Protein AF-A0A968GS60-F1 (afdb_monomer)

Nearest PDB structures (foldseek):
  6f0k-assembly1_C  TM=5.127E-01  e=4.183E-01  Rhodothermus marinus DSM 4252
  4ons-assembly1_A  TM=2.820E-01  e=8.790E+00  Mus musculus

Foldseek 3Di:
DVVLLVVADQDALVRLVVLLVLLLVLCLLALLLLLLQLQLLVQLLVLCVVCVVVVDVLSNVSSLCSLCVNPVDPVSCCVRHQVSLVSNLSSLSHLCPPLQACLSVLSVVLNVLSVLLSVLSVLLSVLSVLVPPPDDPVDDDDPVRVVVVVVSVVSNVVSSVSSVSSSVSSLVSLLSNLLSLLSLLQSVCSNVCPDSVVSSPDPLSVLSSVLSNLLSLLLNLLVLLCQCAPDPNPPDPDDPVVVLVSLLVSLVSNLVSLVVNLVSLVVNQVPHDPQLDDPLLVVLSVVLNVLSVVLNVLSVVCNVVVHSVCSVVNNVSSSVSSSSVSVSSSSSSCRSSVVVSVVSNVVSVVVVVVVCVVVVNPPDPPPPVCCCVVPVCCQEAQPDGRNDDHCVVVVVVCVVPVVVVVVCVVPPDDDPD

Secondary structure (DSSP, 8-state):
-HHHHHHPPP--HHHHHHHHHHHHHHHHHHHHHHHHHHHHHHHHHHHHHHHHHHT-HHHHHHHHHHHHHHHS-HHHHIIIIIHHHHHHHHHHHHHTTTS---HHHHHHHHHHHHHHHHHHHHHHHHHHHTTTT-----S---HHHHHHHHHHHHHHHHHHHHHHHHHHHHHHHHHHHHHHHHHHT-GGGTTT--SHHHHHT-HHHHHHHHHHHHHHHHHHHHHHHHHHHSTT-TT--S-HHHHHHHHHHHHHHHHHHHHHHHHHHHHHHHTS-GGG--HHHHHHHHHHHHHHHHHHHHHHHHHHHT--TTHHHHHHHHHHHHHHHHHHHHHHHHHHTHHHHHHHHHHHHHHHHHHHHHTTSS-----HHHHIIIIITTT--SSS-SSSPPHHHHSGGGTT-HHHHHHHHHSPPPS--

Structure (mmCIF, N/CA/C/O backbone):
data_AF-A0A968GS60-F1
#
_entry.id   AF-A0A968GS60-F1
#
loop_
_atom_site.group_PDB
_atom_site.id
_atom_site.type_symbol
_atom_site.label_atom_id
_atom_site.label_alt_id
_atom_site.label_comp_id
_atom_site.label_asym_id
_atom_site.label_entity_id
_atom_site.label_seq_id
_atom_site.pdbx_PDB_ins_code
_atom_site.Cartn_x
_atom_site.Cartn_y
_atom_site.Cartn_z
_atom_site.occupancy
_atom_site.B_iso_or_equiv
_atom_site.auth_seq_id
_atom_site.auth_comp_id
_atom_site.auth_asym_id
_atom_site.auth_atom_id
_atom_site.pdbx_PDB_model_num
ATOM 1 N N . MET A 1 1 ? -16.294 15.293 9.467 1.00 54.28 1 MET A N 1
ATOM 2 C CA . MET A 1 1 ? -17.227 15.530 8.343 1.00 54.28 1 MET A CA 1
ATOM 3 C C . MET A 1 1 ? -18.616 15.187 8.859 1.00 54.28 1 MET A C 1
ATOM 5 O O . MET A 1 1 ? -18.906 14.005 8.948 1.00 54.28 1 MET A O 1
ATOM 9 N N . GLU A 1 2 ? -19.461 16.171 9.195 1.00 55.53 2 GLU A N 1
ATOM 10 C CA . GLU A 1 2 ? -20.749 15.921 9.888 1.00 55.53 2 GLU A CA 1
ATOM 11 C C . GLU A 1 2 ? -21.678 14.914 9.184 1.00 55.53 2 GLU A C 1
ATOM 13 O O . GLU A 1 2 ? -22.555 14.324 9.812 1.00 55.53 2 GLU A O 1
ATOM 18 N N . PHE A 1 3 ? -21.528 14.721 7.868 1.00 60.09 3 PHE A N 1
ATOM 19 C CA . PHE A 1 3 ? -22.340 13.754 7.131 1.00 60.09 3 PHE A CA 1
ATOM 20 C C . PHE A 1 3 ? -21.964 12.299 7.451 1.00 60.09 3 PHE A C 1
ATOM 22 O O . PHE A 1 3 ? -22.855 11.453 7.489 1.00 60.09 3 PHE A O 1
ATOM 29 N N . LEU A 1 4 ? -20.675 12.004 7.681 1.00 59.53 4 LEU A N 1
ATOM 30 C CA . LEU A 1 4 ? -20.238 10.656 8.047 1.00 59.53 4 LEU A CA 1
ATOM 31 C C . LEU A 1 4 ? -20.703 10.329 9.457 1.00 59.53 4 LEU A C 1
ATOM 33 O O . LEU A 1 4 ? -21.228 9.243 9.652 1.00 59.53 4 LEU A O 1
ATOM 37 N N . ASP A 1 5 ? -20.639 11.290 10.382 1.00 61.94 5 ASP A N 1
ATOM 38 C CA . ASP A 1 5 ? -21.105 11.125 11.764 1.00 61.94 5 ASP A CA 1
ATOM 39 C C . ASP A 1 5 ? -22.593 10.735 11.830 1.00 61.94 5 ASP A C 1
ATOM 41 O O . ASP A 1 5 ? -22.997 9.920 12.657 1.00 61.94 5 ASP A O 1
ATOM 45 N N . LYS A 1 6 ? -23.403 11.249 10.894 1.00 66.62 6 LYS A N 1
ATOM 46 C CA . LYS A 1 6 ? -24.826 10.896 10.733 1.00 66.62 6 LYS A CA 1
ATOM 47 C C . LYS A 1 6 ? -25.059 9.518 10.102 1.00 66.62 6 LYS A C 1
ATOM 49 O O . LYS A 1 6 ? -26.155 8.981 10.226 1.00 66.62 6 LYS A O 1
ATOM 54 N N . ALA A 1 7 ? -24.062 8.956 9.421 1.00 68.81 7 ALA A N 1
ATOM 55 C CA . ALA A 1 7 ? -24.118 7.628 8.810 1.00 68.81 7 ALA A CA 1
ATOM 56 C C . ALA A 1 7 ? -23.577 6.518 9.733 1.00 68.81 7 ALA A C 1
ATOM 58 O O . ALA A 1 7 ? -23.614 5.342 9.361 1.00 68.81 7 ALA A O 1
ATOM 59 N N . ILE A 1 8 ? -23.070 6.858 10.927 1.00 71.38 8 ILE A N 1
ATOM 60 C CA . ILE A 1 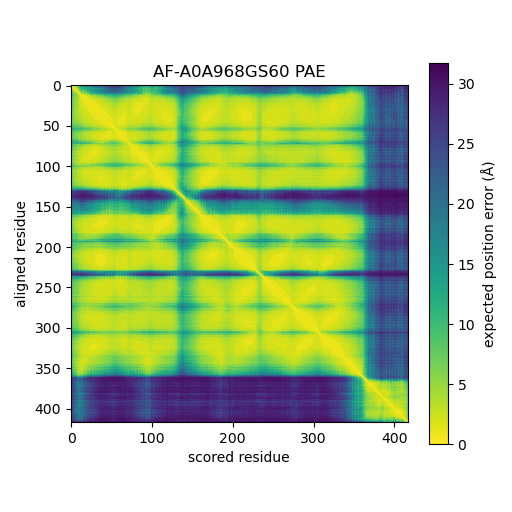8 ? -22.545 5.866 11.868 1.00 71.38 8 ILE A CA 1
ATOM 61 C C . ILE A 1 8 ? -23.700 5.188 12.604 1.00 71.38 8 ILE A C 1
ATOM 63 O O . ILE A 1 8 ? -24.429 5.805 13.378 1.00 71.38 8 ILE A O 1
ATOM 67 N N . LEU A 1 9 ? -23.831 3.881 12.391 1.00 72.50 9 LEU A N 1
ATOM 68 C CA . LEU A 1 9 ? -24.735 3.035 13.162 1.00 72.50 9 LEU A CA 1
ATOM 69 C C . LEU A 1 9 ? -24.055 2.612 14.477 1.00 72.50 9 LEU A C 1
ATOM 71 O O . LEU A 1 9 ? -22.849 2.344 14.459 1.00 72.50 9 LEU A O 1
ATOM 75 N N . PRO A 1 10 ? -24.781 2.511 15.604 1.00 76.81 10 PRO A N 1
ATOM 76 C CA . PRO A 1 10 ? -24.270 1.867 16.813 1.00 76.81 10 PRO A CA 1
ATOM 77 C C . PRO A 1 10 ? -23.790 0.443 16.497 1.00 76.81 10 PRO A C 1
ATOM 79 O O . PRO A 1 10 ? -24.490 -0.306 15.818 1.00 76.81 10 PRO A O 1
ATOM 82 N N . GLN A 1 11 ? -22.603 0.061 16.976 1.00 80.81 11 GLN A N 1
ATOM 83 C CA . GLN A 1 11 ? -21.955 -1.197 16.586 1.00 80.81 11 GLN A CA 1
ATOM 84 C C . GLN A 1 11 ? -21.917 -2.210 17.733 1.00 80.81 11 GLN A C 1
ATOM 86 O O . GLN A 1 11 ? -21.271 -1.983 18.752 1.00 80.81 11 GLN A O 1
ATOM 91 N N . SER A 1 12 ? -22.536 -3.375 17.529 1.00 85.50 12 SER A N 1
ATOM 92 C CA . SER A 1 12 ? -22.344 -4.533 18.416 1.00 85.50 12 SER A CA 1
ATOM 93 C C . SER A 1 12 ? -20.898 -5.053 18.373 1.00 85.50 12 SER A C 1
ATOM 95 O O . SER A 1 12 ? -20.182 -4.860 17.384 1.00 85.50 12 SER A O 1
ATOM 97 N N . ALA A 1 13 ? -20.491 -5.821 19.388 1.00 85.38 13 ALA A N 1
ATOM 98 C CA . ALA A 1 13 ? -19.178 -6.474 19.416 1.00 85.38 13 ALA A CA 1
ATOM 99 C C . ALA A 1 13 ? -18.912 -7.359 18.182 1.00 85.38 13 ALA A C 1
ATOM 101 O O . ALA A 1 13 ? -17.828 -7.302 17.598 1.00 85.38 13 ALA A O 1
ATOM 102 N N . HIS A 1 14 ? -19.911 -8.127 17.735 1.00 86.50 14 HIS A N 1
ATOM 103 C CA . HIS A 1 14 ? -19.792 -8.980 16.548 1.00 86.50 14 HIS A CA 1
ATOM 104 C C . HIS A 1 14 ? -19.604 -8.172 15.258 1.00 86.50 14 HIS A C 1
ATOM 106 O O . HIS A 1 14 ? -18.774 -8.533 14.422 1.00 86.50 14 HIS A O 1
ATOM 112 N N . HIS A 1 15 ? -20.318 -7.053 15.117 1.00 87.44 15 HIS A N 1
ATOM 113 C CA . HIS A 1 15 ? -20.153 -6.162 13.968 1.00 87.44 15 HIS A CA 1
ATOM 114 C C . HIS A 1 15 ? -18.755 -5.535 13.933 1.00 87.44 15 HIS A C 1
ATOM 116 O O . HIS A 1 15 ? -18.130 -5.506 12.875 1.00 87.44 15 HIS A O 1
ATOM 122 N N . MET A 1 16 ? -18.206 -5.119 15.080 1.00 90.56 16 MET A N 1
ATOM 123 C CA . MET A 1 16 ? -16.836 -4.591 15.133 1.00 90.56 16 MET A CA 1
ATOM 124 C C . MET A 1 16 ? -15.792 -5.619 14.683 1.00 90.56 16 MET A C 1
ATOM 126 O O . MET A 1 16 ? -14.855 -5.273 13.966 1.00 90.56 16 MET A O 1
ATOM 130 N N . VAL A 1 17 ? -15.961 -6.890 15.063 1.00 91.50 17 VAL A N 1
ATOM 131 C CA . VAL A 1 17 ? -15.088 -7.982 14.602 1.00 91.50 17 VAL A CA 1
ATOM 132 C C . VAL A 1 17 ? -15.168 -8.151 13.084 1.00 91.50 17 VAL A C 1
ATOM 134 O O . VAL A 1 17 ? -14.133 -8.247 12.428 1.00 91.50 17 VAL A O 1
ATOM 137 N N . LEU A 1 18 ? -16.372 -8.126 12.510 1.00 92.88 18 LEU A N 1
ATOM 138 C CA . LEU A 1 18 ? -16.552 -8.206 11.061 1.00 92.88 18 LEU A CA 1
ATOM 139 C C . LEU A 1 18 ? -15.858 -7.044 10.334 1.00 92.88 18 LEU A C 1
ATOM 141 O O . LEU A 1 18 ? -15.125 -7.276 9.373 1.00 92.88 18 LEU A O 1
ATOM 145 N N . ILE A 1 19 ? -16.036 -5.807 10.809 1.00 93.69 19 ILE A N 1
ATOM 146 C CA . ILE A 1 19 ? -15.434 -4.613 10.195 1.00 93.69 19 ILE A CA 1
ATOM 147 C C . ILE A 1 19 ? -13.904 -4.717 10.179 1.00 93.69 19 ILE A C 1
ATOM 149 O O . ILE A 1 19 ? -13.284 -4.407 9.165 1.00 93.69 19 ILE A O 1
ATOM 153 N N . LYS A 1 20 ? -13.283 -5.220 11.253 1.00 93.25 20 LYS A N 1
ATOM 154 C CA . LYS A 1 20 ? -11.829 -5.458 11.293 1.00 93.25 20 LYS A CA 1
ATOM 155 C C . LYS A 1 20 ? -11.364 -6.398 10.186 1.00 93.25 20 LYS A C 1
ATOM 157 O O . LYS A 1 20 ? -10.406 -6.087 9.485 1.00 93.25 20 LYS A O 1
ATOM 162 N N . TYR A 1 21 ? -12.054 -7.522 9.991 1.00 94.25 21 TYR A N 1
ATOM 163 C CA . TYR A 1 21 ? -11.716 -8.448 8.910 1.00 94.25 21 TYR A CA 1
ATOM 164 C C . TYR A 1 21 ? -11.903 -7.813 7.530 1.00 94.25 21 TYR A C 1
ATOM 166 O O . TYR A 1 21 ? -11.065 -8.014 6.653 1.00 94.25 21 TYR A O 1
ATOM 174 N N . LEU A 1 22 ? -12.944 -6.999 7.342 1.00 95.38 22 LEU A N 1
ATOM 175 C CA . LEU A 1 22 ? -13.151 -6.266 6.092 1.00 95.38 22 LEU A CA 1
ATOM 176 C C . LEU A 1 22 ? -12.031 -5.250 5.821 1.00 95.38 22 LEU A C 1
ATOM 178 O O . LEU A 1 22 ? -11.593 -5.138 4.678 1.00 95.38 22 LEU A O 1
ATOM 182 N N . ILE A 1 23 ? -11.516 -4.564 6.848 1.00 96.19 23 ILE A N 1
ATOM 183 C CA . ILE A 1 23 ? -10.349 -3.673 6.720 1.00 96.19 23 ILE A CA 1
ATOM 184 C C . ILE A 1 23 ? -9.102 -4.468 6.308 1.00 96.19 23 ILE A C 1
ATOM 186 O O . ILE A 1 23 ? -8.380 -4.041 5.407 1.00 96.19 23 ILE A O 1
ATOM 190 N N . VAL A 1 24 ? -8.867 -5.646 6.897 1.00 96.94 24 VAL A N 1
ATOM 191 C CA . VAL A 1 24 ? -7.748 -6.519 6.497 1.00 96.94 24 VAL A CA 1
ATOM 192 C C . VAL A 1 24 ? -7.865 -6.911 5.028 1.00 96.94 24 VAL A C 1
ATOM 194 O O . VAL A 1 24 ? -6.903 -6.753 4.280 1.00 96.94 24 VAL A O 1
ATOM 197 N N . VAL A 1 25 ? -9.041 -7.372 4.587 1.00 97.38 25 VAL A N 1
ATOM 198 C CA . VAL A 1 25 ? -9.279 -7.711 3.174 1.00 97.38 25 VAL A CA 1
ATOM 199 C C . VAL A 1 25 ? -9.045 -6.492 2.282 1.00 97.38 25 VAL A C 1
ATOM 201 O O . VAL A 1 25 ? -8.377 -6.605 1.255 1.00 97.38 25 VAL A O 1
ATOM 204 N N . ALA A 1 26 ? -9.520 -5.314 2.691 1.00 97.75 26 ALA A N 1
ATOM 205 C CA . ALA A 1 26 ? -9.287 -4.079 1.958 1.00 97.75 26 ALA A CA 1
ATOM 206 C C . ALA A 1 26 ? -7.785 -3.780 1.805 1.00 97.75 26 ALA A C 1
ATOM 208 O O . ALA A 1 26 ? -7.330 -3.487 0.701 1.00 97.75 26 ALA A O 1
ATOM 209 N N . PHE A 1 27 ? -6.982 -3.919 2.861 1.00 97.81 27 PHE A N 1
ATOM 210 C CA . PHE A 1 27 ? -5.534 -3.699 2.785 1.00 97.81 27 PHE A CA 1
ATOM 211 C C . PHE A 1 27 ? -4.788 -4.748 1.970 1.00 97.81 27 PHE A C 1
ATOM 213 O O . PHE A 1 27 ? -3.851 -4.391 1.253 1.00 97.81 27 PHE A O 1
ATOM 220 N N . VAL A 1 28 ? -5.214 -6.012 2.022 1.00 97.75 28 VAL A N 1
ATOM 221 C CA . VAL A 1 28 ? -4.644 -7.088 1.195 1.00 97.75 28 VAL A CA 1
ATOM 222 C C . VAL A 1 28 ? -4.820 -6.798 -0.295 1.00 97.75 28 VAL A C 1
ATOM 224 O O . VAL A 1 28 ? -3.956 -7.162 -1.086 1.00 97.75 28 VAL A O 1
ATOM 227 N N . LEU A 1 29 ? -5.886 -6.098 -0.687 1.00 97.06 29 LEU A N 1
ATOM 228 C CA . LEU A 1 29 ? -6.083 -5.649 -2.067 1.00 97.06 29 LEU A CA 1
ATOM 229 C C . LEU A 1 29 ? -5.342 -4.333 -2.354 1.00 97.06 29 LEU A C 1
ATOM 231 O O . LEU A 1 29 ? -4.623 -4.222 -3.348 1.00 97.06 29 LEU A O 1
ATOM 235 N N . LEU A 1 30 ? -5.491 -3.347 -1.467 1.00 97.94 30 LEU A N 1
ATOM 236 C CA . LEU A 1 30 ? -5.023 -1.978 -1.676 1.00 97.94 30 LEU A CA 1
ATOM 237 C C . LEU A 1 30 ? -3.501 -1.858 -1.697 1.00 97.94 30 LEU A C 1
ATOM 239 O O . LEU A 1 30 ? -2.939 -1.216 -2.585 1.00 97.94 30 LEU A O 1
ATOM 243 N N . ILE A 1 31 ? -2.822 -2.440 -0.706 1.00 97.94 31 ILE A N 1
ATOM 244 C CA . ILE A 1 31 ? -1.389 -2.211 -0.493 1.00 97.94 31 ILE A CA 1
ATOM 245 C C . ILE A 1 31 ? -0.554 -2.805 -1.632 1.00 97.94 31 ILE A C 1
ATOM 247 O O . ILE A 1 31 ? 0.273 -2.064 -2.177 1.00 97.94 31 ILE A O 1
ATOM 251 N N . PRO A 1 32 ? -0.760 -4.068 -2.066 1.00 97.12 32 PRO A N 1
ATOM 252 C CA . PRO A 1 32 ? -0.062 -4.601 -3.234 1.00 97.12 32 PRO A CA 1
ATOM 253 C C . PRO A 1 32 ? -0.348 -3.801 -4.507 1.00 97.12 32 PRO A C 1
ATOM 255 O O . PRO A 1 32 ? 0.581 -3.515 -5.262 1.00 97.12 32 PRO A O 1
ATOM 258 N N . TYR A 1 33 ? -1.603 -3.389 -4.729 1.00 97.38 33 TYR A N 1
ATOM 259 C CA . TYR A 1 33 ? -1.976 -2.596 -5.901 1.00 97.38 33 TYR A CA 1
ATOM 260 C C . TYR A 1 33 ? -1.257 -1.240 -5.933 1.00 97.38 33 TYR A C 1
ATOM 262 O O . TYR A 1 33 ? -0.600 -0.919 -6.923 1.00 97.38 33 TYR A O 1
ATOM 270 N N . LEU A 1 34 ? -1.318 -0.460 -4.848 1.00 98.12 34 LEU A N 1
ATOM 271 C CA . LEU A 1 34 ? -0.642 0.839 -4.764 1.00 98.12 34 LEU A CA 1
ATOM 272 C C . LEU A 1 34 ? 0.884 0.701 -4.849 1.00 98.12 34 LEU A C 1
ATOM 274 O O . LEU A 1 34 ? 1.541 1.527 -5.481 1.00 98.12 34 LEU A O 1
ATOM 278 N N . SER A 1 35 ? 1.442 -0.359 -4.260 1.00 98.00 35 SER A N 1
ATOM 279 C CA . SER A 1 35 ? 2.871 -0.677 -4.331 1.00 98.00 35 SER A CA 1
ATOM 280 C C . SER A 1 35 ? 3.328 -0.935 -5.767 1.00 98.00 35 SER A C 1
ATOM 282 O O . SER A 1 35 ? 4.294 -0.327 -6.232 1.00 98.00 35 SER A O 1
ATOM 284 N N . LEU A 1 36 ? 2.605 -1.793 -6.493 1.00 97.56 36 LEU A N 1
ATOM 285 C CA . LEU A 1 36 ? 2.876 -2.075 -7.901 1.00 97.56 36 LEU A CA 1
ATOM 286 C C . LEU A 1 36 ? 2.661 -0.842 -8.776 1.00 97.56 36 LEU A C 1
ATOM 288 O O . LEU A 1 36 ? 3.462 -0.598 -9.673 1.00 97.56 36 LEU A O 1
ATOM 292 N N . LEU A 1 37 ? 1.611 -0.057 -8.526 1.00 97.94 37 LEU A N 1
ATOM 293 C CA . LEU A 1 37 ? 1.335 1.169 -9.272 1.00 97.94 37 LEU A CA 1
ATOM 294 C C . LEU A 1 37 ? 2.476 2.180 -9.124 1.00 97.94 37 LEU A C 1
ATOM 296 O O . LEU A 1 37 ? 2.953 2.717 -10.125 1.00 97.94 37 LEU A O 1
ATOM 300 N N . LEU A 1 38 ? 2.936 2.413 -7.891 1.00 98.56 38 LEU A N 1
ATOM 301 C CA . LEU A 1 38 ? 4.026 3.340 -7.604 1.00 98.56 38 LEU A CA 1
ATOM 302 C C . LEU A 1 38 ? 5.339 2.878 -8.242 1.00 98.56 38 LEU A C 1
ATOM 304 O O . LEU A 1 38 ? 5.984 3.662 -8.941 1.00 98.56 38 LEU A O 1
ATOM 308 N N . GLY A 1 39 ? 5.738 1.624 -8.017 1.00 98.00 39 GLY A N 1
ATOM 309 C CA . GLY A 1 39 ? 7.018 1.123 -8.513 1.00 98.00 39 GLY A CA 1
ATOM 310 C C . GLY A 1 39 ? 7.064 1.019 -10.039 1.00 98.00 39 GLY A C 1
ATOM 311 O O . GLY A 1 39 ? 8.035 1.478 -10.643 1.00 98.00 39 GLY A O 1
ATOM 312 N N . ASN A 1 40 ? 5.998 0.524 -10.682 1.00 97.31 40 ASN A N 1
ATOM 313 C CA . ASN A 1 40 ? 5.918 0.478 -12.145 1.00 97.31 40 ASN A CA 1
ATOM 314 C C . ASN A 1 40 ? 5.926 1.876 -12.767 1.00 97.31 40 ASN A C 1
ATOM 316 O O . ASN A 1 40 ? 6.641 2.106 -13.738 1.00 97.31 40 ASN A O 1
ATOM 320 N N . LEU A 1 41 ? 5.187 2.838 -12.203 1.00 97.56 41 LEU A N 1
ATOM 321 C CA . LEU A 1 41 ? 5.210 4.219 -12.687 1.00 97.56 41 LEU A CA 1
ATOM 322 C C . LEU A 1 41 ? 6.597 4.853 -12.519 1.00 97.56 41 LEU A C 1
ATOM 324 O O . LEU A 1 41 ? 7.078 5.531 -13.429 1.00 97.56 41 LEU A O 1
ATOM 328 N N . ALA A 1 42 ? 7.262 4.618 -11.385 1.00 98.06 42 ALA A N 1
ATOM 329 C CA . ALA A 1 42 ? 8.612 5.113 -11.137 1.00 98.06 42 ALA A CA 1
ATOM 330 C C . ALA A 1 42 ? 9.622 4.542 -12.146 1.00 98.06 42 ALA A C 1
ATOM 332 O O . ALA A 1 42 ? 10.381 5.304 -12.753 1.00 98.06 42 ALA A O 1
ATOM 333 N N . TYR A 1 43 ? 9.607 3.226 -12.375 1.00 97.75 43 TYR A N 1
ATOM 334 C CA . TYR A 1 43 ? 10.470 2.582 -13.367 1.00 97.75 43 TYR A CA 1
ATOM 335 C C . TYR A 1 43 ? 10.122 2.992 -14.795 1.00 97.75 43 TYR A C 1
ATOM 337 O O . TYR A 1 43 ? 11.026 3.309 -15.565 1.00 97.75 43 TYR A O 1
ATOM 345 N N . SER A 1 44 ? 8.839 3.097 -15.133 1.00 97.06 44 SER A N 1
ATOM 346 C CA . SER A 1 44 ? 8.392 3.593 -16.433 1.00 97.06 44 SER A CA 1
ATOM 347 C C . SER A 1 44 ? 8.936 4.999 -16.704 1.00 97.06 44 SER A C 1
ATOM 349 O O . SER A 1 44 ? 9.580 5.225 -17.729 1.00 97.06 44 SER A O 1
ATOM 351 N N . LEU A 1 45 ? 8.805 5.938 -15.761 1.00 95.88 45 LEU A N 1
ATOM 352 C CA . LEU A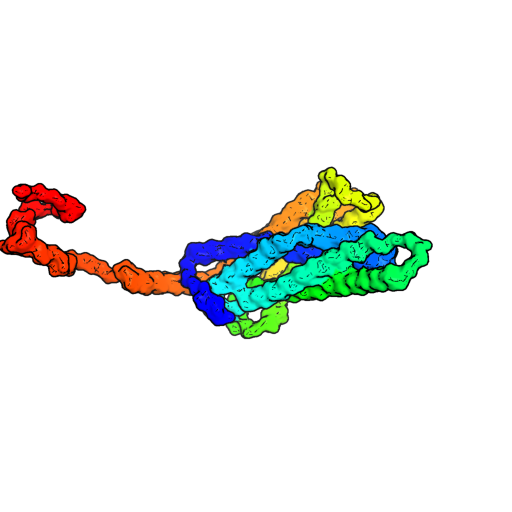 1 45 ? 9.352 7.292 -15.900 1.00 95.88 45 LEU A CA 1
ATOM 353 C C . LEU A 1 45 ? 10.883 7.307 -16.003 1.00 95.88 45 LEU A C 1
ATOM 355 O O . LEU A 1 45 ? 11.436 8.076 -16.797 1.00 95.88 45 LEU A O 1
ATOM 359 N N . TYR A 1 46 ? 11.563 6.463 -15.222 1.00 96.62 46 TYR A N 1
ATOM 360 C CA . TYR A 1 46 ? 13.015 6.306 -15.267 1.00 96.62 46 TYR A CA 1
ATOM 361 C C . TYR A 1 46 ? 13.483 5.828 -16.647 1.00 96.62 46 TYR A C 1
ATOM 363 O O . TYR A 1 46 ? 14.302 6.498 -17.284 1.00 96.62 46 TYR A O 1
ATOM 371 N N . PHE A 1 47 ? 12.917 4.728 -17.149 1.00 95.44 47 PHE A N 1
ATOM 372 C CA . PHE A 1 47 ? 13.279 4.165 -18.447 1.00 95.44 47 PHE A CA 1
ATOM 373 C C . PHE A 1 47 ? 12.851 5.059 -19.607 1.00 95.44 47 PHE A C 1
ATOM 375 O O . PHE A 1 47 ? 13.616 5.203 -20.552 1.00 95.44 47 PHE A O 1
ATOM 382 N N . ARG A 1 48 ? 11.731 5.788 -19.509 1.00 92.44 48 ARG A N 1
ATOM 383 C CA . ARG A 1 48 ? 11.353 6.794 -20.515 1.00 92.44 48 ARG A CA 1
ATOM 384 C C . ARG A 1 48 ? 12.397 7.896 -20.630 1.00 92.44 48 ARG A C 1
ATOM 386 O O . ARG A 1 48 ? 12.770 8.292 -21.733 1.00 92.44 48 ARG A O 1
ATOM 393 N N . LYS A 1 49 ? 12.859 8.423 -19.491 1.00 91.62 49 LYS A N 1
ATOM 394 C CA . LYS A 1 49 ? 13.906 9.453 -19.463 1.00 91.62 49 LYS A CA 1
ATOM 395 C C . LYS A 1 49 ? 15.205 8.908 -20.055 1.00 91.62 49 LYS A C 1
ATOM 397 O O . LYS A 1 49 ? 15.865 9.613 -20.815 1.00 91.62 49 LYS A O 1
ATOM 402 N N . ARG A 1 50 ? 15.547 7.663 -19.722 1.00 93.06 50 ARG A N 1
ATOM 403 C CA . ARG A 1 50 ? 16.732 6.982 -20.239 1.00 93.06 50 ARG A CA 1
ATOM 404 C C . ARG A 1 50 ? 16.653 6.753 -21.751 1.00 93.06 50 ARG A C 1
ATOM 406 O O . ARG A 1 50 ? 17.591 7.114 -22.447 1.00 93.06 50 ARG A O 1
ATOM 413 N N . ALA A 1 51 ? 15.514 6.283 -22.252 1.00 91.12 51 ALA A N 1
ATOM 414 C CA . ALA A 1 51 ? 15.248 6.065 -23.671 1.00 91.12 51 ALA A CA 1
ATOM 415 C C . ALA A 1 51 ? 15.433 7.337 -24.505 1.00 91.12 51 ALA A C 1
ATOM 417 O O . ALA A 1 51 ? 16.025 7.286 -25.573 1.00 91.12 51 ALA A O 1
ATOM 418 N N . ILE A 1 52 ? 14.963 8.488 -24.008 1.00 86.81 52 ILE A N 1
ATOM 419 C CA . ILE A 1 52 ? 15.130 9.780 -24.696 1.00 86.81 52 ILE A CA 1
ATOM 420 C C . ILE A 1 52 ? 16.601 10.212 -24.713 1.00 86.81 52 ILE A C 1
ATOM 422 O O . ILE A 1 52 ? 17.064 10.758 -25.705 1.00 86.81 52 ILE A O 1
ATOM 426 N N . ARG A 1 53 ? 17.335 9.985 -23.617 1.00 89.06 53 ARG A N 1
ATOM 427 C CA . ARG A 1 53 ? 18.745 10.381 -23.501 1.00 89.06 53 ARG A CA 1
ATOM 428 C C . ARG A 1 53 ? 19.672 9.511 -24.351 1.00 89.06 53 ARG A C 1
ATOM 430 O O . ARG A 1 53 ? 20.617 10.029 -24.925 1.00 89.06 53 ARG A O 1
ATOM 437 N N . GLU A 1 54 ? 19.426 8.206 -24.371 1.00 89.94 54 GLU A N 1
ATOM 438 C CA . GLU A 1 54 ? 20.272 7.211 -25.048 1.00 89.94 54 GLU A CA 1
ATOM 439 C C . GLU A 1 54 ? 19.765 6.870 -26.457 1.00 89.94 54 GLU A C 1
ATOM 441 O O . GLU A 1 54 ? 20.385 6.070 -27.144 1.00 89.94 54 GLU A O 1
ATOM 446 N N . ASN A 1 55 ? 18.646 7.469 -26.883 1.00 86.06 55 ASN A N 1
ATOM 447 C CA . ASN A 1 55 ? 17.954 7.193 -28.145 1.00 86.06 55 ASN A CA 1
ATOM 448 C C . ASN A 1 55 ? 17.781 5.689 -28.436 1.00 86.06 55 ASN A C 1
ATOM 450 O O . ASN A 1 55 ? 17.992 5.227 -29.553 1.00 86.06 55 ASN A O 1
ATOM 454 N N . ASN A 1 56 ? 17.423 4.918 -27.407 1.00 87.12 56 ASN A N 1
ATOM 455 C CA . ASN A 1 56 ? 17.335 3.463 -27.480 1.00 87.12 56 ASN A CA 1
ATOM 456 C C . ASN A 1 56 ? 15.878 3.005 -27.303 1.00 87.12 56 ASN A C 1
ATOM 458 O O . ASN A 1 56 ? 15.213 3.323 -26.309 1.00 87.12 56 ASN A O 1
ATOM 462 N N . GLU A 1 57 ? 15.394 2.263 -28.299 1.00 88.81 57 GLU A N 1
ATOM 463 C CA . GLU A 1 57 ? 14.017 1.783 -28.397 1.00 88.81 57 GLU A CA 1
ATOM 464 C C . GLU A 1 57 ? 13.679 0.718 -27.345 1.00 88.81 57 GLU A C 1
ATOM 466 O O . GLU A 1 57 ? 12.565 0.721 -26.823 1.00 88.81 57 GLU A O 1
ATOM 471 N N . ASN A 1 58 ? 14.636 -0.121 -26.936 1.00 91.56 58 ASN A N 1
ATOM 472 C CA . ASN A 1 58 ? 14.418 -1.141 -25.906 1.00 91.56 58 ASN A CA 1
ATOM 473 C C . ASN A 1 58 ? 14.047 -0.499 -24.557 1.00 91.56 58 ASN A C 1
ATOM 475 O O . ASN A 1 58 ? 13.115 -0.943 -23.889 1.00 91.56 58 ASN A O 1
ATOM 479 N N . PHE A 1 59 ? 14.684 0.617 -24.174 1.00 92.62 59 PHE A N 1
ATOM 480 C CA . PHE A 1 59 ? 14.271 1.366 -22.976 1.00 92.62 59 PHE A CA 1
ATOM 481 C C . PHE A 1 59 ? 12.889 2.004 -23.119 1.00 92.62 59 PHE A C 1
ATOM 483 O O . PHE A 1 59 ? 12.193 2.197 -22.119 1.00 92.62 59 PHE A O 1
ATOM 490 N N . TYR A 1 60 ? 12.496 2.365 -24.340 1.00 91.25 60 TYR A N 1
ATOM 491 C CA . TYR A 1 60 ? 11.173 2.915 -24.594 1.00 91.25 60 TYR A CA 1
ATOM 492 C C . TYR A 1 60 ? 10.090 1.840 -24.443 1.00 91.25 60 TYR A C 1
ATOM 494 O O . TYR A 1 60 ? 9.138 2.066 -23.701 1.00 91.25 60 TYR A O 1
ATOM 502 N N . LYS A 1 61 ? 10.289 0.664 -25.051 1.00 91.06 61 LYS A N 1
ATOM 503 C CA . LYS A 1 61 ? 9.398 -0.500 -24.921 1.00 91.06 61 LYS A CA 1
ATOM 504 C C . LYS A 1 61 ? 9.290 -0.971 -23.475 1.00 91.06 61 LYS A C 1
ATOM 506 O O . LYS A 1 61 ? 8.193 -1.093 -22.951 1.00 91.06 61 LYS A O 1
ATOM 511 N N . LEU A 1 62 ? 10.420 -1.073 -22.770 1.00 93.25 62 LEU A N 1
ATOM 512 C CA . LEU A 1 62 ? 10.417 -1.429 -21.350 1.00 93.25 62 LEU A CA 1
ATOM 513 C C . LEU A 1 62 ? 9.608 -0.428 -20.517 1.00 93.25 62 LEU A C 1
ATOM 515 O O . LEU A 1 62 ? 8.866 -0.810 -19.620 1.00 93.25 62 LEU A O 1
ATOM 519 N N . SER A 1 63 ? 9.741 0.868 -20.806 1.00 94.12 63 SER A N 1
ATOM 520 C CA . SER A 1 63 ? 8.969 1.915 -20.136 1.00 94.12 63 SER A CA 1
ATOM 521 C C . SER A 1 63 ? 7.460 1.771 -20.366 1.00 94.12 63 SER A C 1
ATOM 523 O O . SER A 1 63 ? 6.689 1.957 -19.419 1.00 94.12 63 SER A O 1
ATOM 525 N N . GLU A 1 64 ? 7.053 1.428 -21.586 1.00 92.88 64 GLU A N 1
ATOM 526 C CA . GLU A 1 64 ? 5.666 1.132 -21.949 1.00 92.88 64 GLU A CA 1
ATOM 527 C C . GLU A 1 64 ? 5.162 -0.109 -21.202 1.00 92.88 64 GLU A C 1
ATOM 529 O O . GLU A 1 64 ? 4.213 -0.007 -20.424 1.00 92.88 64 GLU A O 1
ATOM 534 N N . ASP A 1 65 ? 5.878 -1.232 -21.291 1.00 92.75 65 ASP A N 1
ATOM 535 C CA . ASP A 1 65 ? 5.525 -2.478 -20.603 1.00 92.75 65 ASP A CA 1
ATOM 536 C C . ASP A 1 65 ? 5.326 -2.283 -19.094 1.00 92.75 65 ASP A C 1
ATOM 538 O O . ASP A 1 65 ? 4.399 -2.845 -18.502 1.00 92.75 65 ASP A O 1
ATOM 542 N N . MET A 1 66 ? 6.182 -1.471 -18.457 1.00 94.62 66 MET A N 1
ATOM 543 C CA . MET A 1 66 ? 6.070 -1.161 -17.030 1.00 94.62 66 MET A CA 1
ATOM 544 C C . MET A 1 66 ? 4.728 -0.501 -16.709 1.00 94.62 66 MET A C 1
ATOM 546 O O . MET A 1 66 ? 4.041 -0.922 -15.778 1.00 94.62 66 MET A O 1
ATOM 550 N N . ILE A 1 67 ? 4.329 0.533 -17.457 1.00 94.50 67 ILE A N 1
ATOM 551 C CA . ILE A 1 67 ? 3.081 1.235 -17.146 1.00 94.50 67 ILE A CA 1
ATOM 552 C C . ILE A 1 67 ? 1.857 0.386 -17.495 1.00 94.50 67 ILE A C 1
ATOM 554 O O . ILE A 1 67 ? 0.866 0.399 -16.757 1.00 94.50 67 ILE A O 1
ATOM 558 N N . GLU A 1 68 ? 1.918 -0.388 -18.576 1.00 92.00 68 GLU A 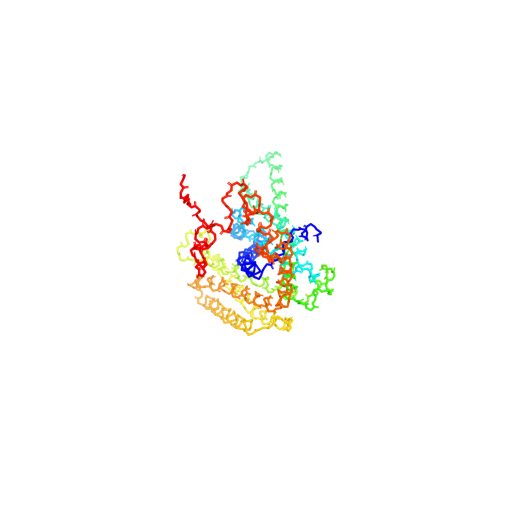N 1
ATOM 559 C CA . GLU A 1 68 ? 0.806 -1.225 -19.022 1.00 92.00 68 GLU A CA 1
ATOM 560 C C . GLU A 1 68 ? 0.509 -2.384 -18.072 1.00 92.00 68 GLU A C 1
ATOM 562 O O . GLU A 1 68 ? -0.661 -2.724 -17.885 1.00 92.00 68 GLU A O 1
ATOM 567 N N . MET A 1 69 ? 1.533 -2.921 -17.398 1.00 89.50 69 MET A N 1
ATOM 568 C CA . MET A 1 69 ? 1.413 -4.058 -16.481 1.00 89.50 69 MET A CA 1
ATOM 569 C C . MET A 1 69 ? 0.302 -3.892 -15.434 1.00 89.50 69 MET A C 1
ATOM 571 O O . MET A 1 69 ? -0.385 -4.857 -15.107 1.00 89.50 69 MET A O 1
ATOM 575 N N . ILE A 1 70 ? 0.113 -2.676 -14.919 1.00 85.50 70 ILE A N 1
ATOM 576 C CA . ILE A 1 70 ? -0.857 -2.372 -13.854 1.00 85.50 70 ILE A CA 1
ATOM 577 C C . ILE A 1 70 ? -2.040 -1.519 -14.339 1.00 85.50 70 ILE A C 1
ATOM 579 O O . ILE A 1 70 ? -3.058 -1.419 -13.659 1.00 85.50 70 ILE A O 1
ATOM 583 N N . THR A 1 71 ? -1.939 -0.921 -15.531 1.00 88.69 71 THR A N 1
ATOM 584 C CA . THR A 1 71 ? -2.974 -0.043 -16.113 1.00 88.69 71 THR A CA 1
ATOM 585 C C . THR A 1 71 ? -3.693 -0.675 -17.307 1.00 88.69 71 THR A C 1
ATOM 587 O O . THR A 1 71 ? -4.291 0.025 -18.132 1.00 88.69 71 THR A O 1
ATOM 590 N N . PHE A 1 72 ? -3.651 -2.005 -17.429 1.00 80.50 72 PHE A N 1
ATOM 591 C CA . PHE A 1 72 ? -4.292 -2.728 -18.529 1.00 80.50 72 PHE A CA 1
ATOM 592 C C . PHE A 1 72 ? -5.815 -2.517 -18.566 1.00 80.50 72 PHE A C 1
ATOM 594 O O . PHE A 1 72 ? -6.385 -2.428 -19.650 1.00 80.50 72 PHE A O 1
ATOM 601 N N . ASN A 1 73 ? -6.469 -2.344 -17.408 1.00 86.12 73 ASN A N 1
ATOM 602 C CA . ASN A 1 73 ? -7.906 -2.076 -17.322 1.00 86.12 73 ASN A CA 1
ATOM 603 C C . ASN A 1 73 ? -8.245 -1.041 -16.232 1.00 86.12 73 ASN A C 1
ATOM 605 O O . ASN A 1 73 ? -7.869 -1.192 -15.069 1.00 86.12 73 ASN A O 1
ATOM 609 N N . LYS A 1 74 ? -9.053 -0.034 -16.595 1.00 89.06 74 LYS A N 1
ATOM 610 C CA . LYS A 1 74 ? -9.596 0.983 -15.675 1.00 89.06 74 LYS A CA 1
ATOM 611 C C . LYS A 1 74 ? -10.370 0.371 -14.501 1.00 89.06 74 LYS A C 1
ATOM 613 O O . LYS A 1 74 ? -10.298 0.893 -13.392 1.00 89.06 74 LYS A O 1
ATOM 618 N N . GLY A 1 75 ? -11.064 -0.746 -14.727 1.00 92.12 75 GLY A N 1
ATOM 619 C CA . GLY A 1 75 ? -11.809 -1.471 -13.699 1.00 92.12 75 GLY A CA 1
ATOM 620 C C . GLY A 1 75 ? -10.924 -1.999 -12.569 1.00 92.12 75 GLY A C 1
ATOM 621 O O . GLY A 1 75 ? -11.346 -1.984 -11.419 1.00 92.12 75 GLY A O 1
ATOM 622 N N . VAL A 1 76 ? -9.672 -2.372 -12.856 1.00 91.12 76 VAL A N 1
ATOM 623 C CA . VAL A 1 76 ? -8.716 -2.840 -11.836 1.00 91.12 76 VAL A CA 1
ATOM 624 C C . VAL A 1 76 ? -8.333 -1.705 -10.895 1.00 91.12 76 VAL A C 1
ATOM 626 O O . VAL A 1 76 ? -8.318 -1.893 -9.683 1.00 91.12 76 VAL A O 1
ATOM 629 N N . ALA A 1 77 ? -8.106 -0.504 -11.433 1.00 92.94 77 ALA A N 1
ATOM 630 C CA . ALA A 1 77 ? -7.807 0.667 -10.615 1.00 92.94 77 ALA A CA 1
ATOM 631 C C . ALA A 1 77 ? -8.969 1.049 -9.687 1.00 92.94 77 ALA A C 1
ATOM 633 O O . ALA A 1 77 ? -8.753 1.450 -8.543 1.00 92.94 77 ALA A O 1
ATOM 634 N N . PHE A 1 78 ? -10.203 0.886 -10.164 1.00 94.44 78 PHE A N 1
ATOM 635 C CA . PHE A 1 78 ? -11.387 1.080 -9.338 1.00 94.44 78 PHE A CA 1
ATOM 636 C C . PHE A 1 78 ? -11.514 -0.010 -8.261 1.00 94.44 78 PHE A C 1
ATOM 638 O O . PHE A 1 78 ? -11.616 0.311 -7.079 1.00 94.44 78 PHE A O 1
ATOM 645 N N . ALA A 1 79 ? -11.447 -1.284 -8.655 1.00 95.62 79 ALA A N 1
ATOM 646 C CA . ALA A 1 79 ? -11.690 -2.428 -7.778 1.00 95.62 79 ALA A CA 1
ATOM 647 C C . ALA A 1 79 ? -10.591 -2.663 -6.730 1.00 95.62 79 ALA A C 1
ATOM 649 O O . ALA A 1 79 ? -10.905 -3.070 -5.618 1.00 95.62 79 ALA A O 1
ATOM 650 N N . LEU A 1 80 ? -9.320 -2.416 -7.065 1.00 95.50 80 LEU A N 1
ATOM 651 C CA . LEU A 1 80 ? -8.181 -2.649 -6.165 1.00 95.50 80 LEU A CA 1
ATOM 652 C C . LEU A 1 80 ? -7.644 -1.366 -5.516 1.00 95.50 80 LEU A C 1
ATOM 654 O O . LEU A 1 80 ? -6.936 -1.440 -4.518 1.00 95.50 80 LEU A O 1
ATOM 658 N N . GLY A 1 81 ? -7.972 -0.192 -6.063 1.00 95.31 81 GLY A N 1
ATOM 659 C CA . GLY A 1 81 ? -7.553 1.103 -5.523 1.00 95.31 81 GLY A CA 1
ATOM 660 C C . GLY A 1 81 ? -8.674 1.827 -4.783 1.00 95.31 81 GLY A C 1
ATOM 661 O O . GLY A 1 81 ? -8.605 2.035 -3.576 1.00 95.31 81 GLY A O 1
ATOM 662 N N . ILE A 1 82 ? -9.717 2.226 -5.512 1.00 97.00 82 ILE A N 1
ATOM 663 C CA . ILE A 1 82 ? -10.770 3.111 -4.985 1.00 97.00 82 ILE A CA 1
ATOM 664 C C . ILE A 1 82 ? -11.671 2.384 -3.980 1.00 97.00 82 ILE A C 1
ATOM 666 O O . ILE A 1 82 ? -11.880 2.889 -2.877 1.00 97.00 82 ILE A O 1
ATOM 670 N N . VAL A 1 83 ? -12.189 1.205 -4.337 1.00 97.19 83 VAL A N 1
ATOM 671 C CA . VAL A 1 83 ? -13.132 0.457 -3.488 1.00 97.19 83 VAL A CA 1
ATOM 672 C C . VAL A 1 83 ? -12.510 0.082 -2.136 1.00 97.19 83 VAL A C 1
ATOM 674 O O . VAL A 1 83 ? -13.107 0.422 -1.117 1.00 97.19 83 VAL A O 1
ATOM 677 N N . PRO A 1 84 ? -11.306 -0.517 -2.064 1.00 97.75 84 PRO A N 1
ATOM 678 C CA . PRO A 1 84 ? -10.715 -0.882 -0.782 1.00 97.75 84 PRO A CA 1
ATOM 679 C C . PRO A 1 84 ? -10.354 0.334 0.082 1.00 97.75 84 PRO A C 1
ATOM 681 O O . PRO A 1 84 ? -10.500 0.282 1.301 1.00 97.75 84 PRO A O 1
ATOM 684 N N . MET A 1 85 ? -9.941 1.453 -0.529 1.00 97.19 85 MET A N 1
ATOM 685 C CA . MET A 1 85 ? -9.701 2.706 0.198 1.00 97.19 85 MET A CA 1
ATOM 686 C C . MET A 1 85 ? -10.991 3.232 0.845 1.00 97.19 85 MET A C 1
ATOM 688 O O . MET A 1 85 ? -10.981 3.611 2.015 1.00 97.19 85 MET A O 1
ATOM 692 N N . LEU A 1 86 ? -12.113 3.205 0.117 1.00 96.62 86 LEU A N 1
ATOM 693 C CA . LEU A 1 86 ? -13.426 3.558 0.665 1.00 96.62 86 LEU A CA 1
ATOM 694 C C . LEU A 1 86 ? -13.841 2.604 1.789 1.00 96.62 86 LEU A C 1
ATOM 696 O O . LEU A 1 86 ? -14.285 3.063 2.838 1.00 96.62 86 LEU A O 1
ATOM 700 N N . SER A 1 87 ? -13.663 1.293 1.607 1.00 95.75 87 SER A N 1
ATOM 701 C CA . SER A 1 87 ? -13.958 0.300 2.645 1.00 95.75 87 SER A CA 1
ATOM 702 C C . SER A 1 87 ? -13.160 0.555 3.924 1.00 95.75 87 SER A C 1
ATOM 704 O O . SER A 1 87 ? -13.736 0.534 5.010 1.00 95.75 87 SER A O 1
ATOM 706 N N . ALA A 1 88 ? -11.863 0.855 3.810 1.00 95.81 88 ALA A N 1
ATOM 707 C CA . ALA A 1 88 ? -11.032 1.211 4.957 1.00 95.81 88 ALA A CA 1
ATOM 708 C C . ALA A 1 88 ? -11.506 2.516 5.619 1.00 95.81 88 ALA A C 1
ATOM 710 O O . ALA A 1 88 ? -11.650 2.561 6.837 1.00 95.81 88 ALA A O 1
ATOM 711 N N . MET A 1 89 ? -11.815 3.550 4.828 1.00 95.19 89 MET A N 1
ATOM 712 C CA . MET A 1 89 ? -12.336 4.832 5.320 1.00 95.19 89 MET A CA 1
ATOM 713 C C . MET A 1 89 ? -13.612 4.650 6.154 1.00 95.19 89 MET A C 1
ATOM 715 O O . MET A 1 89 ? -13.674 5.126 7.286 1.00 95.19 89 MET A O 1
ATOM 719 N N . PHE A 1 90 ? -14.606 3.921 5.634 1.00 93.00 90 PHE A N 1
ATOM 720 C CA . PHE A 1 90 ? -15.843 3.640 6.371 1.00 93.00 90 PHE A CA 1
ATOM 721 C C . PHE A 1 90 ? -15.604 2.749 7.592 1.00 93.00 90 PHE A C 1
ATOM 723 O O . PHE A 1 90 ? -16.192 2.988 8.647 1.00 93.00 90 PHE A O 1
ATOM 730 N N . GLY A 1 91 ? -14.720 1.755 7.474 1.00 94.12 91 GLY A N 1
ATOM 731 C CA . GLY A 1 91 ? -14.354 0.889 8.589 1.00 94.12 91 GLY A CA 1
ATOM 732 C C . GLY A 1 91 ? -13.764 1.677 9.761 1.00 94.12 91 GLY A C 1
ATOM 733 O O . GLY A 1 91 ? -14.212 1.518 10.895 1.00 94.12 91 GLY A O 1
ATOM 734 N N . PHE A 1 92 ? -12.820 2.585 9.502 1.00 94.00 92 PHE A N 1
ATOM 735 C CA . PHE A 1 92 ? -12.255 3.433 10.555 1.00 94.00 92 PHE A CA 1
ATOM 736 C C . PHE A 1 92 ? -13.242 4.466 11.089 1.00 94.00 92 PHE A C 1
ATOM 738 O O . PHE A 1 92 ? -13.255 4.675 12.298 1.00 94.00 92 PHE A O 1
ATOM 745 N N . ALA A 1 93 ? -14.096 5.056 10.246 1.00 92.38 93 ALA A N 1
ATOM 746 C CA . ALA A 1 93 ? -15.140 5.973 10.711 1.00 92.38 93 ALA A CA 1
ATOM 747 C C . ALA A 1 93 ? -16.049 5.309 11.763 1.00 92.38 93 ALA A C 1
ATOM 749 O O . ALA A 1 93 ? -16.401 5.921 12.768 1.00 92.38 93 ALA A O 1
ATOM 750 N N . GLN A 1 94 ? -16.384 4.029 11.572 1.00 91.50 94 GLN A N 1
ATOM 751 C CA . GLN A 1 94 ? -17.194 3.271 12.528 1.00 91.50 94 GLN A CA 1
ATOM 752 C C . GLN A 1 94 ? -16.400 2.860 13.776 1.00 91.50 94 GLN A C 1
ATOM 754 O O . GLN A 1 94 ? -16.881 3.027 14.895 1.00 91.50 94 GLN A O 1
ATOM 759 N N . LEU A 1 95 ? -15.184 2.333 13.602 1.00 92.69 95 LEU A N 1
ATOM 760 C CA . LEU A 1 95 ? -14.377 1.787 14.702 1.00 92.69 95 LEU A CA 1
ATOM 761 C C . LEU A 1 95 ? -13.743 2.859 15.601 1.00 92.69 95 LEU A C 1
ATOM 763 O O . LEU A 1 95 ? -13.471 2.589 16.771 1.00 92.69 95 LEU A O 1
ATOM 767 N N . LEU A 1 96 ? -13.506 4.059 15.072 1.00 91.69 96 LEU A N 1
ATOM 768 C CA . LEU A 1 96 ? -12.889 5.179 15.787 1.00 91.69 96 LEU A CA 1
ATOM 769 C C . LEU A 1 96 ? -13.886 6.298 16.111 1.00 91.69 96 LEU A C 1
ATOM 771 O O . LEU A 1 96 ? -13.476 7.387 16.515 1.00 91.69 96 LEU A O 1
ATOM 775 N N . ASN A 1 97 ? -15.190 6.040 15.988 1.00 88.94 97 ASN A N 1
ATOM 776 C CA . ASN A 1 97 ? -16.214 7.014 16.353 1.00 88.94 97 ASN A CA 1
ATOM 777 C C . ASN A 1 97 ? -16.018 7.511 17.800 1.00 88.94 97 ASN A C 1
ATOM 779 O O . ASN A 1 97 ? -15.675 6.731 18.684 1.00 88.94 97 ASN A O 1
ATOM 783 N N . GLN A 1 98 ? -16.260 8.798 18.056 1.00 85.50 98 GLN A N 1
ATOM 784 C CA . GLN A 1 98 ? -16.174 9.447 19.375 1.00 85.50 98 GLN A CA 1
ATOM 785 C C . GLN A 1 98 ? -14.757 9.557 19.970 1.00 85.50 98 GLN A C 1
ATOM 787 O O . GLN A 1 98 ? -14.597 10.096 21.061 1.00 85.50 98 GLN A O 1
ATOM 792 N N . THR A 1 99 ? -13.714 9.109 19.263 1.00 87.25 99 THR A N 1
ATOM 793 C CA . THR A 1 99 ? -12.319 9.211 19.741 1.00 87.25 99 THR A CA 1
ATOM 794 C C . THR A 1 99 ? -11.701 10.597 19.545 1.00 87.25 99 THR A C 1
ATOM 796 O O . THR A 1 99 ? -10.704 10.922 20.188 1.00 87.25 99 THR A O 1
ATOM 799 N N . GLY A 1 100 ? -12.271 11.405 18.643 1.00 84.44 100 GLY A N 1
ATOM 800 C CA . GLY A 1 100 ? -11.694 12.667 18.169 1.00 84.44 100 GLY A CA 1
ATOM 801 C C . GLY A 1 100 ? -10.664 12.504 17.043 1.00 84.44 100 GLY A C 1
ATOM 802 O O . GLY A 1 100 ? -10.306 13.489 16.401 1.00 84.44 100 GLY A O 1
ATOM 803 N N . ALA A 1 101 ? -10.229 11.275 16.739 1.00 88.12 101 ALA A N 1
ATOM 804 C CA . ALA A 1 101 ? -9.260 11.020 15.680 1.00 88.12 101 ALA A CA 1
ATOM 805 C C . ALA A 1 101 ? -9.895 11.183 14.289 1.00 88.12 101 ALA A C 1
ATOM 807 O O . ALA A 1 101 ? -10.785 10.428 13.910 1.00 88.12 101 ALA A O 1
ATOM 808 N N . SER A 1 102 ? -9.384 12.116 13.484 1.00 90.38 102 SER A N 1
ATOM 809 C CA . SER A 1 102 ? -9.902 12.412 12.132 1.00 90.38 102 SER A CA 1
ATOM 810 C C . SER A 1 102 ? -9.363 11.470 11.036 1.00 90.38 102 SER A C 1
ATOM 812 O O . SER A 1 102 ? -9.053 11.905 9.924 1.00 90.38 102 SER A O 1
ATOM 814 N N . VAL A 1 103 ? -9.199 10.178 11.345 1.00 93.25 103 VAL A N 1
ATOM 815 C CA . VAL A 1 103 ? -8.568 9.186 10.448 1.00 93.25 103 VAL A CA 1
ATOM 816 C C . VAL A 1 103 ? -9.345 9.031 9.139 1.00 93.25 103 VAL A C 1
ATOM 818 O O . VAL A 1 103 ? -8.751 9.044 8.063 1.00 93.25 103 VAL A O 1
ATOM 821 N N . ASP A 1 104 ? -10.668 8.928 9.215 1.00 91.75 104 ASP A N 1
ATOM 822 C CA . ASP A 1 104 ? -11.572 8.860 8.064 1.00 91.75 104 ASP A CA 1
ATOM 823 C C . ASP A 1 104 ? -11.459 10.111 7.176 1.00 91.75 104 ASP A C 1
ATOM 825 O O . ASP A 1 104 ? -11.368 10.003 5.951 1.00 91.75 104 ASP A O 1
ATOM 829 N N . GLY A 1 105 ? -11.372 11.297 7.786 1.00 92.25 105 GLY A N 1
ATOM 830 C CA . GLY A 1 105 ? -11.199 12.563 7.078 1.00 92.25 105 GLY A CA 1
ATOM 831 C C . GLY A 1 105 ? -9.887 12.626 6.296 1.00 92.25 105 GLY A C 1
ATOM 832 O O . GLY A 1 105 ? -9.862 13.058 5.142 1.00 92.25 105 GLY A O 1
ATOM 833 N N . TYR A 1 106 ? -8.793 12.145 6.883 1.00 95.06 106 TYR A N 1
ATOM 834 C CA . TYR A 1 106 ? -7.501 12.086 6.200 1.00 95.06 106 TYR A CA 1
ATOM 835 C C . TYR A 1 106 ? -7.474 11.022 5.096 1.00 95.06 106 TYR A C 1
ATOM 837 O O . TYR A 1 106 ? -6.941 11.280 4.013 1.00 95.06 106 TYR A O 1
ATOM 845 N N . LEU A 1 107 ? -8.119 9.869 5.301 1.00 96.12 107 LEU A N 1
ATOM 846 C CA . LEU A 1 107 ? -8.291 8.856 4.256 1.00 96.12 107 LEU A CA 1
ATOM 847 C C . LEU A 1 107 ? -9.124 9.376 3.079 1.00 96.12 107 LEU A C 1
ATOM 849 O O . LEU A 1 107 ? -8.787 9.099 1.928 1.00 96.12 107 LEU A O 1
ATOM 853 N N . PHE A 1 108 ? -10.145 10.195 3.334 1.00 95.69 108 PHE A N 1
ATOM 854 C CA . PHE A 1 108 ? -10.900 10.863 2.275 1.00 95.69 108 PHE A CA 1
ATOM 855 C C . PHE A 1 108 ? -10.009 11.795 1.440 1.00 95.69 108 PHE A C 1
ATOM 857 O O . PHE A 1 108 ? -10.034 11.748 0.209 1.00 95.69 108 PHE A O 1
ATOM 864 N N . ILE A 1 109 ? -9.155 12.594 2.086 1.00 96.25 109 ILE A N 1
ATOM 865 C CA . ILE A 1 109 ? -8.186 13.450 1.383 1.00 96.25 109 ILE A CA 1
ATOM 866 C C . ILE A 1 109 ? -7.204 12.594 0.563 1.00 96.25 109 ILE A C 1
ATOM 868 O O . ILE A 1 109 ? -6.961 12.891 -0.609 1.00 96.25 109 ILE A O 1
ATOM 872 N N . SER A 1 110 ? -6.682 11.501 1.133 1.00 97.88 110 SER A N 1
ATOM 873 C CA . SER A 1 110 ? -5.826 10.548 0.412 1.00 97.88 110 SER A CA 1
ATOM 874 C C . SER A 1 110 ? -6.518 9.97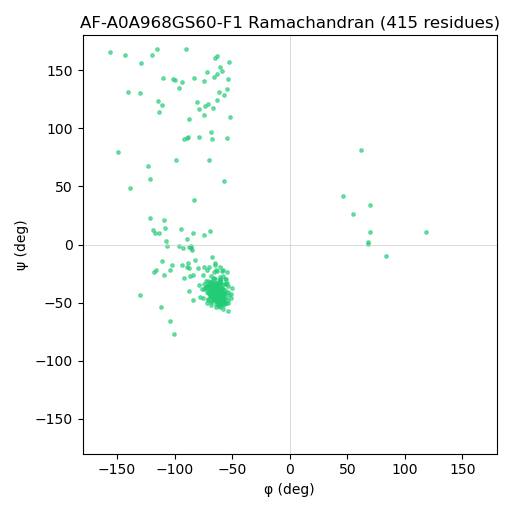7 -0.831 1.00 97.88 110 SER A C 1
ATOM 876 O O . SER A 1 110 ? -5.900 9.911 -1.899 1.00 97.88 110 SER A O 1
ATOM 878 N N . LEU A 1 111 ? -7.806 9.635 -0.730 1.00 98.06 111 LEU A N 1
ATOM 879 C CA . LEU A 1 111 ? -8.615 9.141 -1.841 1.00 98.06 111 LEU A CA 1
ATOM 880 C C . LEU A 1 111 ? -8.768 10.183 -2.958 1.00 98.06 111 LEU A C 1
ATOM 882 O O . LEU A 1 111 ? -8.624 9.838 -4.132 1.00 98.06 111 LEU A O 1
ATOM 886 N N . LEU A 1 112 ? -9.008 11.456 -2.627 1.00 97.94 112 LEU A N 1
ATOM 887 C CA . LEU A 1 112 ? -9.087 12.523 -3.633 1.00 97.94 112 LEU A CA 1
ATOM 888 C C . LEU A 1 112 ? -7.772 12.649 -4.412 1.00 97.94 112 LEU A C 1
ATOM 890 O O . LEU A 1 112 ? -7.785 12.722 -5.645 1.00 97.94 112 LEU A O 1
ATOM 894 N N . PHE A 1 113 ? -6.630 12.617 -3.721 1.00 98.38 113 PHE A N 1
ATOM 895 C CA . PHE A 1 113 ? -5.324 12.609 -4.381 1.00 98.38 113 PHE A CA 1
ATOM 896 C C . PHE A 1 113 ? -5.112 11.351 -5.230 1.00 98.38 113 PHE A C 1
ATOM 898 O O . PHE A 1 113 ? -4.605 11.464 -6.346 1.00 98.38 113 PHE A O 1
ATOM 905 N N . LEU A 1 114 ? -5.548 10.178 -4.757 1.00 98.31 114 LEU A N 1
ATOM 906 C CA . LEU A 1 114 ? -5.449 8.920 -5.501 1.00 98.31 114 LEU A CA 1
ATOM 907 C C . LEU A 1 114 ? -6.225 8.981 -6.820 1.00 98.31 114 LEU A C 1
ATOM 909 O O . LEU A 1 114 ? -5.684 8.622 -7.862 1.00 98.31 114 LEU A O 1
ATOM 913 N N . ILE A 1 115 ? -7.470 9.462 -6.799 1.00 97.94 115 ILE A N 1
ATOM 914 C CA . ILE A 1 115 ? -8.309 9.575 -8.002 1.00 97.94 115 ILE A CA 1
ATOM 915 C C . ILE A 1 115 ? -7.630 10.479 -9.037 1.00 97.94 115 ILE A C 1
ATOM 917 O O . ILE A 1 115 ? -7.482 10.095 -10.199 1.00 97.94 115 ILE A O 1
ATOM 921 N N . ASN A 1 116 ? -7.148 11.650 -8.612 1.00 97.88 116 ASN A N 1
ATOM 922 C CA . ASN A 1 116 ? -6.444 12.578 -9.497 1.00 97.88 116 ASN A CA 1
ATOM 923 C C . ASN A 1 116 ? -5.124 11.992 -10.025 1.00 97.88 116 ASN A C 1
ATOM 925 O O . ASN A 1 116 ? -4.804 12.148 -11.206 1.00 97.88 116 ASN A O 1
ATOM 929 N N . ALA A 1 117 ? -4.380 11.270 -9.183 1.00 97.94 117 ALA A N 1
ATOM 930 C CA . ALA A 1 117 ? -3.174 10.566 -9.597 1.00 97.94 117 ALA A CA 1
ATOM 931 C C . ALA A 1 117 ? -3.485 9.529 -10.684 1.00 97.94 117 ALA A C 1
ATOM 933 O O . ALA A 1 117 ? -2.845 9.537 -11.734 1.00 97.94 117 ALA A O 1
ATOM 934 N N . LEU A 1 118 ? -4.507 8.690 -10.484 1.00 96.69 118 LEU A N 1
ATOM 935 C CA . LEU A 1 118 ? -4.923 7.678 -11.455 1.00 96.69 118 LEU A CA 1
ATOM 936 C C . LEU A 1 118 ? -5.278 8.310 -12.806 1.00 96.69 118 LEU A C 1
ATOM 938 O O . LEU A 1 118 ? -4.786 7.846 -13.833 1.00 96.69 118 LEU A O 1
ATOM 942 N N . LEU A 1 119 ? -6.048 9.403 -12.832 1.00 95.38 119 LEU A N 1
ATOM 943 C CA . LEU A 1 119 ? -6.387 10.107 -14.077 1.00 95.38 119 LEU A CA 1
ATOM 944 C C . LEU A 1 119 ? -5.138 10.564 -14.853 1.00 95.38 119 LEU A C 1
ATOM 946 O O . LEU A 1 119 ? -5.047 10.376 -16.072 1.00 95.38 119 LEU A O 1
ATOM 950 N N . LEU A 1 120 ? -4.145 11.120 -14.156 1.00 95.81 120 LEU A N 1
ATOM 951 C CA . LEU A 1 120 ? -2.886 11.565 -14.761 1.00 95.81 120 LEU A CA 1
ATOM 952 C C . LEU A 1 120 ? -1.997 10.402 -15.218 1.00 95.81 120 LEU A C 1
ATOM 954 O O . LEU A 1 120 ? -1.328 10.513 -16.250 1.00 95.81 120 LEU A O 1
ATOM 958 N N . ILE A 1 121 ? -2.015 9.286 -14.489 1.00 95.62 121 ILE A N 1
ATOM 959 C CA . ILE A 1 121 ? -1.288 8.058 -14.825 1.00 95.62 121 ILE A CA 1
ATOM 960 C C . ILE A 1 121 ? -1.882 7.404 -16.080 1.00 95.62 121 ILE A C 1
ATOM 962 O O . ILE A 1 121 ? -1.142 7.062 -17.000 1.00 95.62 121 ILE A O 1
ATOM 966 N N . TYR A 1 122 ? -3.209 7.306 -16.182 1.00 93.12 122 TYR A N 1
ATOM 967 C CA . TYR A 1 122 ? -3.868 6.841 -17.408 1.00 93.12 122 TYR A CA 1
ATOM 968 C C . TYR A 1 122 ? -3.610 7.786 -18.586 1.00 93.12 122 TYR A C 1
ATOM 970 O O . TYR A 1 122 ? -3.391 7.332 -19.708 1.00 93.12 122 TYR A O 1
ATOM 978 N N . SER A 1 123 ? -3.561 9.097 -18.336 1.00 91.38 123 SER A N 1
ATOM 979 C CA . SER A 1 123 ? -3.155 10.066 -19.360 1.00 91.38 123 SER A CA 1
ATOM 980 C C . SER A 1 123 ? -1.704 9.839 -19.805 1.00 91.38 123 SER A C 1
ATOM 982 O O . SER A 1 123 ? -1.408 9.895 -20.994 1.00 91.38 123 SER A O 1
ATOM 984 N N . TYR A 1 124 ? -0.799 9.521 -18.874 1.00 92.69 124 TYR A N 1
ATOM 985 C CA . TYR A 1 124 ? 0.600 9.207 -19.177 1.00 92.69 124 TYR A CA 1
ATOM 986 C C . TYR A 1 124 ? 0.735 7.947 -20.033 1.00 92.69 124 TYR A C 1
ATOM 988 O O . TYR A 1 124 ? 1.456 7.986 -21.033 1.00 92.69 124 TYR A O 1
ATOM 996 N N . LYS A 1 125 ? 0.001 6.879 -19.684 1.00 91.00 125 LYS A N 1
ATOM 997 C CA . LYS A 1 125 ? -0.089 5.638 -20.468 1.00 91.00 125 LYS A CA 1
ATOM 998 C C . LYS A 1 125 ? -0.497 5.932 -21.911 1.00 91.00 125 LYS A C 1
ATOM 1000 O O . LYS A 1 125 ? 0.196 5.548 -22.845 1.00 91.00 125 LYS A O 1
ATOM 1005 N N . ASN A 1 126 ? -1.568 6.701 -22.098 1.00 86.06 126 ASN A N 1
ATOM 1006 C CA . ASN A 1 126 ? -2.044 7.067 -23.434 1.00 86.06 126 ASN A CA 1
ATOM 1007 C C . ASN A 1 126 ? -1.003 7.861 -24.243 1.00 86.06 126 ASN A C 1
ATOM 1009 O O . ASN A 1 126 ? -1.078 7.895 -25.466 1.00 86.06 126 ASN A O 1
ATOM 1013 N N . GLY A 1 127 ? -0.011 8.470 -23.587 1.00 83.25 127 GLY A N 1
ATOM 1014 C CA . GLY A 1 127 ? 1.109 9.136 -24.241 1.00 83.25 127 GLY A CA 1
ATOM 1015 C C . GLY A 1 127 ? 2.026 8.223 -25.056 1.00 83.25 127 GLY A C 1
ATOM 1016 O O . GLY A 1 127 ? 2.721 8.740 -25.929 1.00 83.25 127 GLY A O 1
ATOM 1017 N N . PHE A 1 128 ? 2.050 6.913 -24.791 1.00 83.31 128 PHE A N 1
ATOM 1018 C CA . PHE A 1 128 ? 2.865 5.960 -25.554 1.00 83.31 128 PHE A CA 1
ATOM 1019 C C . PHE A 1 128 ? 2.270 5.671 -26.939 1.00 83.31 128 PHE A C 1
ATOM 1021 O O . PHE A 1 128 ? 2.989 5.721 -27.936 1.00 83.31 128 PHE A O 1
ATOM 1028 N N . LEU A 1 129 ? 0.937 5.587 -27.034 1.00 73.88 129 LEU A N 1
ATOM 1029 C CA . LEU A 1 129 ? 0.204 5.402 -28.296 1.00 73.88 129 LEU A CA 1
ATOM 1030 C C . LEU A 1 129 ? 0.511 6.481 -29.351 1.00 73.88 129 LEU A C 1
ATOM 1032 O O . LEU A 1 129 ? 0.446 6.223 -30.550 1.00 73.88 129 LEU A O 1
ATOM 1036 N N . PHE A 1 130 ? 0.853 7.701 -28.923 1.00 66.75 130 PHE A N 1
ATOM 1037 C CA . PHE A 1 130 ? 1.117 8.821 -29.831 1.00 66.75 130 PHE A CA 1
ATOM 1038 C C . PHE A 1 130 ? 2.533 8.842 -30.424 1.00 66.75 130 PHE A C 1
ATOM 1040 O O . PHE A 1 130 ? 2.757 9.598 -31.366 1.00 66.75 130 PHE A O 1
ATOM 1047 N N . LYS A 1 131 ? 3.490 8.051 -29.912 1.00 60.97 131 LYS A N 1
ATOM 1048 C CA . LYS A 1 131 ? 4.872 8.037 -30.432 1.00 60.97 131 LYS A CA 1
ATOM 1049 C C . LYS A 1 131 ? 5.076 7.035 -31.582 1.00 60.97 131 LYS A C 1
ATOM 1051 O O . LYS A 1 131 ? 6.050 7.154 -32.312 1.00 60.97 131 LYS A O 1
ATOM 1056 N N . ILE A 1 132 ? 4.155 6.089 -31.784 1.00 50.50 132 ILE A N 1
ATOM 1057 C CA . ILE A 1 132 ? 4.328 4.919 -32.673 1.00 50.50 132 ILE A CA 1
ATOM 1058 C C . ILE A 1 132 ? 4.237 5.249 -34.193 1.00 50.50 132 ILE A C 1
ATOM 1060 O O . ILE A 1 132 ? 4.274 4.353 -35.025 1.00 50.50 132 ILE A O 1
ATOM 1064 N N . LYS A 1 133 ? 4.174 6.517 -34.629 1.00 46.25 133 LYS A N 1
ATOM 1065 C CA . LYS A 1 133 ? 4.082 6.867 -36.071 1.00 46.25 133 LYS A CA 1
ATOM 1066 C C . LYS A 1 133 ? 4.941 8.059 -36.501 1.00 46.25 133 LYS A C 1
ATOM 1068 O O . LYS A 1 133 ? 4.459 8.955 -37.183 1.00 46.25 133 LYS A O 1
ATOM 1073 N N . ILE A 1 134 ? 6.211 8.068 -36.117 1.00 49.72 134 ILE A N 1
ATOM 1074 C CA . ILE A 1 134 ? 7.218 8.918 -36.768 1.00 49.72 134 ILE A CA 1
ATOM 1075 C C . ILE A 1 134 ? 8.315 7.977 -37.264 1.00 49.72 134 ILE A C 1
ATOM 1077 O O . ILE A 1 134 ? 9.397 7.931 -36.692 1.00 49.72 134 ILE A O 1
ATOM 1081 N N . ASN A 1 135 ? 7.983 7.139 -38.249 1.00 41.62 135 ASN A N 1
ATOM 1082 C CA . ASN A 1 135 ? 9.009 6.484 -39.048 1.00 41.62 135 ASN A CA 1
ATOM 1083 C C . ASN A 1 135 ? 9.203 7.296 -40.323 1.00 41.62 135 ASN A C 1
ATOM 1085 O O . ASN A 1 135 ? 8.252 7.776 -40.937 1.00 41.62 135 ASN A O 1
ATOM 1089 N N . ASP A 1 136 ? 10.481 7.479 -40.597 1.00 47.00 136 ASP A N 1
ATOM 1090 C CA . ASP A 1 136 ? 11.136 8.394 -41.509 1.00 47.00 136 ASP A CA 1
ATOM 1091 C C . ASP A 1 136 ? 10.875 8.008 -42.974 1.00 47.00 136 ASP A C 1
ATOM 1093 O O . ASP A 1 136 ? 11.749 7.485 -43.657 1.00 47.00 136 ASP A O 1
ATOM 1097 N N . ASP A 1 137 ? 9.661 8.233 -43.479 1.00 40.88 137 ASP A N 1
ATOM 1098 C CA . ASP A 1 137 ? 9.470 8.301 -44.928 1.00 40.88 137 ASP A CA 1
ATOM 1099 C C . ASP A 1 137 ? 9.939 9.686 -45.363 1.00 40.88 137 ASP A C 1
ATOM 1101 O O . ASP A 1 137 ? 9.158 10.640 -45.322 1.00 40.88 137 ASP A O 1
ATOM 1105 N N . GLY A 1 138 ? 11.224 9.773 -45.740 1.00 48.81 138 GLY A N 1
ATOM 1106 C CA . GLY A 1 138 ? 11.965 10.939 -46.244 1.00 48.81 138 GLY A CA 1
ATOM 1107 C C . GLY A 1 138 ? 11.357 11.595 -47.489 1.00 48.81 138 GLY A C 1
ATOM 1108 O O . GLY A 1 138 ? 11.998 11.771 -48.522 1.00 48.81 138 GLY A O 1
ATOM 1109 N N . SER A 1 139 ? 10.092 11.965 -47.386 1.00 51.94 139 SER A N 1
ATOM 1110 C CA . SER A 1 139 ? 9.254 12.567 -48.400 1.00 51.94 139 SER A CA 1
ATOM 1111 C C . SER A 1 139 ? 8.991 14.015 -48.009 1.00 51.94 139 SER A C 1
ATOM 1113 O O . SER A 1 139 ? 8.853 14.352 -46.834 1.00 51.94 139 SER A O 1
ATOM 1115 N N . ASN A 1 140 ? 8.948 14.895 -49.009 1.00 52.59 140 ASN A N 1
ATOM 1116 C CA . ASN A 1 140 ? 8.584 16.300 -48.853 1.00 52.59 140 ASN A CA 1
ATOM 1117 C C . ASN A 1 140 ? 7.211 16.422 -48.173 1.00 52.59 140 ASN A C 1
ATOM 1119 O O . ASN A 1 140 ? 6.164 16.418 -48.819 1.00 52.59 140 ASN A O 1
ATOM 1123 N N . HIS A 1 141 ? 7.221 16.523 -46.848 1.00 55.88 141 HIS A N 1
ATOM 1124 C CA . HIS A 1 141 ? 6.028 16.678 -46.039 1.00 55.88 141 HIS A CA 1
ATOM 1125 C C . HIS A 1 141 ? 5.396 18.043 -46.322 1.00 55.88 141 HIS A C 1
ATOM 1127 O O . HIS A 1 141 ? 6.001 19.087 -46.058 1.00 55.88 141 HIS A O 1
ATOM 1133 N N . SER A 1 142 ? 4.168 18.021 -46.852 1.00 62.84 142 SER A N 1
ATOM 1134 C CA . SER A 1 142 ? 3.319 19.209 -46.982 1.00 62.84 142 SER A CA 1
ATOM 1135 C C . SER A 1 142 ? 3.175 19.928 -45.630 1.00 62.84 142 SER A C 1
ATOM 1137 O O . SER A 1 142 ? 3.305 19.311 -44.567 1.00 62.84 142 SER A O 1
ATOM 1139 N N . ASP A 1 143 ? 2.861 21.226 -45.631 1.00 64.38 143 ASP A N 1
ATOM 1140 C CA . ASP A 1 143 ? 2.688 22.007 -44.392 1.00 64.38 143 ASP A CA 1
ATOM 1141 C C . ASP A 1 143 ? 1.602 21.437 -43.454 1.00 64.38 143 ASP A C 1
ATOM 1143 O O . ASP A 1 143 ? 1.627 21.651 -42.238 1.00 64.38 143 ASP A O 1
ATOM 1147 N N . ILE A 1 144 ? 0.669 20.648 -43.997 1.00 62.12 144 ILE A N 1
ATOM 1148 C CA . ILE A 1 144 ? -0.359 19.927 -43.237 1.00 62.12 144 ILE A CA 1
ATOM 1149 C C . ILE A 1 144 ? 0.266 18.771 -42.439 1.00 62.12 144 ILE A C 1
ATOM 1151 O O . ILE A 1 144 ? -0.056 18.587 -41.264 1.00 62.12 144 ILE A O 1
ATOM 1155 N N . GLU A 1 145 ? 1.195 18.027 -43.036 1.00 63.03 145 GLU A N 1
ATOM 1156 C CA . GLU A 1 145 ? 1.883 16.892 -42.410 1.00 63.03 145 GLU A CA 1
ATOM 1157 C C . GLU A 1 145 ? 2.831 17.375 -41.296 1.00 63.03 145 GLU A C 1
ATOM 1159 O O . GLU A 1 145 ? 2.796 16.866 -40.173 1.00 63.03 145 GLU A O 1
ATOM 1164 N N . LYS A 1 146 ? 3.574 18.468 -41.538 1.00 63.91 146 LYS A N 1
ATOM 1165 C CA . LYS A 1 146 ? 4.428 19.116 -40.521 1.00 63.91 146 LYS A CA 1
ATOM 1166 C C . LYS A 1 146 ? 3.633 19.589 -39.302 1.00 63.91 146 LYS A C 1
ATOM 1168 O O . LYS A 1 146 ? 4.082 19.403 -38.167 1.00 63.91 146 LYS A O 1
ATOM 1173 N N . ASN A 1 147 ? 2.441 20.154 -39.514 1.00 66.56 147 ASN A N 1
ATOM 1174 C CA . ASN A 1 147 ? 1.533 20.563 -38.436 1.00 66.56 147 ASN A CA 1
ATOM 1175 C C . ASN A 1 147 ? 0.988 19.369 -37.631 1.00 66.56 147 ASN A C 1
ATOM 1177 O O . ASN A 1 147 ? 0.794 19.470 -36.415 1.00 66.56 147 ASN A O 1
ATOM 1181 N N . ARG A 1 148 ? 0.757 18.217 -38.274 1.00 63.53 148 ARG A N 1
ATOM 1182 C CA . ARG A 1 148 ? 0.337 16.985 -37.583 1.00 63.53 148 ARG A CA 1
ATOM 1183 C C . ARG A 1 148 ? 1.459 16.417 -36.717 1.00 63.53 148 ARG A C 1
ATOM 1185 O O . ARG A 1 148 ? 1.198 16.100 -35.554 1.00 63.53 148 ARG A O 1
ATOM 1192 N N . ILE A 1 149 ? 2.686 16.373 -37.237 1.00 67.25 149 ILE A N 1
ATOM 1193 C CA . ILE A 1 149 ? 3.880 15.908 -36.513 1.00 67.25 149 ILE A CA 1
ATOM 1194 C C . ILE A 1 149 ? 4.136 16.790 -35.281 1.00 67.25 149 ILE A C 1
ATOM 1196 O O . ILE A 1 149 ? 4.199 16.290 -34.157 1.00 67.25 149 ILE A O 1
ATOM 1200 N N . THR A 1 150 ? 4.144 18.119 -35.436 1.00 68.62 150 THR A N 1
ATOM 1201 C CA . THR A 1 150 ? 4.319 19.038 -34.290 1.00 68.62 150 THR A CA 1
ATOM 1202 C C . THR A 1 150 ? 3.201 18.918 -33.252 1.00 68.62 150 THR A C 1
ATOM 1204 O O . THR A 1 150 ? 3.455 19.046 -32.049 1.00 68.62 150 THR A O 1
ATOM 1207 N N . LYS A 1 151 ? 1.956 18.650 -33.668 1.00 69.00 151 LYS A N 1
ATOM 1208 C CA . LYS A 1 151 ? 0.840 18.413 -32.738 1.00 69.00 151 LYS A CA 1
ATOM 1209 C C . LYS A 1 151 ? 1.017 17.106 -31.955 1.00 69.00 151 LYS A C 1
ATOM 1211 O O . LYS A 1 151 ? 0.753 17.095 -30.752 1.00 69.00 151 LYS A O 1
ATOM 1216 N N . GLN A 1 152 ? 1.503 16.040 -32.594 1.00 67.94 152 GLN A N 1
ATOM 1217 C CA . GLN A 1 152 ? 1.808 14.761 -31.941 1.00 67.94 152 GLN A CA 1
ATOM 1218 C C . GLN A 1 152 ? 2.983 14.873 -30.963 1.00 67.94 152 GLN A C 1
ATOM 1220 O O . GLN A 1 152 ? 2.881 14.403 -29.831 1.00 67.94 152 GLN A O 1
ATOM 1225 N N . GLU A 1 153 ? 4.054 15.579 -31.325 1.00 68.19 153 GLU A N 1
ATOM 1226 C CA . GLU A 1 153 ? 5.179 15.834 -30.418 1.00 68.19 153 GLU A CA 1
ATOM 1227 C C . GLU A 1 153 ? 4.768 16.651 -29.187 1.00 68.19 153 GLU A C 1
ATOM 1229 O O . GLU A 1 153 ? 5.177 16.357 -28.057 1.00 68.19 153 GLU A O 1
ATOM 1234 N N . ARG A 1 154 ? 3.928 17.679 -29.381 1.00 69.62 154 ARG A N 1
ATOM 1235 C CA . ARG A 1 154 ? 3.357 18.460 -28.275 1.00 69.62 154 ARG A CA 1
ATOM 1236 C C . ARG A 1 154 ? 2.499 17.581 -27.371 1.00 69.62 154 ARG A C 1
ATOM 1238 O O . ARG A 1 154 ? 2.654 17.652 -26.152 1.00 69.62 154 ARG A O 1
ATOM 1245 N N . ALA A 1 155 ? 1.655 16.726 -27.945 1.00 69.69 155 ALA A N 1
ATOM 1246 C CA . ALA A 1 155 ? 0.845 15.776 -27.191 1.00 69.69 155 ALA A CA 1
ATOM 1247 C C . ALA A 1 155 ? 1.731 14.815 -26.378 1.00 69.69 155 ALA A C 1
ATOM 1249 O O . ALA A 1 155 ? 1.575 14.718 -25.161 1.00 69.69 155 ALA A O 1
ATOM 1250 N N . ALA A 1 156 ? 2.745 14.202 -26.996 1.00 70.38 156 ALA A N 1
ATOM 1251 C CA . ALA A 1 156 ? 3.686 13.305 -26.327 1.00 70.38 156 ALA A CA 1
ATOM 1252 C C . ALA A 1 156 ? 4.434 13.984 -25.162 1.00 70.38 156 ALA A C 1
ATOM 1254 O O . ALA A 1 156 ? 4.640 13.365 -24.110 1.00 70.38 156 ALA A O 1
ATOM 1255 N N . LYS A 1 157 ? 4.803 15.268 -25.304 1.00 74.88 157 LYS A N 1
ATOM 1256 C CA . LYS A 1 157 ? 5.402 16.077 -24.226 1.00 74.88 157 LYS A CA 1
ATOM 1257 C C . LYS A 1 157 ? 4.418 16.348 -23.084 1.00 74.88 157 LYS A C 1
ATOM 1259 O O . LYS A 1 157 ? 4.806 16.215 -21.923 1.00 74.88 157 LYS A O 1
ATOM 1264 N N . ILE A 1 158 ? 3.166 16.700 -23.386 1.00 77.50 158 ILE A N 1
ATOM 1265 C CA . ILE A 1 158 ? 2.116 16.931 -22.377 1.00 77.50 158 ILE A CA 1
ATOM 1266 C C . ILE A 1 158 ? 1.844 15.644 -21.589 1.00 77.50 158 ILE A C 1
ATOM 1268 O O . ILE A 1 158 ? 1.894 15.661 -20.359 1.00 77.50 158 ILE A O 1
ATOM 1272 N N . PHE A 1 159 ? 1.676 14.511 -22.274 1.00 82.38 159 PHE A N 1
ATOM 1273 C CA . PHE A 1 159 ? 1.495 13.216 -21.617 1.00 82.38 159 PHE A CA 1
ATOM 1274 C C . PHE A 1 159 ? 2.740 12.782 -20.833 1.00 82.38 159 PHE A C 1
ATOM 1276 O O . PHE A 1 159 ? 2.635 12.204 -19.761 1.00 82.38 159 PHE A O 1
ATOM 1283 N N . GLY A 1 160 ? 3.950 13.121 -21.289 1.00 79.38 160 GLY A N 1
ATOM 1284 C CA . GLY A 1 160 ? 5.166 12.909 -20.495 1.00 79.38 160 GLY A CA 1
ATOM 1285 C C . GLY A 1 160 ? 5.169 13.682 -19.170 1.00 79.38 160 GLY A C 1
ATOM 1286 O O . GLY A 1 160 ? 5.641 13.165 -18.156 1.00 79.38 160 GLY A O 1
ATOM 1287 N N . LYS A 1 161 ? 4.618 14.903 -19.151 1.00 88.56 161 LYS A N 1
ATOM 1288 C CA . LYS A 1 161 ? 4.446 15.690 -17.920 1.00 88.56 161 LYS A CA 1
ATOM 1289 C C . LYS A 1 161 ? 3.362 15.110 -17.013 1.00 88.56 161 LYS A C 1
ATOM 1291 O O . LYS A 1 161 ? 3.554 15.127 -15.799 1.00 88.56 161 LYS A O 1
ATOM 1296 N N . SER A 1 162 ? 2.275 14.563 -17.565 1.00 92.75 162 SER A N 1
ATOM 1297 C CA . SER A 1 162 ? 1.208 13.968 -16.748 1.00 92.75 162 SER A CA 1
ATOM 1298 C C . SER A 1 162 ? 1.720 12.809 -15.893 1.00 92.75 162 SER A C 1
ATOM 1300 O O . SER A 1 162 ? 1.308 12.693 -14.748 1.00 92.75 162 SER A O 1
ATOM 1302 N N . GLY A 1 163 ? 2.697 12.030 -16.370 1.00 93.56 163 GLY A N 1
ATOM 1303 C CA . GLY A 1 163 ? 3.315 10.973 -15.562 1.00 93.56 163 GLY A CA 1
ATOM 1304 C C . GLY A 1 163 ? 4.056 11.508 -14.333 1.00 93.56 163 GLY A C 1
ATOM 1305 O O . GLY A 1 163 ? 3.932 10.946 -13.248 1.00 93.56 163 GLY A O 1
ATOM 1306 N N . LYS A 1 164 ? 4.761 12.642 -14.468 1.00 94.25 164 LYS A N 1
ATOM 1307 C CA . LYS A 1 164 ? 5.450 13.305 -13.345 1.00 94.25 164 LYS A CA 1
ATOM 1308 C C . LYS A 1 164 ? 4.467 13.850 -12.310 1.00 94.25 164 LYS A C 1
ATOM 1310 O O . LYS A 1 164 ? 4.653 13.632 -11.122 1.00 94.25 164 LYS A O 1
ATOM 1315 N N . TYR A 1 165 ? 3.411 14.529 -12.753 1.00 96.56 165 TYR A N 1
ATOM 1316 C CA . TYR A 1 165 ? 2.376 15.000 -11.832 1.00 96.56 165 TYR A CA 1
ATOM 1317 C C . TYR A 1 165 ? 1.617 13.828 -11.197 1.00 96.56 165 TYR A C 1
ATOM 1319 O O . TYR A 1 165 ? 1.351 13.850 -10.000 1.00 96.56 165 T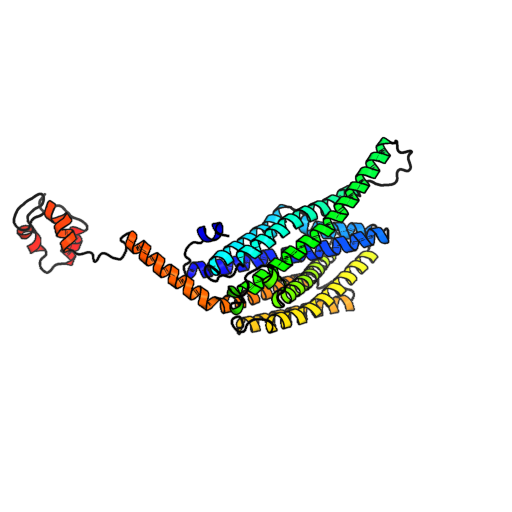YR A O 1
ATOM 1327 N N . GLY A 1 166 ? 1.350 12.770 -11.967 1.00 97.12 166 GLY A N 1
ATOM 1328 C CA . GLY A 1 166 ? 0.719 11.543 -11.492 1.00 97.12 166 GLY A CA 1
ATOM 1329 C C . GLY A 1 166 ? 1.502 10.880 -10.362 1.00 97.12 166 GLY A C 1
ATOM 1330 O O . GLY A 1 166 ? 0.916 10.588 -9.324 1.00 97.12 166 GLY A O 1
ATOM 1331 N N . ILE A 1 167 ? 2.825 10.710 -10.506 1.00 97.75 167 ILE A N 1
ATOM 1332 C CA . ILE A 1 167 ? 3.646 10.126 -9.432 1.00 97.75 167 ILE A CA 1
ATOM 1333 C C . ILE A 1 167 ? 3.711 11.034 -8.199 1.00 97.75 167 ILE A C 1
ATOM 1335 O O . ILE A 1 167 ? 3.663 10.531 -7.082 1.00 97.75 167 ILE A O 1
ATOM 1339 N N . THR A 1 168 ? 3.755 12.360 -8.366 1.00 98.12 168 THR A N 1
ATOM 1340 C CA . THR A 1 168 ? 3.732 13.296 -7.232 1.00 98.12 168 THR A CA 1
ATOM 1341 C C . THR A 1 168 ? 2.423 13.202 -6.449 1.00 98.12 168 THR A C 1
ATOM 1343 O O . THR A 1 168 ? 2.463 13.059 -5.229 1.00 98.12 168 THR A O 1
ATOM 1346 N N . LEU A 1 169 ? 1.268 13.229 -7.124 1.00 98.38 169 LEU A N 1
ATOM 1347 C CA . LEU A 1 169 ? -0.028 13.092 -6.449 1.00 98.38 169 LEU A CA 1
ATOM 1348 C C . LEU A 1 169 ? -0.197 11.706 -5.815 1.00 98.38 169 LEU A C 1
ATOM 1350 O O . LEU A 1 169 ? -0.748 11.604 -4.721 1.00 98.38 169 LEU A O 1
ATOM 1354 N N . LEU A 1 170 ? 0.314 10.651 -6.459 1.00 98.50 170 LEU A N 1
ATOM 1355 C CA . LEU A 1 170 ? 0.311 9.302 -5.896 1.00 98.50 170 LEU A CA 1
ATOM 1356 C C . LEU A 1 170 ? 1.144 9.230 -4.610 1.00 98.50 170 LEU A C 1
ATOM 1358 O O . LEU A 1 170 ? 0.683 8.673 -3.620 1.00 98.50 170 LEU A O 1
ATOM 1362 N N . LEU A 1 171 ? 2.339 9.830 -4.594 1.00 98.56 171 LEU A N 1
ATOM 1363 C CA . LEU A 1 171 ? 3.182 9.896 -3.397 1.00 98.56 171 LEU A CA 1
ATOM 1364 C C . LEU A 1 171 ? 2.494 10.666 -2.263 1.00 98.56 171 LEU A C 1
ATOM 1366 O O . LEU A 1 171 ? 2.517 10.198 -1.131 1.00 98.56 171 LEU A O 1
ATOM 1370 N N . ILE A 1 172 ? 1.838 11.793 -2.560 1.00 98.31 172 ILE A N 1
ATOM 1371 C CA . ILE A 1 172 ? 1.055 12.553 -1.569 1.00 98.31 172 ILE A CA 1
ATOM 1372 C C . ILE A 1 172 ? -0.098 11.703 -1.017 1.00 98.31 172 ILE A C 1
ATOM 1374 O O . ILE A 1 172 ? -0.280 11.628 0.196 1.00 98.31 172 ILE A O 1
ATOM 1378 N N . SER A 1 173 ? -0.850 11.026 -1.890 1.00 98.38 173 SER A N 1
ATOM 1379 C CA . SER A 1 173 ? -1.933 10.123 -1.489 1.00 98.38 173 SER A CA 1
ATOM 1380 C C . SER A 1 173 ? -1.432 9.027 -0.545 1.00 98.38 173 SER A C 1
ATOM 1382 O O . SER A 1 173 ? -1.985 8.860 0.545 1.00 98.38 173 SER A O 1
ATOM 1384 N N . ILE A 1 174 ? -0.352 8.336 -0.922 1.00 98.50 174 ILE A N 1
ATOM 1385 C CA . ILE A 1 174 ? 0.257 7.261 -0.130 1.00 98.50 174 ILE A CA 1
ATOM 1386 C C . ILE A 1 174 ? 0.788 7.801 1.200 1.00 98.50 174 ILE A C 1
ATOM 1388 O O . ILE A 1 174 ? 0.618 7.151 2.225 1.00 98.50 174 ILE A O 1
ATOM 1392 N N . TYR A 1 175 ? 1.384 8.994 1.217 1.00 98.19 175 TYR A N 1
ATOM 1393 C CA . TYR A 1 175 ? 1.877 9.619 2.443 1.00 98.19 175 TYR A CA 1
ATOM 1394 C C . TYR A 1 175 ? 0.754 9.848 3.458 1.00 98.19 175 TYR A C 1
ATOM 1396 O O . TYR A 1 175 ? 0.845 9.413 4.606 1.00 98.19 175 TYR A O 1
ATOM 1404 N N . ILE A 1 176 ? -0.334 10.484 3.011 1.00 97.81 176 ILE A N 1
ATOM 1405 C CA . ILE A 1 176 ? -1.513 10.747 3.842 1.00 97.81 176 ILE A CA 1
ATOM 1406 C C . ILE A 1 176 ? -2.147 9.425 4.284 1.00 97.81 176 ILE A C 1
ATOM 1408 O O . ILE A 1 176 ? -2.507 9.289 5.451 1.00 97.81 176 ILE A O 1
ATOM 1412 N N . PHE A 1 177 ? -2.231 8.428 3.396 1.00 97.88 177 PHE A N 1
ATOM 1413 C CA . PHE A 1 177 ? -2.711 7.087 3.735 1.00 97.88 177 PHE A CA 1
ATOM 1414 C C . PHE A 1 177 ? -1.872 6.465 4.858 1.00 97.88 177 PHE A C 1
ATOM 1416 O O . PHE A 1 177 ? -2.410 6.137 5.912 1.00 97.88 177 PHE A O 1
ATOM 1423 N N . CYS A 1 178 ? -0.551 6.376 4.681 1.00 96.81 178 CYS A N 1
ATOM 1424 C CA . CYS A 1 178 ? 0.370 5.831 5.674 1.00 96.81 178 CYS A CA 1
ATOM 1425 C C . CYS A 1 178 ? 0.245 6.551 7.021 1.00 96.81 178 CYS A C 1
ATOM 1427 O O . CYS A 1 178 ? 0.161 5.882 8.048 1.00 96.81 178 CYS A O 1
ATOM 1429 N N . GLY A 1 179 ? 0.197 7.885 7.031 1.00 95.50 179 GLY A N 1
ATOM 1430 C CA . GLY A 1 179 ? 0.026 8.661 8.260 1.00 95.50 179 GLY A CA 1
ATOM 1431 C C . GLY A 1 179 ? -1.324 8.424 8.943 1.00 95.50 179 GLY A C 1
ATOM 1432 O O . GLY A 1 179 ? -1.371 8.267 10.162 1.00 95.50 179 GLY A O 1
ATOM 1433 N N . SER A 1 180 ? -2.402 8.298 8.165 1.00 95.38 180 SER A N 1
ATOM 1434 C CA . SER A 1 180 ? -3.747 7.992 8.677 1.00 95.38 180 SER A CA 1
ATOM 1435 C C . SER A 1 180 ? -3.797 6.612 9.332 1.00 95.38 180 SER A C 1
ATOM 1437 O O . SER A 1 180 ? -4.340 6.463 10.426 1.00 95.38 180 SER A O 1
ATOM 1439 N N . ILE A 1 181 ? -3.178 5.606 8.702 1.00 95.06 181 ILE A N 1
ATOM 1440 C CA . ILE A 1 181 ? -3.095 4.255 9.264 1.00 95.06 181 ILE A CA 1
ATOM 1441 C C . ILE A 1 181 ? -2.273 4.250 10.553 1.00 95.06 181 ILE A C 1
ATOM 1443 O O . ILE A 1 181 ? -2.712 3.661 11.535 1.00 95.06 181 ILE A O 1
ATOM 1447 N N . GLN A 1 182 ? -1.134 4.945 10.601 1.00 94.06 182 GLN A N 1
ATOM 1448 C CA . GLN A 1 182 ? -0.344 5.039 11.835 1.00 94.06 182 GLN A CA 1
ATOM 1449 C C . GLN A 1 182 ? -1.126 5.725 12.964 1.00 94.06 182 GLN A C 1
ATOM 1451 O O . GLN A 1 182 ? -1.108 5.245 14.093 1.00 94.06 182 GLN A O 1
ATOM 1456 N N . LEU A 1 183 ? -1.875 6.792 12.661 1.00 93.56 183 LEU A N 1
ATOM 1457 C CA . LEU A 1 183 ? -2.733 7.467 13.640 1.00 93.56 183 LEU A CA 1
ATOM 1458 C C . LEU A 1 183 ? -3.854 6.555 14.167 1.00 93.56 183 LEU A C 1
ATOM 1460 O O . LEU A 1 183 ? -4.217 6.644 15.339 1.00 93.56 183 LEU A O 1
ATOM 1464 N N . SER A 1 184 ? -4.377 5.646 13.337 1.00 92.75 184 SER A N 1
ATOM 1465 C CA . SER A 1 184 ? -5.487 4.755 13.713 1.00 92.75 184 SER A CA 1
ATOM 1466 C C . SER A 1 184 ? -5.195 3.880 14.935 1.00 92.75 184 SER A C 1
ATOM 1468 O O . SER A 1 184 ? -6.116 3.530 15.668 1.00 92.75 184 SER A O 1
ATOM 1470 N N . PHE A 1 185 ? -3.925 3.566 15.192 1.00 88.69 185 PHE A N 1
ATOM 1471 C CA . PHE A 1 185 ? -3.492 2.785 16.348 1.00 88.69 185 PHE A CA 1
ATOM 1472 C C . PHE A 1 185 ? -2.549 3.552 17.281 1.00 88.69 185 PHE A C 1
ATOM 1474 O O . PHE A 1 185 ? -1.956 2.963 18.180 1.00 88.69 185 PHE A O 1
ATOM 1481 N N . ASP A 1 186 ? -2.427 4.865 17.114 1.00 89.62 186 ASP A N 1
ATOM 1482 C CA . ASP A 1 186 ? -1.673 5.751 18.000 1.00 89.62 186 ASP A CA 1
ATOM 1483 C C . ASP A 1 186 ? -2.643 6.439 18.974 1.00 89.62 186 ASP A C 1
ATOM 1485 O O . ASP A 1 186 ? -2.992 7.614 18.844 1.00 89.62 186 ASP A O 1
ATOM 1489 N N . THR A 1 187 ? -3.146 5.660 19.936 1.00 89.00 187 THR A N 1
ATOM 1490 C CA . THR A 1 187 ? -4.227 6.088 20.843 1.00 89.00 187 THR A CA 1
ATOM 1491 C C . THR A 1 187 ? -3.882 7.302 21.693 1.00 89.00 187 THR A C 1
ATOM 1493 O O . THR A 1 187 ? -4.769 8.037 22.112 1.00 89.00 187 THR A O 1
ATOM 1496 N N . GLU A 1 188 ? -2.596 7.502 21.982 1.00 87.06 188 GLU A N 1
ATOM 1497 C CA . GLU A 1 188 ? -2.109 8.628 22.783 1.00 87.06 188 GLU A CA 1
ATOM 1498 C C . GLU A 1 188 ? -2.232 9.955 22.019 1.00 87.06 188 GLU A C 1
ATOM 1500 O O . GLU A 1 188 ? -2.260 11.024 22.628 1.00 87.06 188 GLU A O 1
ATOM 1505 N N . ARG A 1 189 ? -2.348 9.894 20.685 1.00 87.50 189 ARG A N 1
ATOM 1506 C CA . ARG A 1 189 ? -2.366 11.062 19.801 1.00 87.50 189 ARG A CA 1
ATOM 1507 C C . ARG A 1 189 ? -3.725 11.404 19.203 1.00 87.50 189 ARG A C 1
ATOM 1509 O O . ARG A 1 189 ? -3.842 12.414 18.517 1.00 87.50 189 ARG A O 1
ATOM 1516 N N . TRP A 1 190 ? -4.768 10.628 19.491 1.00 89.56 190 TRP A N 1
ATOM 1517 C CA . TRP A 1 190 ? -6.107 10.853 18.930 1.00 89.56 190 TRP A CA 1
ATOM 1518 C C . TRP A 1 190 ? -6.689 12.237 19.226 1.00 89.56 190 TRP A C 1
ATOM 1520 O O . TRP A 1 190 ? -7.310 12.822 18.347 1.00 89.56 190 TRP A O 1
ATOM 1530 N N . GLN A 1 191 ? -6.464 12.770 20.430 1.00 84.44 191 GLN A N 1
ATOM 1531 C CA . GLN A 1 191 ? -6.958 14.096 20.818 1.00 84.44 191 GLN A CA 1
ATOM 1532 C C . GLN A 1 191 ? -5.944 15.221 20.584 1.00 84.44 191 GLN A C 1
ATOM 1534 O O . GLN A 1 191 ? -6.326 16.387 20.575 1.00 84.44 191 GLN A O 1
ATOM 1539 N N . SER A 1 192 ? -4.658 14.894 20.424 1.00 82.75 192 SER A N 1
ATOM 1540 C CA . SER A 1 192 ? -3.605 15.898 20.237 1.00 82.75 192 SER A CA 1
ATOM 1541 C C . SER A 1 192 ? -3.369 16.260 18.777 1.00 82.75 192 SER A C 1
ATOM 1543 O O . SER A 1 192 ? -2.803 17.313 18.515 1.00 82.75 192 SER A O 1
ATOM 1545 N N . VAL A 1 193 ? -3.800 15.412 17.840 1.00 83.31 193 VAL A N 1
ATOM 1546 C CA . VAL A 1 193 ? -3.727 15.679 16.402 1.00 83.31 193 VAL A CA 1
ATOM 1547 C C . VAL A 1 193 ? -4.989 16.422 15.970 1.00 83.31 193 VAL A C 1
ATOM 1549 O O . VAL A 1 193 ? -6.008 15.815 15.647 1.00 83.31 193 VAL A O 1
ATOM 1552 N N . GLY A 1 194 ? -4.919 17.752 15.978 1.00 76.25 194 GLY A N 1
ATOM 1553 C CA . GLY A 1 194 ? -6.027 18.632 15.607 1.00 76.25 194 GLY A CA 1
ATOM 1554 C C . GLY A 1 194 ? -6.100 18.934 14.108 1.00 76.25 194 GLY A C 1
ATOM 1555 O O . GLY A 1 194 ? -7.148 19.335 13.602 1.00 76.25 194 GLY A O 1
ATOM 1556 N N . ASN A 1 195 ? -5.002 18.754 13.368 1.00 85.88 195 ASN A N 1
ATOM 1557 C CA . ASN A 1 195 ? -4.938 19.060 11.939 1.00 85.88 195 ASN A CA 1
ATOM 1558 C C . ASN A 1 195 ? -4.091 18.056 11.139 1.00 85.88 195 ASN A C 1
ATOM 1560 O O . ASN A 1 195 ? -3.271 17.307 11.669 1.00 85.88 195 ASN A O 1
ATOM 1564 N N . ILE A 1 196 ? -4.279 18.073 9.814 1.00 86.94 196 ILE A N 1
ATOM 1565 C CA . ILE A 1 196 ? -3.556 17.191 8.888 1.00 86.94 196 ILE A CA 1
ATOM 1566 C C . ILE A 1 196 ? -2.035 17.400 8.944 1.00 86.94 196 ILE A C 1
ATOM 1568 O O . ILE A 1 196 ? -1.288 16.451 8.727 1.00 86.94 196 ILE A O 1
ATOM 1572 N N . GLY A 1 197 ? -1.567 18.613 9.260 1.00 86.31 197 GLY A N 1
ATOM 1573 C CA . GLY A 1 197 ? -0.144 18.942 9.342 1.00 86.31 197 GLY A CA 1
ATOM 1574 C C . GLY A 1 197 ? 0.566 18.165 10.448 1.00 86.31 197 GLY A C 1
ATOM 1575 O O . GLY A 1 197 ? 1.603 17.559 10.200 1.00 86.31 197 GLY A O 1
ATOM 1576 N N . GLU A 1 198 ? -0.019 18.099 11.641 1.00 88.38 198 GLU A N 1
ATOM 1577 C CA . GLU A 1 198 ? 0.529 17.352 12.786 1.00 88.38 198 GLU A CA 1
ATOM 1578 C C . GLU A 1 198 ? 0.621 15.844 12.526 1.00 88.38 198 GLU A C 1
ATOM 1580 O O . GLU A 1 198 ? 1.550 15.169 12.978 1.00 88.38 198 GLU A O 1
ATOM 1585 N N . MET A 1 199 ? -0.331 15.299 11.768 1.00 91.00 199 MET A N 1
ATOM 1586 C CA . MET A 1 199 ? -0.285 13.910 11.318 1.00 91.00 199 MET A CA 1
ATOM 1587 C C . MET A 1 199 ? 0.803 13.716 10.255 1.00 91.00 199 MET A C 1
ATOM 1589 O O . MET A 1 199 ? 1.634 12.810 10.386 1.00 91.00 199 MET A O 1
ATOM 1593 N N . VAL A 1 200 ? 0.851 14.609 9.261 1.00 89.12 200 VAL A N 1
ATOM 1594 C CA . VAL A 1 200 ? 1.812 14.577 8.153 1.00 89.12 200 VAL A CA 1
ATOM 1595 C C . VAL A 1 200 ? 3.247 14.689 8.659 1.00 89.12 200 VAL A C 1
ATOM 1597 O O . VAL A 1 200 ? 4.079 13.892 8.258 1.00 89.12 200 VAL A O 1
ATOM 1600 N N . PHE A 1 201 ? 3.571 15.601 9.569 1.00 89.94 201 PHE A N 1
ATOM 1601 C CA . PHE A 1 201 ? 4.946 15.773 10.055 1.00 89.94 201 PHE A CA 1
ATOM 1602 C C . PHE A 1 201 ? 5.341 14.809 11.183 1.00 89.94 201 PHE A C 1
ATOM 1604 O O . PHE A 1 201 ? 6.407 14.951 11.781 1.00 89.94 201 PHE A O 1
ATOM 1611 N N . SER A 1 202 ? 4.516 13.800 11.473 1.00 90.81 202 SER A N 1
ATOM 1612 C CA . SER A 1 202 ? 4.854 12.806 12.487 1.00 90.81 202 SER A CA 1
ATOM 1613 C C . SER A 1 202 ? 5.918 11.821 12.004 1.00 90.81 202 SER A C 1
ATOM 1615 O O . SER A 1 202 ? 5.895 11.338 10.869 1.00 90.81 202 SER A O 1
ATOM 1617 N N . PHE A 1 203 ? 6.838 11.465 12.901 1.00 90.56 203 PHE A N 1
ATOM 1618 C CA . PHE A 1 203 ? 7.907 10.522 12.577 1.00 90.56 203 PHE A CA 1
ATOM 1619 C C . PHE A 1 203 ? 7.354 9.135 12.207 1.00 90.56 203 PHE A C 1
ATOM 1621 O O . PHE A 1 203 ? 7.853 8.499 11.283 1.00 90.56 203 PHE A O 1
ATOM 1628 N N . ASN A 1 204 ? 6.258 8.703 12.844 1.00 91.44 204 ASN A N 1
ATOM 1629 C CA . ASN A 1 204 ? 5.567 7.448 12.518 1.00 91.44 204 ASN A CA 1
ATOM 1630 C C . ASN A 1 204 ? 5.052 7.429 11.073 1.00 91.44 204 ASN A C 1
ATOM 1632 O O . ASN A 1 204 ? 5.249 6.438 10.364 1.00 91.44 204 ASN A O 1
ATOM 1636 N N . ALA A 1 205 ? 4.446 8.530 10.611 1.00 93.44 205 ALA A N 1
ATOM 1637 C CA . ALA A 1 205 ? 3.999 8.658 9.227 1.00 93.44 205 ALA A CA 1
ATOM 1638 C C . ALA A 1 205 ? 5.179 8.565 8.250 1.00 93.44 205 ALA A C 1
ATOM 1640 O O . ALA A 1 205 ? 5.106 7.810 7.280 1.00 93.44 205 ALA A O 1
ATOM 1641 N N . LEU A 1 206 ? 6.287 9.255 8.545 1.00 95.31 206 LEU A N 1
ATOM 1642 C CA . LEU A 1 206 ? 7.491 9.235 7.714 1.00 95.31 206 LEU A CA 1
ATOM 1643 C C . LEU A 1 206 ? 8.100 7.828 7.602 1.00 95.31 206 LEU A C 1
ATOM 1645 O O . LEU A 1 206 ? 8.382 7.373 6.495 1.00 95.31 206 LEU A O 1
ATOM 1649 N N . ILE A 1 207 ? 8.273 7.118 8.722 1.00 95.69 207 ILE A N 1
ATOM 1650 C CA . ILE A 1 207 ? 8.825 5.753 8.723 1.00 95.69 207 ILE A CA 1
ATOM 1651 C C . ILE A 1 207 ? 7.922 4.795 7.944 1.00 95.69 207 ILE A C 1
ATOM 1653 O O . ILE A 1 207 ? 8.412 4.048 7.097 1.00 95.69 207 ILE A O 1
ATOM 1657 N N . SER A 1 208 ? 6.608 4.856 8.177 1.00 95.56 208 SER A N 1
ATOM 1658 C CA . SER A 1 208 ? 5.614 4.053 7.454 1.00 95.56 208 SER A CA 1
ATOM 1659 C C . SER A 1 208 ? 5.647 4.328 5.947 1.00 95.56 208 SER A C 1
ATOM 1661 O O . SER A 1 208 ? 5.642 3.403 5.136 1.00 95.56 208 SER A O 1
ATOM 1663 N N . PHE A 1 209 ? 5.761 5.599 5.558 1.00 98.00 209 PHE A N 1
ATOM 1664 C CA . PHE A 1 209 ? 5.842 6.007 4.160 1.00 98.00 209 PHE A CA 1
ATOM 1665 C C . PHE A 1 209 ? 7.115 5.510 3.468 1.00 98.00 209 PHE A C 1
ATOM 1667 O O . PHE A 1 209 ? 7.051 4.963 2.367 1.00 98.00 209 PHE A O 1
ATOM 1674 N N . VAL A 1 210 ? 8.277 5.650 4.110 1.00 98.06 210 VAL A N 1
ATOM 1675 C CA . VAL A 1 210 ? 9.537 5.144 3.549 1.00 98.06 210 VAL A CA 1
ATOM 1676 C C . VAL A 1 210 ? 9.510 3.616 3.461 1.00 98.06 210 VAL A C 1
ATOM 1678 O O . VAL A 1 210 ? 9.892 3.063 2.429 1.00 98.06 210 VAL A O 1
ATOM 1681 N N . GLN A 1 211 ? 8.976 2.929 4.478 1.00 97.88 211 GLN A N 1
ATOM 1682 C CA . GLN A 1 211 ? 8.766 1.480 4.433 1.00 97.88 211 GLN A CA 1
ATOM 1683 C C . GLN A 1 211 ? 7.864 1.076 3.251 1.00 97.88 211 GLN A C 1
ATOM 1685 O O . GLN A 1 211 ? 8.161 0.097 2.559 1.00 97.88 211 GLN A O 1
ATOM 1690 N N . PHE A 1 212 ? 6.799 1.839 2.978 1.00 98.56 212 PHE A N 1
ATOM 1691 C CA . PHE A 1 212 ? 5.922 1.617 1.828 1.00 98.56 212 PHE A CA 1
ATOM 1692 C C . PHE A 1 212 ? 6.679 1.767 0.503 1.00 98.56 212 PHE A C 1
ATOM 1694 O O . PHE A 1 212 ? 6.593 0.887 -0.349 1.00 98.56 212 PHE A O 1
ATOM 1701 N N . ILE A 1 213 ? 7.466 2.837 0.328 1.00 98.62 213 ILE A N 1
ATOM 1702 C CA . ILE A 1 213 ? 8.263 3.058 -0.893 1.00 98.62 213 ILE A CA 1
ATOM 1703 C C . ILE A 1 213 ? 9.243 1.903 -1.129 1.00 98.62 213 ILE A C 1
ATOM 1705 O O . ILE A 1 213 ? 9.354 1.399 -2.247 1.00 98.62 213 ILE A O 1
ATOM 1709 N N . ILE A 1 214 ? 9.945 1.459 -0.084 1.00 98.62 214 ILE A N 1
ATOM 1710 C CA . ILE A 1 214 ? 10.883 0.335 -0.185 1.00 98.62 214 ILE A CA 1
ATOM 1711 C C . ILE A 1 214 ? 10.140 -0.940 -0.606 1.00 98.62 214 ILE A C 1
ATOM 1713 O O . ILE A 1 214 ? 10.589 -1.646 -1.512 1.00 98.62 214 ILE A O 1
ATOM 1717 N N . SER A 1 215 ? 8.980 -1.200 0.005 1.00 98.25 215 SER A N 1
ATOM 1718 C CA . SER A 1 215 ? 8.121 -2.340 -0.333 1.00 98.25 215 SER A CA 1
ATOM 1719 C C . SER A 1 215 ? 7.623 -2.264 -1.779 1.00 98.25 215 SER A C 1
ATOM 1721 O O . SER A 1 215 ? 7.636 -3.270 -2.483 1.00 98.25 215 SER A O 1
ATOM 1723 N N . ALA A 1 216 ? 7.269 -1.071 -2.266 1.00 98.50 216 ALA A N 1
ATOM 1724 C CA . ALA A 1 216 ? 6.846 -0.847 -3.646 1.00 98.50 216 ALA A CA 1
ATOM 1725 C C . ALA A 1 216 ? 7.924 -1.249 -4.661 1.00 98.50 216 ALA A C 1
ATOM 1727 O O . ALA A 1 216 ? 7.630 -1.946 -5.637 1.00 98.50 216 ALA A O 1
ATOM 1728 N N . PHE A 1 217 ? 9.184 -0.884 -4.410 1.00 98.50 217 PHE A N 1
ATOM 1729 C CA . PHE A 1 217 ? 10.301 -1.298 -5.261 1.00 98.50 217 PHE A CA 1
ATOM 1730 C C . PHE A 1 217 ? 10.611 -2.793 -5.156 1.00 98.50 217 PHE A C 1
ATOM 1732 O O . PHE A 1 217 ? 10.905 -3.412 -6.180 1.00 98.50 217 PHE A O 1
ATOM 1739 N N . LEU A 1 218 ? 10.484 -3.395 -3.968 1.00 98.69 218 LEU A N 1
ATOM 1740 C CA . LEU A 1 218 ? 10.643 -4.840 -3.787 1.00 98.69 218 LEU A CA 1
ATOM 1741 C C . LEU A 1 218 ? 9.598 -5.629 -4.588 1.00 98.69 218 LEU A C 1
ATOM 1743 O O . LEU A 1 218 ? 9.953 -6.499 -5.383 1.00 98.69 218 LEU A O 1
ATOM 1747 N N . ILE A 1 219 ? 8.316 -5.295 -4.411 1.00 98.31 219 ILE A N 1
ATOM 1748 C CA . ILE A 1 219 ? 7.192 -5.964 -5.080 1.00 98.31 219 ILE A CA 1
ATOM 1749 C C . ILE A 1 219 ? 7.304 -5.798 -6.596 1.00 98.31 219 ILE A C 1
ATOM 1751 O O . ILE A 1 219 ? 7.148 -6.765 -7.338 1.00 98.31 219 ILE A O 1
ATOM 1755 N N . THR A 1 220 ? 7.644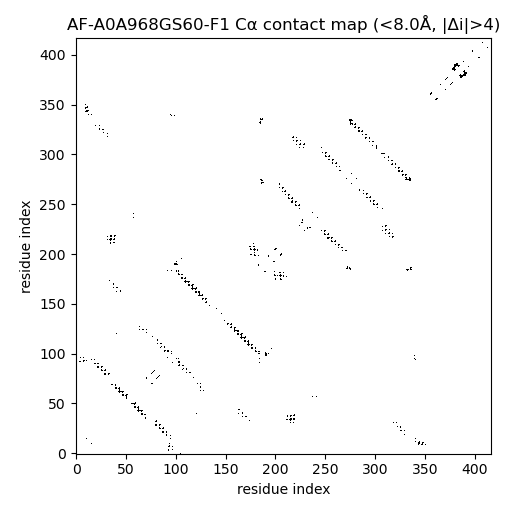 -4.596 -7.065 1.00 97.75 220 THR A N 1
ATOM 1756 C CA . THR A 1 220 ? 7.820 -4.340 -8.500 1.00 97.75 220 THR A CA 1
ATOM 1757 C C . THR A 1 220 ? 9.007 -5.119 -9.068 1.00 97.75 220 THR A C 1
ATOM 1759 O O . THR A 1 220 ? 8.879 -5.725 -10.126 1.00 97.75 220 THR A O 1
ATOM 1762 N N . SER A 1 221 ? 10.138 -5.182 -8.357 1.00 97.81 221 SER A N 1
ATOM 1763 C CA . SER A 1 221 ? 11.305 -5.968 -8.791 1.00 97.81 221 SER A CA 1
ATOM 1764 C C . SER A 1 221 ? 10.974 -7.458 -8.904 1.00 97.81 221 SER A C 1
ATOM 1766 O O . SER A 1 221 ? 11.298 -8.085 -9.911 1.00 97.81 221 SER A O 1
ATOM 1768 N N . ALA A 1 222 ? 10.270 -8.015 -7.913 1.00 97.75 222 ALA A N 1
ATOM 1769 C CA . ALA A 1 222 ? 9.808 -9.402 -7.940 1.00 97.75 222 ALA A CA 1
ATOM 1770 C C . ALA A 1 222 ? 8.819 -9.666 -9.089 1.00 97.75 222 ALA A C 1
ATOM 1772 O O . ALA A 1 222 ? 8.910 -10.693 -9.759 1.00 97.75 222 ALA A O 1
ATOM 1773 N N . MET A 1 223 ? 7.906 -8.726 -9.351 1.00 96.00 223 MET A N 1
ATOM 1774 C CA . MET A 1 223 ? 6.917 -8.844 -10.422 1.00 96.00 223 MET A CA 1
ATOM 1775 C C . MET A 1 223 ? 7.559 -8.802 -11.814 1.00 96.00 223 MET A C 1
ATOM 1777 O O . MET A 1 223 ? 7.221 -9.619 -12.669 1.00 96.00 223 MET A O 1
ATOM 1781 N N . ILE A 1 224 ? 8.510 -7.891 -12.046 1.00 95.00 224 ILE A N 1
ATOM 1782 C CA . ILE A 1 224 ? 9.251 -7.817 -13.316 1.00 95.00 224 ILE A CA 1
ATOM 1783 C C . ILE A 1 224 ? 10.067 -9.094 -13.517 1.00 95.00 224 ILE A C 1
ATOM 1785 O O . ILE A 1 224 ? 10.037 -9.675 -14.602 1.00 95.00 224 ILE A O 1
ATOM 1789 N N . LEU A 1 225 ? 10.746 -9.565 -12.465 1.00 94.81 225 LEU A N 1
ATOM 1790 C CA . LEU A 1 225 ? 11.503 -10.811 -12.508 1.00 94.81 225 LEU A CA 1
ATOM 1791 C C . LEU A 1 225 ? 10.608 -11.998 -12.898 1.00 94.81 225 LEU A C 1
ATOM 1793 O O . LEU A 1 225 ? 10.971 -12.781 -13.771 1.00 94.81 225 LEU A O 1
ATOM 1797 N N . TYR A 1 226 ? 9.421 -12.110 -12.299 1.00 94.25 226 TYR A N 1
ATOM 1798 C CA . TYR A 1 226 ? 8.456 -13.150 -12.648 1.00 94.25 226 TYR A CA 1
ATOM 1799 C C . TYR A 1 226 ? 7.945 -13.014 -14.090 1.00 94.25 226 TYR A C 1
ATOM 1801 O O . TYR A 1 226 ? 7.952 -13.990 -14.836 1.00 94.25 226 TYR A O 1
ATOM 1809 N N . ARG A 1 227 ? 7.543 -11.810 -14.518 1.00 91.62 227 ARG A N 1
ATOM 1810 C CA . ARG A 1 227 ? 6.966 -11.586 -15.853 1.00 91.62 227 ARG A CA 1
ATOM 1811 C C . ARG A 1 227 ? 7.934 -11.949 -16.979 1.00 91.62 227 ARG A C 1
ATOM 1813 O O . ARG A 1 227 ? 7.540 -12.669 -17.890 1.00 91.62 227 ARG A O 1
ATOM 1820 N N . TYR A 1 228 ? 9.168 -11.450 -16.927 1.00 90.81 228 TYR A N 1
A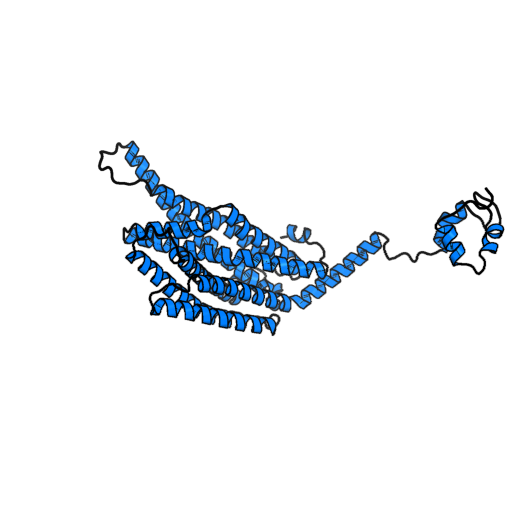TOM 1821 C CA . TYR A 1 228 ? 10.115 -11.616 -18.036 1.00 90.81 228 TYR A CA 1
ATOM 1822 C C . TYR A 1 228 ? 10.866 -12.944 -18.012 1.00 90.81 228 TYR A C 1
ATOM 1824 O O . TYR A 1 228 ? 11.266 -13.425 -19.070 1.00 90.81 228 TYR A O 1
ATOM 1832 N N . PHE A 1 229 ? 11.045 -13.551 -16.836 1.00 90.31 229 PHE A N 1
ATOM 1833 C CA . PHE A 1 229 ? 11.917 -14.717 -16.682 1.00 90.31 229 PHE A CA 1
ATOM 1834 C C . PHE A 1 229 ? 11.203 -15.996 -16.229 1.00 90.31 229 PHE A C 1
ATOM 1836 O O . PHE A 1 229 ? 11.879 -16.975 -15.911 1.00 90.31 229 PHE A O 1
ATOM 1843 N N . ARG A 1 230 ? 9.861 -16.030 -16.197 1.00 85.12 230 ARG A N 1
ATOM 1844 C CA . ARG A 1 230 ? 9.111 -17.282 -15.989 1.00 85.12 230 ARG A CA 1
ATOM 1845 C C . ARG A 1 230 ? 9.445 -18.314 -17.068 1.00 85.12 230 ARG A C 1
ATOM 1847 O O . ARG A 1 230 ? 9.690 -17.970 -18.221 1.00 85.12 230 ARG A O 1
ATOM 1854 N N . THR A 1 231 ? 9.388 -19.589 -16.700 1.00 65.88 231 THR A N 1
ATOM 1855 C CA . THR A 1 231 ? 9.523 -20.702 -17.646 1.00 65.88 231 THR A CA 1
ATOM 1856 C C . THR A 1 231 ? 8.453 -20.575 -18.739 1.00 65.88 231 THR A C 1
ATOM 1858 O O . THR A 1 231 ? 7.277 -20.419 -18.414 1.00 65.88 231 THR A O 1
ATOM 1861 N N . ASN A 1 232 ? 8.860 -20.636 -20.013 1.00 61.25 232 ASN A N 1
ATOM 1862 C CA . ASN A 1 232 ? 8.018 -20.447 -21.208 1.00 61.25 232 ASN A CA 1
ATOM 1863 C C . ASN A 1 232 ? 7.508 -19.009 -21.443 1.00 61.25 232 ASN A C 1
ATOM 1865 O O . ASN A 1 232 ? 6.398 -18.825 -21.940 1.00 61.25 232 ASN A O 1
ATOM 1869 N N . SER A 1 233 ? 8.281 -17.971 -21.101 1.00 63.22 233 SER A N 1
ATOM 1870 C CA . SER A 1 233 ? 7.973 -16.620 -21.584 1.00 63.22 233 SER A CA 1
ATOM 1871 C C . SER A 1 233 ? 8.192 -16.526 -23.104 1.00 63.22 233 SER A C 1
ATOM 1873 O O . SER A 1 233 ? 9.295 -16.286 -23.580 1.00 63.22 233 SER A O 1
ATOM 1875 N N . GLU A 1 234 ? 7.114 -16.675 -23.878 1.00 55.47 234 GLU A N 1
ATOM 1876 C CA . GLU A 1 234 ? 7.073 -16.335 -25.316 1.00 55.47 234 GLU A CA 1
ATOM 1877 C C . GLU A 1 234 ? 7.184 -14.808 -25.552 1.00 55.47 234 GLU A C 1
ATOM 1879 O O . GLU A 1 234 ? 7.381 -14.345 -26.671 1.00 55.47 234 GLU A O 1
ATOM 1884 N N . ASP A 1 235 ? 7.082 -14.022 -24.473 1.00 55.22 235 ASP A N 1
ATOM 1885 C CA . ASP A 1 235 ? 6.762 -12.589 -24.469 1.00 55.22 235 ASP A CA 1
ATOM 1886 C C . ASP A 1 235 ? 7.948 -11.627 -24.658 1.00 55.22 235 ASP A C 1
ATOM 1888 O O . ASP A 1 235 ? 7.760 -10.407 -24.677 1.00 55.22 235 ASP A O 1
ATOM 1892 N N . SER A 1 236 ? 9.189 -12.101 -24.748 1.00 59.72 236 SER A N 1
ATOM 1893 C CA . SER A 1 236 ? 10.316 -11.170 -24.768 1.00 59.72 236 SER A CA 1
ATOM 1894 C C . SER A 1 236 ? 10.658 -10.728 -26.189 1.00 59.72 236 SER A C 1
ATOM 1896 O O . SER A 1 236 ? 11.510 -11.314 -26.852 1.00 59.72 236 SER A O 1
ATOM 1898 N N . HIS A 1 237 ? 10.068 -9.619 -26.618 1.00 76.81 237 HIS A N 1
ATOM 1899 C CA . HIS A 1 237 ? 10.493 -8.864 -27.802 1.00 76.81 237 HIS A CA 1
ATOM 1900 C C . HIS A 1 237 ? 11.855 -8.150 -27.611 1.00 76.81 237 HIS A C 1
ATOM 1902 O O . HIS A 1 237 ? 12.224 -7.289 -28.408 1.00 76.81 237 HIS A O 1
ATOM 1908 N N . PHE A 1 238 ? 12.582 -8.482 -26.539 1.00 85.81 238 PHE A N 1
ATOM 1909 C CA . PHE A 1 238 ? 13.913 -7.983 -26.215 1.00 85.81 238 PHE A CA 1
ATOM 1910 C C . PHE A 1 238 ? 14.977 -9.002 -26.614 1.00 85.81 238 PHE A C 1
ATOM 1912 O O . PHE A 1 238 ? 14.797 -10.206 -26.408 1.00 85.81 238 PHE A O 1
ATOM 1919 N N . ASP A 1 239 ? 16.100 -8.505 -27.120 1.00 88.44 239 ASP A N 1
ATOM 1920 C CA . ASP A 1 239 ? 17.311 -9.299 -27.302 1.00 88.44 239 ASP A CA 1
ATOM 1921 C C . ASP A 1 239 ? 17.875 -9.799 -25.954 1.00 88.44 239 ASP A C 1
ATOM 1923 O O . ASP A 1 239 ? 17.528 -9.314 -24.869 1.00 88.44 239 ASP A O 1
ATOM 1927 N N . ASP A 1 240 ? 18.734 -10.817 -26.012 1.00 87.62 240 ASP A N 1
ATOM 1928 C CA . ASP A 1 240 ? 19.264 -11.461 -24.807 1.00 87.62 240 ASP A CA 1
ATOM 1929 C C . ASP A 1 240 ? 20.206 -10.552 -24.004 1.00 87.62 240 ASP A C 1
ATOM 1931 O O . ASP A 1 240 ? 20.284 -10.664 -22.777 1.00 87.62 240 ASP A O 1
ATOM 1935 N N . GLU A 1 241 ? 20.872 -9.598 -24.657 1.00 91.31 241 GLU A N 1
ATOM 1936 C CA . GLU A 1 241 ? 21.716 -8.605 -23.989 1.00 91.31 241 GLU A CA 1
ATOM 1937 C C . GLU A 1 241 ? 20.873 -7.678 -23.101 1.00 91.31 241 GLU A C 1
ATOM 1939 O O . GLU A 1 241 ? 21.154 -7.494 -21.911 1.00 91.31 241 GLU A O 1
ATOM 1944 N N . PHE A 1 242 ? 19.775 -7.153 -23.638 1.00 92.38 242 PHE A N 1
ATOM 1945 C CA . PHE A 1 242 ? 18.862 -6.279 -22.921 1.00 92.38 242 PHE A CA 1
ATOM 1946 C C . PHE A 1 242 ? 18.090 -7.029 -21.833 1.00 92.38 242 PHE A C 1
ATOM 1948 O O . PHE A 1 242 ? 17.846 -6.475 -20.759 1.00 92.38 242 PHE A O 1
ATOM 1955 N N . LYS A 1 243 ? 17.770 -8.314 -22.034 1.00 91.31 243 LYS A N 1
ATOM 1956 C CA . LYS A 1 243 ? 17.250 -9.166 -20.952 1.00 91.31 243 LYS A CA 1
ATOM 1957 C C . LYS A 1 243 ? 18.236 -9.288 -19.801 1.00 91.31 243 LYS A C 1
ATOM 1959 O O . LYS A 1 243 ? 17.825 -9.145 -18.652 1.00 91.31 243 LYS A O 1
ATOM 1964 N N . ASN A 1 244 ? 19.518 -9.522 -20.076 1.00 92.88 244 ASN A N 1
ATOM 1965 C CA . ASN A 1 244 ? 20.536 -9.577 -19.025 1.00 92.88 244 ASN A CA 1
ATOM 1966 C C . ASN A 1 244 ? 20.615 -8.245 -18.266 1.00 92.88 244 ASN A C 1
ATOM 1968 O O . ASN A 1 244 ? 20.662 -8.241 -17.036 1.00 92.88 244 ASN A O 1
ATOM 1972 N N . TYR A 1 245 ? 20.495 -7.116 -18.973 1.00 94.50 245 TYR A N 1
ATOM 1973 C CA . TYR A 1 245 ? 20.371 -5.808 -18.333 1.00 94.50 245 TYR A CA 1
ATOM 1974 C C . TYR A 1 245 ? 19.136 -5.710 -17.415 1.00 94.50 245 TYR A C 1
ATOM 1976 O O . TYR A 1 245 ? 19.263 -5.269 -16.269 1.00 94.50 245 TYR A O 1
ATOM 1984 N N . ILE A 1 246 ? 17.947 -6.123 -17.879 1.00 94.88 246 ILE A N 1
ATOM 1985 C CA . ILE A 1 246 ? 16.718 -6.117 -17.063 1.00 94.88 246 ILE A CA 1
ATOM 1986 C C . ILE A 1 246 ? 16.907 -6.995 -15.824 1.00 94.88 246 ILE A C 1
ATOM 1988 O O . ILE A 1 246 ? 16.572 -6.556 -14.722 1.00 94.88 246 ILE A O 1
ATOM 1992 N N . ARG A 1 247 ? 17.459 -8.205 -15.991 1.00 95.38 247 ARG A N 1
ATOM 1993 C CA . ARG A 1 247 ? 17.747 -9.152 -14.906 1.00 95.38 247 ARG A CA 1
ATOM 1994 C C . ARG A 1 247 ? 18.583 -8.478 -13.827 1.00 95.38 247 ARG A C 1
ATOM 1996 O O . ARG A 1 247 ? 18.162 -8.414 -12.675 1.00 95.38 247 ARG A O 1
ATOM 2003 N N . ASP A 1 248 ? 19.740 -7.945 -14.198 1.00 96.31 248 ASP A N 1
ATOM 2004 C CA . ASP A 1 248 ? 20.675 -7.372 -13.234 1.00 96.31 248 ASP A CA 1
ATOM 2005 C C . ASP A 1 248 ? 20.076 -6.133 -12.566 1.00 96.31 248 ASP A C 1
ATOM 2007 O O . ASP A 1 248 ? 20.178 -5.964 -11.349 1.00 96.31 248 ASP A O 1
ATOM 2011 N N . PHE A 1 249 ? 19.350 -5.309 -13.329 1.00 96.88 249 PHE A N 1
ATOM 2012 C CA . PHE A 1 249 ? 18.627 -4.165 -12.788 1.00 96.88 249 PHE A CA 1
ATOM 2013 C C . PHE A 1 249 ? 17.638 -4.579 -11.690 1.00 96.88 249 PHE A C 1
ATOM 2015 O O . PHE A 1 249 ? 17.674 -4.011 -10.595 1.00 96.88 249 PHE A O 1
ATOM 2022 N N . VAL A 1 250 ? 16.768 -5.563 -11.942 1.00 96.94 250 VAL A N 1
ATOM 2023 C CA . VAL A 1 250 ? 15.742 -5.961 -10.963 1.00 96.94 250 VAL A CA 1
ATOM 2024 C C . VAL A 1 250 ? 16.315 -6.752 -9.796 1.00 96.94 250 VAL A C 1
ATOM 2026 O O . VAL A 1 250 ? 15.837 -6.586 -8.677 1.00 96.94 250 VAL A O 1
ATOM 2029 N N . LEU A 1 251 ? 17.351 -7.567 -10.013 1.00 97.88 251 LEU A N 1
ATOM 2030 C CA . LEU A 1 251 ? 17.994 -8.321 -8.938 1.00 97.88 251 LEU A CA 1
ATOM 2031 C C . LEU A 1 251 ? 18.716 -7.385 -7.964 1.00 97.88 251 LEU A C 1
ATOM 2033 O O . LEU A 1 251 ? 18.536 -7.509 -6.753 1.00 97.88 251 LEU A O 1
ATOM 2037 N N . ILE A 1 252 ? 19.466 -6.401 -8.476 1.00 97.88 252 ILE A N 1
ATOM 2038 C CA . ILE A 1 252 ? 20.156 -5.407 -7.641 1.00 97.88 252 ILE A CA 1
ATOM 2039 C C . ILE A 1 252 ? 19.142 -4.560 -6.869 1.00 97.88 252 ILE A C 1
ATOM 2041 O O . ILE A 1 252 ? 19.297 -4.350 -5.666 1.00 97.88 252 ILE A O 1
ATOM 2045 N N . ARG A 1 253 ? 18.090 -4.063 -7.534 1.00 98.06 253 ARG A N 1
ATOM 2046 C CA . ARG A 1 253 ? 17.066 -3.245 -6.865 1.00 98.06 253 ARG A CA 1
ATOM 2047 C C . ARG A 1 253 ? 16.264 -4.048 -5.848 1.00 98.06 253 ARG A C 1
ATOM 2049 O O . ARG A 1 253 ? 16.063 -3.548 -4.747 1.00 98.06 253 ARG A O 1
ATOM 2056 N N . GLY A 1 254 ? 15.891 -5.284 -6.170 1.00 98.12 254 GLY A N 1
ATOM 2057 C CA . GLY A 1 254 ? 15.226 -6.199 -5.245 1.00 98.12 254 GLY A CA 1
ATOM 2058 C C . GLY A 1 254 ? 16.059 -6.460 -3.992 1.00 98.12 254 GLY A C 1
ATOM 2059 O O . GLY A 1 254 ? 15.554 -6.276 -2.887 1.00 98.12 254 GLY A O 1
ATOM 2060 N N . LEU A 1 255 ? 17.348 -6.781 -4.155 1.00 98.19 255 LEU A N 1
ATOM 2061 C CA . LEU A 1 255 ? 18.277 -7.015 -3.043 1.00 98.19 255 LEU A CA 1
ATOM 2062 C C . LEU A 1 255 ? 18.484 -5.769 -2.167 1.00 98.19 255 LEU A C 1
ATOM 2064 O O . LEU A 1 255 ? 18.477 -5.848 -0.941 1.00 98.19 255 LEU A O 1
ATOM 2068 N N . LEU A 1 256 ? 18.653 -4.592 -2.775 1.00 98.12 256 LEU A N 1
ATOM 2069 C CA . LEU A 1 256 ? 18.756 -3.344 -2.013 1.00 98.12 256 LEU A CA 1
ATOM 2070 C C . LEU A 1 256 ? 17.462 -3.058 -1.243 1.00 98.12 256 LEU A C 1
ATOM 2072 O O . LEU A 1 256 ? 17.509 -2.656 -0.080 1.00 98.12 256 LEU A O 1
ATOM 2076 N N . SER A 1 257 ? 16.307 -3.295 -1.866 1.00 98.31 257 SER A N 1
ATOM 2077 C CA . SER A 1 257 ? 15.014 -3.116 -1.216 1.00 98.31 257 SER A CA 1
ATOM 2078 C C . SER A 1 257 ? 14.801 -4.092 -0.058 1.00 98.31 257 SER A C 1
ATOM 2080 O O . SER A 1 257 ? 14.280 -3.659 0.963 1.00 98.31 257 SER A O 1
ATOM 2082 N N . THR A 1 258 ? 15.222 -5.360 -0.139 1.00 98.12 258 THR A N 1
ATOM 2083 C CA . THR A 1 258 ? 15.103 -6.295 1.000 1.00 98.12 258 THR A CA 1
ATOM 2084 C C . THR A 1 258 ? 15.968 -5.876 2.184 1.00 98.12 258 THR A C 1
ATOM 2086 O O . THR A 1 258 ? 15.486 -5.885 3.316 1.00 98.12 258 THR A O 1
ATOM 2089 N N . ILE A 1 259 ? 17.213 -5.460 1.934 1.00 97.44 259 ILE A N 1
ATOM 2090 C CA . ILE A 1 259 ? 18.132 -4.996 2.985 1.00 97.44 259 ILE A CA 1
ATOM 2091 C C . ILE A 1 259 ? 17.555 -3.765 3.692 1.00 97.44 259 ILE A C 1
ATOM 2093 O O . ILE A 1 259 ? 17.477 -3.736 4.919 1.00 97.44 259 ILE A O 1
ATOM 2097 N N . LEU A 1 260 ? 17.092 -2.771 2.927 1.00 98.06 260 LEU A N 1
ATOM 2098 C CA . LEU A 1 260 ? 16.468 -1.573 3.493 1.00 98.06 260 LEU A CA 1
ATOM 2099 C C . LEU A 1 260 ? 15.163 -1.904 4.230 1.00 98.06 260 LEU A C 1
ATOM 2101 O O . LEU A 1 260 ? 14.902 -1.351 5.300 1.00 98.06 260 LEU A O 1
ATOM 2105 N N . LEU A 1 261 ? 14.347 -2.817 3.693 1.00 98.06 261 LEU A N 1
ATOM 2106 C CA . LEU A 1 261 ? 13.071 -3.191 4.299 1.00 98.06 261 LEU A CA 1
ATOM 2107 C C . LEU A 1 261 ? 13.274 -3.839 5.669 1.00 98.06 261 LEU A C 1
ATOM 2109 O O . LEU A 1 261 ? 12.502 -3.557 6.580 1.00 98.06 261 LEU A O 1
ATOM 2113 N N . LEU A 1 262 ? 14.329 -4.641 5.840 1.00 97.19 262 LEU A N 1
ATOM 2114 C CA . LEU A 1 262 ? 14.679 -5.256 7.120 1.00 97.19 262 LEU A CA 1
ATOM 2115 C C . LEU A 1 262 ? 14.835 -4.195 8.223 1.00 97.19 262 LEU A C 1
ATOM 2117 O O . LEU A 1 262 ? 14.198 -4.284 9.274 1.00 97.19 262 LEU A O 1
ATOM 2121 N N . SER A 1 263 ? 15.627 -3.153 7.956 1.00 95.69 263 SER A N 1
ATOM 2122 C CA . SER A 1 263 ? 15.865 -2.059 8.904 1.00 95.69 263 SER A CA 1
ATOM 2123 C C . SER A 1 263 ? 14.591 -1.267 9.203 1.00 95.69 263 SER A C 1
ATOM 2125 O O . SER A 1 263 ? 14.311 -0.964 10.362 1.00 95.69 263 SER A O 1
ATOM 2127 N N . PHE A 1 264 ? 13.788 -0.963 8.179 1.00 97.31 264 PHE A N 1
ATOM 2128 C CA . PHE A 1 264 ? 12.560 -0.184 8.355 1.00 97.31 264 PHE A CA 1
ATOM 2129 C C . PHE A 1 264 ? 11.443 -0.967 9.047 1.00 97.31 264 PHE A C 1
ATOM 2131 O O . PHE A 1 264 ? 10.683 -0.376 9.809 1.00 97.31 264 PHE A O 1
ATOM 2138 N N . VAL A 1 265 ? 11.368 -2.289 8.871 1.00 97.31 265 VAL A N 1
ATOM 2139 C CA . VAL A 1 265 ? 10.433 -3.134 9.627 1.00 97.31 265 VAL A CA 1
ATOM 2140 C C . VAL A 1 265 ? 10.762 -3.090 11.119 1.00 97.31 265 VAL A C 1
ATOM 2142 O O . VAL A 1 265 ? 9.852 -2.877 11.920 1.00 97.31 265 VAL A O 1
ATOM 2145 N N . VAL A 1 266 ? 12.038 -3.206 11.501 1.00 96.31 266 VAL A N 1
ATOM 2146 C CA . VAL A 1 266 ? 12.463 -3.084 12.908 1.00 96.31 266 VAL A CA 1
ATOM 2147 C C . VAL A 1 266 ? 12.162 -1.686 13.449 1.00 96.31 266 VAL A C 1
ATOM 2149 O O . VAL A 1 266 ? 11.509 -1.549 14.485 1.00 96.31 266 VAL A O 1
ATOM 2152 N N . LEU A 1 267 ? 12.557 -0.644 12.713 1.00 95.56 267 LEU A N 1
ATOM 2153 C CA . LEU A 1 267 ? 12.322 0.745 13.108 1.00 95.56 267 LEU A CA 1
ATOM 2154 C C . LEU A 1 267 ? 10.823 1.048 13.275 1.00 95.56 267 LEU A C 1
ATOM 2156 O O . LEU A 1 267 ? 10.430 1.702 14.237 1.00 95.56 267 LEU A O 1
ATOM 2160 N N . SER A 1 268 ? 9.969 0.501 12.403 1.00 93.62 268 SER A N 1
ATOM 2161 C CA . SER A 1 268 ? 8.510 0.659 12.484 1.00 93.62 268 SER A CA 1
ATOM 2162 C C . SER A 1 268 ? 7.891 0.060 13.746 1.00 93.62 268 SER A C 1
ATOM 2164 O O . SER A 1 268 ? 6.794 0.456 14.121 1.00 93.62 268 SER A O 1
ATOM 2166 N N . VAL A 1 269 ? 8.545 -0.909 14.394 1.00 93.50 269 VAL A N 1
ATOM 2167 C CA . VAL A 1 269 ? 8.080 -1.483 15.666 1.00 93.50 269 VAL A CA 1
ATOM 2168 C C . VAL A 1 269 ? 8.616 -0.678 16.841 1.00 93.50 269 VAL A C 1
ATOM 2170 O O . VAL A 1 269 ? 7.867 -0.408 17.773 1.00 93.50 269 VAL A O 1
ATOM 2173 N N . MET A 1 270 ? 9.876 -0.238 16.774 1.00 92.25 270 MET A N 1
ATOM 2174 C CA . MET A 1 270 ? 10.488 0.594 17.817 1.00 92.25 270 MET A CA 1
ATOM 2175 C C . MET A 1 270 ? 9.762 1.926 18.020 1.00 92.25 270 MET A C 1
ATOM 2177 O O . MET A 1 270 ? 9.697 2.423 19.139 1.00 92.25 270 MET A O 1
ATOM 2181 N N . MET A 1 271 ? 9.211 2.491 16.945 1.00 89.81 271 MET A N 1
ATOM 2182 C CA . MET A 1 271 ? 8.510 3.776 16.978 1.00 89.81 271 MET A CA 1
ATOM 2183 C C . MET A 1 271 ? 7.030 3.676 17.392 1.00 89.81 271 MET A C 1
ATOM 2185 O O . MET A 1 271 ? 6.360 4.699 17.532 1.00 89.81 271 MET A O 1
ATOM 2189 N N . ARG A 1 272 ? 6.487 2.467 17.590 1.00 89.12 272 ARG A N 1
ATOM 2190 C CA . ARG A 1 272 ? 5.084 2.297 18.002 1.00 89.12 272 ARG A CA 1
ATOM 2191 C C . ARG A 1 272 ? 4.868 2.702 19.452 1.00 89.12 272 ARG A C 1
ATOM 2193 O O . ARG A 1 272 ? 5.721 2.497 20.313 1.00 89.12 272 ARG A O 1
ATOM 2200 N N . THR A 1 273 ? 3.667 3.201 19.729 1.00 88.25 273 THR A N 1
ATOM 2201 C CA . THR A 1 273 ? 3.211 3.442 21.096 1.00 88.25 273 THR A CA 1
ATOM 2202 C C . THR A 1 273 ? 3.132 2.141 21.883 1.00 88.25 273 THR A C 1
ATOM 2204 O O . THR A 1 273 ? 2.788 1.076 21.360 1.00 88.25 273 THR A O 1
ATOM 2207 N N . LYS A 1 274 ? 3.408 2.234 23.188 1.00 87.81 274 LYS A N 1
ATOM 2208 C CA . LYS A 1 274 ? 3.375 1.077 24.093 1.00 87.81 274 LYS A CA 1
ATOM 2209 C C . LYS A 1 274 ? 1.989 0.432 24.146 1.00 87.81 274 LYS A C 1
ATOM 2211 O O . LYS A 1 274 ? 1.897 -0.780 24.317 1.00 87.81 274 LYS A O 1
ATOM 2216 N N . SER A 1 275 ? 0.929 1.223 23.956 1.00 87.88 275 SER A N 1
ATOM 2217 C CA . SER A 1 275 ? -0.459 0.751 23.923 1.00 87.88 275 SER A CA 1
ATOM 2218 C C . SER A 1 275 ? -0.776 -0.178 22.749 1.00 87.88 275 SER A C 1
ATOM 2220 O O . SER A 1 275 ? -1.753 -0.914 22.833 1.00 87.88 275 SER A O 1
ATOM 2222 N N . SER A 1 276 ? 0.052 -0.197 21.701 1.00 91.44 276 SER A N 1
ATOM 2223 C CA . SER A 1 276 ? -0.183 -0.957 20.462 1.00 91.44 276 SER A CA 1
ATOM 2224 C C . SER A 1 276 ? 0.826 -2.089 20.244 1.00 91.44 276 SER A C 1
ATOM 2226 O O . SER A 1 276 ? 0.867 -2.706 19.173 1.00 91.44 276 SER A O 1
ATOM 2228 N N . LEU A 1 277 ? 1.642 -2.382 21.262 1.00 93.06 277 LEU A N 1
ATOM 2229 C CA . LEU A 1 277 ? 2.581 -3.500 21.280 1.00 93.06 277 LEU A CA 1
ATOM 2230 C C . LEU A 1 277 ? 1.954 -4.732 21.940 1.00 93.06 277 LEU A C 1
ATOM 2232 O O . LEU A 1 277 ? 1.260 -4.653 22.950 1.00 93.06 277 LEU A O 1
ATOM 2236 N N . SER A 1 278 ? 2.221 -5.906 21.371 1.00 94.50 278 SER A N 1
ATOM 2237 C CA . SER A 1 278 ? 1.818 -7.196 21.937 1.00 94.50 278 SER A CA 1
ATOM 2238 C C . SER A 1 278 ? 2.719 -8.319 21.438 1.00 94.50 278 SER A C 1
ATOM 2240 O O . SER A 1 278 ? 3.412 -8.163 20.432 1.00 94.50 278 SER A O 1
ATOM 2242 N N . PHE A 1 279 ? 2.657 -9.484 22.089 1.00 94.31 279 PHE A N 1
ATOM 2243 C CA . PHE A 1 279 ? 3.345 -10.691 21.617 1.00 94.31 279 PHE A CA 1
ATOM 2244 C C . PHE A 1 279 ? 3.000 -11.043 20.165 1.00 94.31 279 PHE A C 1
ATOM 2246 O O . PHE A 1 279 ? 3.886 -11.451 19.422 1.00 94.31 279 PHE A O 1
ATOM 2253 N N . GLY A 1 280 ? 1.751 -10.819 19.736 1.00 94.31 280 GLY A N 1
ATOM 2254 C CA . GLY A 1 280 ? 1.347 -11.019 18.342 1.00 94.31 280 GLY A CA 1
ATOM 2255 C C . GLY A 1 280 ? 2.121 -10.111 17.385 1.00 94.31 280 GLY A C 1
ATOM 2256 O O . GLY A 1 280 ? 2.695 -10.592 16.413 1.00 94.31 280 GLY A O 1
ATOM 2257 N N . VAL A 1 281 ? 2.226 -8.817 17.701 1.00 95.50 281 VAL A N 1
ATOM 2258 C CA . VAL A 1 281 ? 2.981 -7.843 16.889 1.00 95.50 281 VAL A CA 1
ATOM 2259 C C . VAL A 1 281 ? 4.448 -8.258 16.757 1.00 95.50 281 VAL A C 1
ATOM 2261 O O . VAL A 1 281 ? 4.986 -8.258 15.649 1.00 95.50 281 VAL A O 1
ATOM 2264 N N . PHE A 1 282 ? 5.090 -8.668 17.855 1.00 96.75 282 PHE A N 1
ATOM 2265 C CA . PHE A 1 282 ? 6.472 -9.156 17.817 1.00 96.75 282 PHE A CA 1
ATOM 2266 C C . PHE A 1 282 ? 6.606 -10.462 17.024 1.00 96.75 282 PHE A C 1
ATOM 2268 O O . PHE A 1 282 ? 7.497 -10.566 16.185 1.00 96.75 282 PHE A O 1
ATOM 2275 N N . GLY A 1 283 ? 5.699 -11.422 17.220 1.00 97.62 283 GLY A N 1
ATOM 2276 C CA . GLY A 1 283 ? 5.696 -12.698 16.501 1.00 97.62 283 GLY A CA 1
ATOM 2277 C C . GLY A 1 283 ? 5.605 -12.516 14.986 1.00 97.62 283 GLY A C 1
ATOM 2278 O O . GLY A 1 283 ? 6.470 -12.997 14.255 1.00 97.62 283 GLY A O 1
ATOM 2279 N N . TYR A 1 284 ? 4.626 -11.744 14.503 1.00 97.69 284 TYR A N 1
ATOM 2280 C CA . TYR A 1 284 ? 4.500 -11.455 13.069 1.00 97.69 284 TYR A CA 1
ATOM 2281 C C . TYR A 1 284 ? 5.660 -10.614 12.530 1.00 97.69 284 TYR A C 1
ATOM 2283 O O . TYR A 1 284 ? 6.035 -10.766 11.370 1.00 97.69 284 TYR A O 1
ATOM 2291 N N . THR A 1 285 ? 6.279 -9.769 13.361 1.00 97.62 285 THR A N 1
ATOM 2292 C CA . THR A 1 285 ? 7.501 -9.049 12.974 1.00 97.62 285 THR A CA 1
ATOM 2293 C C . THR A 1 285 ? 8.653 -10.020 12.731 1.00 97.62 285 THR A C 1
ATOM 2295 O O . THR A 1 285 ? 9.294 -9.932 11.689 1.00 97.62 285 THR A O 1
ATOM 2298 N N . VAL A 1 286 ? 8.895 -10.979 13.631 1.00 98.31 286 VAL A N 1
ATOM 2299 C CA . VAL A 1 286 ? 9.946 -11.996 13.451 1.00 98.31 286 VAL A CA 1
ATOM 2300 C C . VAL A 1 286 ? 9.693 -12.824 12.191 1.00 98.31 286 VAL A C 1
ATOM 2302 O O . VAL A 1 286 ? 10.603 -12.982 11.381 1.00 98.31 286 VAL A O 1
ATOM 2305 N N . VAL A 1 287 ? 8.452 -13.275 11.970 1.00 98.50 287 VAL A N 1
ATOM 2306 C CA . VAL A 1 287 ? 8.081 -14.008 10.747 1.00 98.50 287 VAL A CA 1
ATOM 2307 C C . VAL A 1 287 ? 8.357 -13.169 9.495 1.00 98.50 287 VAL A C 1
ATOM 2309 O O . VAL A 1 287 ? 8.973 -13.671 8.556 1.00 98.50 287 VAL A O 1
ATOM 2312 N N . ALA A 1 288 ? 7.971 -11.888 9.483 1.00 98.38 288 ALA A N 1
ATOM 2313 C CA . ALA A 1 288 ? 8.249 -10.993 8.360 1.00 98.38 288 ALA A CA 1
ATOM 2314 C C . ALA A 1 288 ? 9.756 -10.832 8.110 1.00 98.38 288 ALA A C 1
ATOM 2316 O O . ALA A 1 288 ? 10.192 -10.910 6.964 1.00 98.38 288 ALA A O 1
ATOM 2317 N N . LEU A 1 289 ? 10.564 -10.652 9.161 1.00 98.44 289 LEU A N 1
ATOM 2318 C CA . LEU A 1 289 ? 12.020 -10.530 9.038 1.00 98.44 289 LEU A CA 1
ATOM 2319 C C . LEU A 1 289 ? 12.648 -11.810 8.470 1.00 98.44 289 LEU A C 1
ATOM 2321 O O . LEU A 1 289 ? 13.480 -11.726 7.569 1.00 98.44 289 LEU A O 1
ATOM 2325 N N . CYS A 1 290 ? 12.218 -12.990 8.928 1.00 98.62 290 CYS A N 1
ATOM 2326 C CA . CYS A 1 290 ? 12.670 -14.268 8.374 1.00 98.62 290 CYS A CA 1
ATOM 2327 C C . CYS A 1 290 ? 12.328 -14.394 6.883 1.00 98.62 290 CYS A C 1
ATOM 2329 O O . CYS A 1 290 ? 13.194 -14.758 6.089 1.00 98.62 290 CYS A O 1
ATOM 2331 N N . LEU A 1 291 ? 11.100 -14.047 6.482 1.00 98.62 291 LEU A N 1
ATOM 2332 C CA . LEU A 1 291 ? 10.694 -14.069 5.073 1.00 98.62 291 LEU A CA 1
ATOM 2333 C C . LEU A 1 291 ? 11.523 -13.095 4.224 1.00 98.62 291 LEU A C 1
ATOM 2335 O O . LEU A 1 291 ? 12.015 -13.481 3.165 1.00 98.62 291 LEU A O 1
ATOM 2339 N N . ILE A 1 292 ? 11.747 -11.867 4.704 1.00 98.62 292 ILE A N 1
ATOM 2340 C CA . ILE A 1 292 ? 12.577 -10.864 4.018 1.00 98.62 292 ILE A CA 1
ATOM 2341 C C . ILE A 1 292 ? 14.011 -11.374 3.836 1.00 98.62 292 ILE A C 1
ATOM 2343 O O . ILE A 1 292 ? 14.577 -11.209 2.755 1.00 98.62 292 ILE A O 1
ATOM 2347 N N . LEU A 1 293 ? 14.593 -12.027 4.848 1.00 98.44 293 LEU A N 1
ATOM 2348 C CA . LEU A 1 293 ? 15.933 -12.617 4.757 1.00 98.44 293 LEU A CA 1
ATOM 2349 C C . LEU A 1 293 ? 15.998 -13.741 3.717 1.00 98.44 293 LEU A C 1
ATOM 2351 O O . LEU A 1 293 ? 16.945 -13.778 2.932 1.00 98.44 293 LEU A O 1
ATOM 2355 N N . ILE A 1 294 ? 14.986 -14.613 3.660 1.00 98.56 294 ILE A N 1
ATOM 2356 C CA . ILE A 1 294 ? 14.900 -15.666 2.638 1.00 98.56 294 ILE A CA 1
ATOM 2357 C C . ILE A 1 294 ? 14.824 -15.039 1.241 1.00 98.56 294 ILE A C 1
ATOM 2359 O O . ILE A 1 294 ? 15.602 -15.406 0.363 1.00 98.56 294 ILE A O 1
ATOM 2363 N N . VAL A 1 295 ? 13.943 -14.053 1.037 1.00 98.44 295 VAL A N 1
ATOM 2364 C CA . VAL A 1 295 ? 13.816 -13.337 -0.245 1.00 98.44 295 VAL A CA 1
ATOM 2365 C C . VAL A 1 295 ? 15.137 -12.665 -0.632 1.00 98.44 295 VAL A C 1
ATOM 2367 O O . VAL A 1 295 ? 15.570 -12.771 -1.778 1.00 98.44 295 VAL A O 1
ATOM 2370 N N . SER A 1 296 ? 15.814 -12.029 0.326 1.00 98.19 296 SER A N 1
ATOM 2371 C CA . SER A 1 296 ? 17.131 -11.414 0.135 1.00 98.19 296 SER A CA 1
ATOM 2372 C C . SER A 1 296 ? 18.178 -12.442 -0.311 1.00 98.19 296 SER A C 1
ATOM 2374 O O . SER A 1 296 ? 18.924 -12.202 -1.260 1.00 98.19 296 SER A O 1
ATOM 2376 N N . GLY A 1 297 ? 18.196 -13.619 0.324 1.00 98.00 297 GLY A N 1
ATOM 2377 C CA . GLY A 1 297 ? 19.070 -14.731 -0.049 1.00 98.00 297 GLY A CA 1
ATOM 2378 C C . GLY A 1 297 ? 18.810 -15.243 -1.467 1.00 98.00 297 GLY A C 1
ATOM 2379 O O . GLY A 1 297 ? 19.760 -15.491 -2.207 1.00 98.00 297 GLY A O 1
ATOM 2380 N N . LEU A 1 298 ? 17.542 -15.331 -1.885 1.00 97.88 298 LEU A N 1
ATOM 2381 C CA . LEU A 1 298 ? 17.177 -15.731 -3.248 1.00 97.88 298 LEU A CA 1
ATOM 2382 C C . LEU A 1 298 ? 17.605 -14.692 -4.292 1.00 97.88 298 LEU A C 1
ATOM 2384 O O . LEU A 1 298 ? 18.155 -15.073 -5.325 1.00 97.88 298 LEU A O 1
ATOM 2388 N N . PHE A 1 299 ? 17.407 -13.393 -4.030 1.00 97.75 299 PHE A N 1
ATOM 2389 C CA . PHE A 1 299 ? 17.915 -12.329 -4.907 1.00 97.75 299 PHE A CA 1
ATOM 2390 C C . PHE A 1 299 ? 19.436 -12.400 -5.058 1.00 97.75 299 PHE A C 1
ATOM 2392 O O . PHE A 1 299 ? 19.945 -12.335 -6.177 1.00 97.75 299 PHE A O 1
ATOM 2399 N N . TYR A 1 300 ? 20.157 -12.573 -3.948 1.00 97.69 300 TYR A N 1
ATOM 2400 C CA . TYR A 1 300 ? 21.612 -12.703 -3.957 1.00 97.69 300 TYR A CA 1
ATOM 2401 C C . TYR A 1 300 ? 22.082 -13.932 -4.746 1.00 97.69 300 TYR A C 1
ATOM 2403 O O . TYR A 1 300 ? 22.996 -13.821 -5.562 1.00 97.69 300 TYR A O 1
ATOM 2411 N N . LEU A 1 301 ? 21.449 -15.090 -4.542 1.00 97.31 301 LEU A N 1
ATOM 2412 C CA . LEU A 1 301 ? 21.805 -16.326 -5.238 1.00 97.31 301 LEU A CA 1
ATOM 2413 C C . LEU A 1 301 ? 21.599 -16.192 -6.751 1.00 97.31 301 LEU A C 1
ATOM 2415 O O . LEU A 1 301 ? 22.506 -16.508 -7.516 1.00 97.31 301 LEU A O 1
ATOM 2419 N N . MET A 1 302 ? 20.455 -15.652 -7.180 1.00 96.50 302 MET A N 1
ATOM 2420 C CA . MET A 1 302 ? 20.174 -15.400 -8.600 1.00 96.50 302 MET A CA 1
ATOM 2421 C C . MET A 1 302 ? 21.165 -14.411 -9.224 1.00 96.50 302 MET A C 1
ATOM 2423 O O . MET A 1 302 ? 21.584 -14.594 -10.366 1.00 96.50 302 MET A O 1
ATOM 2427 N N . LEU A 1 303 ? 21.588 -13.392 -8.468 1.00 95.56 303 LEU A N 1
ATOM 2428 C CA . LEU A 1 303 ? 22.591 -12.432 -8.928 1.00 95.56 303 LEU A CA 1
ATOM 2429 C C . LEU A 1 303 ? 23.972 -13.086 -9.071 1.00 95.56 303 LEU A C 1
ATOM 2431 O O . LEU A 1 303 ? 24.662 -12.860 -10.061 1.00 95.56 303 LEU A O 1
ATOM 2435 N N . LYS A 1 304 ? 24.363 -13.929 -8.110 1.00 96.38 304 LYS A N 1
ATOM 2436 C CA . LYS A 1 304 ? 25.649 -14.637 -8.114 1.00 96.38 304 LYS A CA 1
ATOM 2437 C C . LYS A 1 304 ? 25.738 -15.676 -9.233 1.00 96.38 304 LYS A C 1
ATOM 2439 O O . LYS A 1 304 ? 26.768 -15.778 -9.889 1.00 96.38 304 LYS A O 1
ATOM 2444 N N . GLU A 1 305 ? 24.682 -16.456 -9.436 1.00 93.50 305 GLU A N 1
ATOM 2445 C CA . GLU A 1 305 ? 24.655 -17.544 -10.421 1.00 93.50 305 GLU A CA 1
ATOM 2446 C C . GLU A 1 305 ? 24.217 -17.084 -11.819 1.00 93.50 305 GLU A C 1
ATOM 2448 O O . GLU A 1 305 ? 24.180 -17.893 -12.744 1.00 93.50 305 GLU A O 1
ATOM 2453 N N . SER A 1 306 ? 23.873 -15.800 -11.989 1.00 90.00 306 SER A N 1
ATOM 2454 C CA . SER A 1 306 ? 23.373 -15.228 -13.250 1.00 90.00 306 SER A CA 1
ATOM 2455 C C . SER A 1 306 ? 22.151 -15.963 -13.827 1.00 90.00 306 SER A C 1
ATOM 2457 O O . SER A 1 306 ? 21.894 -15.915 -15.032 1.00 90.00 306 SER A O 1
ATOM 2459 N N . ASN A 1 307 ? 21.365 -16.620 -12.971 1.00 88.94 307 ASN A N 1
ATOM 2460 C CA . ASN A 1 307 ? 20.153 -17.347 -13.339 1.00 88.94 307 ASN A CA 1
ATOM 2461 C C . ASN A 1 307 ? 18.926 -16.760 -12.631 1.00 88.94 307 ASN A C 1
ATOM 2463 O O . ASN A 1 307 ? 19.034 -16.018 -11.660 1.00 88.94 307 ASN A O 1
ATOM 2467 N N . THR A 1 308 ? 17.735 -17.089 -13.123 1.00 91.75 308 THR A N 1
ATOM 2468 C CA . THR A 1 308 ? 16.457 -16.560 -12.613 1.00 91.75 308 THR A CA 1
ATOM 2469 C C . THR A 1 308 ? 15.523 -17.668 -12.137 1.00 91.75 308 THR A C 1
ATOM 2471 O O . THR A 1 308 ? 14.309 -17.478 -12.060 1.00 91.75 308 THR A O 1
ATOM 2474 N N . LYS A 1 309 ? 16.085 -18.835 -11.790 1.00 91.81 309 LYS A N 1
ATOM 2475 C CA . LYS A 1 309 ? 15.347 -20.074 -11.489 1.00 91.81 309 LYS A CA 1
ATOM 2476 C C . LYS A 1 309 ? 14.283 -19.898 -10.401 1.00 91.81 309 LYS A C 1
ATOM 2478 O O . LYS A 1 309 ? 13.236 -20.536 -10.449 1.00 91.81 309 LYS A O 1
ATOM 2483 N N . TYR A 1 310 ? 14.539 -19.028 -9.427 1.00 94.81 310 TYR A N 1
ATOM 2484 C CA . TYR A 1 310 ? 13.679 -18.840 -8.257 1.00 94.81 310 TYR A CA 1
ATOM 2485 C C . TYR A 1 310 ? 12.654 -17.705 -8.408 1.00 94.81 310 TYR A C 1
ATOM 2487 O O . TYR A 1 310 ? 12.035 -17.324 -7.417 1.00 94.81 310 TYR A O 1
ATOM 2495 N N . ASN A 1 311 ? 12.428 -17.176 -9.619 1.00 93.94 311 ASN A N 1
ATOM 2496 C CA . ASN A 1 311 ? 11.514 -16.047 -9.856 1.00 93.94 311 ASN A CA 1
ATOM 2497 C C . ASN A 1 311 ? 10.113 -16.236 -9.236 1.00 93.94 311 ASN A C 1
ATOM 2499 O O . ASN A 1 311 ? 9.586 -15.325 -8.600 1.00 93.94 311 ASN A O 1
ATOM 2503 N N . SER A 1 312 ? 9.546 -17.439 -9.354 1.00 94.69 312 SER A N 1
ATOM 2504 C CA . SER A 1 312 ? 8.197 -17.768 -8.888 1.00 94.69 312 SER A CA 1
ATOM 2505 C C . SER A 1 312 ? 8.142 -17.867 -7.362 1.00 94.69 312 SER A C 1
ATOM 2507 O O . SER A 1 312 ? 7.192 -17.407 -6.733 1.00 94.69 312 SER A O 1
ATOM 2509 N N . ALA A 1 313 ? 9.203 -18.402 -6.750 1.00 96.56 313 ALA A N 1
ATOM 2510 C CA . ALA A 1 313 ? 9.338 -18.437 -5.298 1.00 96.56 313 ALA A CA 1
ATOM 2511 C C . ALA A 1 313 ? 9.485 -17.020 -4.722 1.00 96.56 313 ALA A C 1
ATOM 2513 O O . ALA A 1 313 ? 8.848 -16.696 -3.724 1.00 96.56 313 ALA A O 1
ATOM 2514 N N . VAL A 1 314 ? 10.272 -16.156 -5.375 1.00 97.75 314 VAL A N 1
ATOM 2515 C CA . VAL A 1 314 ? 10.471 -14.765 -4.945 1.00 97.75 314 VAL A CA 1
ATOM 2516 C C . VAL A 1 314 ? 9.155 -13.992 -4.932 1.00 97.75 314 VAL A C 1
ATOM 2518 O O . VAL A 1 314 ? 8.830 -13.393 -3.909 1.00 97.75 314 VAL A O 1
ATOM 2521 N N . ILE A 1 315 ? 8.369 -14.023 -6.015 1.00 96.94 315 ILE A N 1
ATOM 2522 C CA . ILE A 1 315 ? 7.096 -13.287 -6.048 1.00 96.94 315 ILE A CA 1
ATOM 2523 C C . ILE A 1 315 ? 6.109 -13.803 -4.992 1.00 96.94 315 ILE A C 1
ATOM 2525 O O . ILE A 1 315 ? 5.495 -12.999 -4.290 1.00 96.94 315 ILE A O 1
ATOM 2529 N N . PHE A 1 316 ? 6.014 -15.124 -4.804 1.00 97.75 316 PHE A N 1
ATOM 2530 C CA . PHE A 1 316 ? 5.159 -15.719 -3.777 1.00 97.75 316 PHE A CA 1
ATOM 2531 C C . PHE A 1 316 ? 5.568 -15.284 -2.364 1.00 97.75 316 PHE A C 1
ATOM 2533 O O . PHE A 1 316 ? 4.732 -14.818 -1.590 1.00 97.75 316 PHE A O 1
ATOM 2540 N N . LEU A 1 317 ? 6.859 -15.379 -2.033 1.00 98.38 317 LEU A N 1
ATOM 2541 C CA . LEU A 1 317 ? 7.368 -15.007 -0.713 1.00 98.38 317 LEU A CA 1
ATOM 2542 C C . LEU A 1 317 ? 7.230 -13.506 -0.441 1.00 98.38 317 LEU A C 1
ATOM 2544 O O . LEU A 1 317 ? 6.945 -13.117 0.691 1.00 98.38 317 LEU A O 1
ATOM 2548 N N . VAL A 1 318 ? 7.376 -12.656 -1.461 1.00 98.50 318 VAL A N 1
ATOM 2549 C CA . VAL A 1 318 ? 7.143 -11.211 -1.337 1.00 98.50 318 VAL A CA 1
ATOM 2550 C C . VAL A 1 318 ? 5.670 -10.917 -1.050 1.00 98.50 318 VAL A C 1
ATOM 2552 O O . VAL A 1 318 ? 5.382 -10.155 -0.129 1.00 98.50 318 VAL A O 1
ATOM 2555 N N . ILE A 1 319 ? 4.728 -11.554 -1.754 1.00 97.69 319 ILE A N 1
ATOM 2556 C CA . ILE A 1 319 ? 3.288 -11.411 -1.467 1.00 97.69 319 ILE A CA 1
ATOM 2557 C C . ILE A 1 319 ? 2.968 -11.896 -0.047 1.00 97.69 319 ILE A C 1
ATOM 2559 O O . ILE A 1 319 ? 2.277 -11.202 0.701 1.00 97.69 319 ILE A O 1
ATOM 2563 N N . LEU A 1 320 ? 3.517 -13.045 0.359 1.00 98.38 320 LEU A N 1
ATOM 2564 C CA . LEU A 1 320 ? 3.354 -13.571 1.714 1.00 98.38 320 LEU A CA 1
ATOM 2565 C C . LEU A 1 320 ? 3.917 -12.606 2.767 1.00 98.38 320 LEU A C 1
ATOM 2567 O O . LEU A 1 320 ? 3.290 -12.382 3.797 1.00 98.38 320 LEU A O 1
ATOM 2571 N N . THR A 1 321 ? 5.065 -11.985 2.492 1.00 98.50 321 THR A N 1
ATOM 2572 C CA . THR A 1 321 ? 5.669 -10.971 3.368 1.00 98.50 321 THR A CA 1
ATOM 2573 C C . THR A 1 321 ? 4.733 -9.783 3.553 1.00 98.50 321 THR A C 1
ATOM 2575 O O . THR A 1 321 ? 4.503 -9.354 4.681 1.00 98.50 321 THR A O 1
ATOM 2578 N N . VAL A 1 322 ? 4.150 -9.272 2.464 1.00 98.12 322 VAL A N 1
ATOM 2579 C CA . VAL A 1 322 ? 3.182 -8.169 2.525 1.00 98.12 322 VAL A CA 1
ATOM 2580 C C . VAL A 1 322 ? 1.965 -8.559 3.359 1.00 98.12 322 VAL A C 1
ATOM 2582 O O . VAL A 1 322 ? 1.548 -7.787 4.220 1.00 98.12 322 VAL A O 1
ATOM 2585 N N . PHE A 1 323 ? 1.435 -9.770 3.170 1.00 98.00 323 PHE A N 1
ATOM 2586 C CA . PHE A 1 323 ? 0.317 -10.274 3.965 1.00 98.00 323 PHE A CA 1
ATOM 2587 C C . PHE A 1 323 ? 0.654 -10.316 5.462 1.00 98.00 323 PHE A C 1
ATOM 2589 O O . PHE A 1 323 ? -0.100 -9.797 6.282 1.00 98.00 323 PHE A O 1
ATOM 2596 N N . VAL A 1 324 ? 1.822 -10.852 5.830 1.00 98.38 324 VAL A N 1
ATOM 2597 C CA . VAL A 1 324 ? 2.281 -10.898 7.228 1.00 98.38 324 VAL A CA 1
ATOM 2598 C C . VAL A 1 324 ? 2.432 -9.492 7.822 1.00 98.38 324 VAL A C 1
ATOM 2600 O O . VAL A 1 324 ? 2.041 -9.272 8.968 1.00 98.38 324 VAL A O 1
ATOM 2603 N N . LEU A 1 325 ? 2.944 -8.522 7.057 1.00 97.94 325 LEU A N 1
ATOM 2604 C CA . LEU A 1 325 ? 3.057 -7.128 7.505 1.00 97.94 325 LEU A CA 1
ATOM 2605 C C . LEU A 1 325 ? 1.685 -6.473 7.739 1.00 97.94 325 LEU A C 1
ATOM 2607 O O . LEU A 1 325 ? 1.528 -5.742 8.716 1.00 97.94 325 LEU A O 1
ATOM 2611 N N . ILE A 1 326 ? 0.686 -6.774 6.904 1.00 97.62 326 ILE A N 1
ATOM 2612 C CA . ILE A 1 326 ? -0.698 -6.309 7.094 1.00 97.62 326 ILE A CA 1
ATOM 2613 C C . ILE A 1 326 ? -1.292 -6.896 8.375 1.00 97.62 326 ILE A C 1
ATOM 2615 O O . ILE A 1 326 ? -1.858 -6.165 9.186 1.00 97.62 326 ILE A O 1
ATOM 2619 N N . ILE A 1 327 ? -1.129 -8.204 8.592 1.00 96.94 327 ILE A N 1
ATOM 2620 C CA . ILE A 1 327 ? -1.620 -8.866 9.807 1.00 96.94 327 ILE A CA 1
ATOM 2621 C C . ILE A 1 327 ? -0.936 -8.292 11.050 1.00 96.94 327 ILE A C 1
ATOM 2623 O O . ILE A 1 327 ? -1.610 -7.989 12.032 1.00 96.94 327 ILE A O 1
ATOM 2627 N N . ARG A 1 328 ? 0.381 -8.061 11.009 1.00 96.12 328 ARG A N 1
ATOM 2628 C CA . ARG A 1 328 ? 1.111 -7.378 12.088 1.00 96.12 328 ARG A CA 1
ATOM 2629 C C . ARG A 1 328 ? 0.472 -6.028 12.433 1.00 96.12 328 ARG A C 1
ATOM 2631 O O . ARG A 1 328 ? 0.259 -5.746 13.612 1.00 96.12 328 ARG A O 1
ATOM 2638 N N . ASP A 1 329 ? 0.166 -5.209 11.428 1.00 94.44 329 ASP A N 1
ATOM 2639 C CA . ASP A 1 329 ? -0.431 -3.884 11.635 1.00 94.44 329 ASP A CA 1
ATOM 2640 C C . ASP A 1 329 ? -1.856 -3.980 12.195 1.00 94.44 329 ASP A C 1
ATOM 2642 O O . ASP A 1 329 ? -2.206 -3.221 13.101 1.00 94.44 329 ASP A O 1
ATOM 2646 N N . GLN A 1 330 ? -2.633 -4.974 11.756 1.00 94.81 330 GLN A N 1
ATOM 2647 C CA . GLN A 1 330 ? -3.951 -5.267 12.318 1.00 94.81 330 GLN A CA 1
ATOM 2648 C C . GLN A 1 330 ? -3.875 -5.644 13.803 1.00 94.81 330 GLN A C 1
ATOM 2650 O O . GLN A 1 330 ? -4.668 -5.149 14.600 1.00 94.81 330 GLN A O 1
ATOM 2655 N N . TYR A 1 331 ? -2.903 -6.468 14.205 1.00 94.56 331 TYR A N 1
ATOM 2656 C CA . TYR A 1 331 ? -2.700 -6.801 15.618 1.00 94.56 331 TYR A CA 1
ATOM 2657 C C . TYR A 1 331 ? -2.333 -5.571 16.453 1.00 94.56 331 TYR A C 1
ATOM 2659 O O . TYR A 1 331 ? -2.791 -5.447 17.589 1.00 94.56 331 TYR A O 1
ATOM 2667 N N . SER A 1 332 ? -1.529 -4.651 15.911 1.00 94.44 332 SER A N 1
ATOM 2668 C CA . SER A 1 332 ? -1.252 -3.379 16.589 1.00 94.44 332 SER A CA 1
ATOM 2669 C C . SER A 1 332 ? -2.516 -2.550 16.773 1.00 94.44 332 SER A C 1
ATOM 2671 O O . SER A 1 332 ? -2.756 -2.050 17.871 1.00 94.44 332 SER A O 1
ATOM 2673 N N . PHE A 1 333 ? -3.344 -2.450 15.733 1.00 94.56 333 PHE A N 1
ATOM 2674 C CA . PHE A 1 333 ? -4.624 -1.758 15.811 1.00 94.56 333 PHE A CA 1
ATOM 2675 C C . PHE A 1 333 ? -5.553 -2.385 16.842 1.00 94.56 333 PHE A C 1
ATOM 2677 O O . PHE A 1 333 ? -6.036 -1.679 17.724 1.00 94.56 333 PHE A O 1
ATOM 2684 N N . ASP A 1 334 ? -5.727 -3.705 16.809 1.00 92.50 334 ASP A N 1
ATOM 2685 C CA . ASP A 1 334 ? -6.596 -4.430 17.732 1.00 92.50 334 ASP A CA 1
ATOM 2686 C C . ASP A 1 334 ? -6.196 -4.264 19.193 1.00 92.50 334 ASP A C 1
ATOM 2688 O O . ASP A 1 334 ? -7.065 -4.226 20.062 1.00 92.50 334 ASP A O 1
ATOM 2692 N N . VAL A 1 335 ? -4.896 -4.179 19.474 1.00 93.19 335 VAL A N 1
ATOM 2693 C CA . VAL A 1 335 ? -4.386 -4.011 20.836 1.00 93.19 335 VAL A CA 1
ATOM 2694 C C . VAL A 1 335 ? -4.535 -2.568 21.303 1.00 93.19 335 VAL A C 1
ATOM 2696 O O . VAL A 1 335 ? -5.051 -2.362 22.404 1.00 93.19 335 VAL A O 1
ATOM 2699 N N . GLY A 1 336 ? -4.186 -1.593 20.459 1.00 91.31 336 GLY A N 1
ATOM 2700 C CA . GLY A 1 336 ? -4.346 -0.174 20.782 1.00 91.31 336 GLY A CA 1
ATOM 2701 C C . GLY A 1 336 ? -5.805 0.191 21.058 1.00 91.31 336 GLY A C 1
ATOM 2702 O O . GLY A 1 336 ? -6.125 0.857 22.038 1.00 91.31 336 GLY A O 1
ATOM 2703 N N . THR A 1 337 ? -6.732 -0.329 20.259 1.00 92.50 337 THR A N 1
ATOM 2704 C CA . THR A 1 337 ? -8.150 0.073 20.280 1.00 92.50 337 THR A CA 1
ATOM 2705 C C . THR A 1 337 ? -9.032 -0.728 21.243 1.00 92.50 337 THR A C 1
ATOM 2707 O O . THR A 1 337 ? -10.233 -0.473 21.319 1.00 92.50 337 THR A O 1
ATOM 2710 N N . LYS A 1 338 ? -8.478 -1.649 22.050 1.00 91.56 338 LYS A N 1
ATOM 2711 C CA . LYS A 1 338 ? -9.269 -2.480 22.989 1.00 91.56 338 LYS A CA 1
ATOM 2712 C C . LYS A 1 338 ? -10.211 -1.670 23.876 1.00 91.56 338 LYS A C 1
ATOM 2714 O O . LYS A 1 338 ? -11.372 -2.039 24.035 1.00 91.56 338 LYS A O 1
ATOM 2719 N N . LYS A 1 339 ? -9.714 -0.569 24.452 1.00 90.75 339 LYS A N 1
ATOM 2720 C CA . LYS A 1 339 ? -10.516 0.304 25.324 1.00 90.75 339 LYS A CA 1
ATOM 2721 C C . LYS A 1 339 ? -11.664 0.950 24.556 1.00 90.75 339 LYS A C 1
ATOM 2723 O O . LYS A 1 339 ? -12.789 0.955 25.037 1.00 90.75 339 LYS A O 1
ATOM 2728 N N . GLN A 1 340 ? -11.384 1.428 23.348 1.00 91.38 340 GLN A N 1
ATOM 2729 C CA . GLN A 1 340 ? -12.387 2.042 22.488 1.00 91.38 340 GLN A CA 1
ATOM 2730 C C . GLN A 1 340 ? -13.491 1.050 22.110 1.00 91.38 340 GLN A C 1
ATOM 2732 O O . GLN A 1 340 ? -14.670 1.382 22.176 1.00 91.38 340 GLN A O 1
ATOM 2737 N N . PHE A 1 341 ? -13.140 -0.193 21.784 1.00 91.06 341 PHE A N 1
ATOM 2738 C CA . PHE A 1 341 ? -14.147 -1.207 21.470 1.00 91.06 341 PHE A CA 1
ATOM 2739 C C . PHE A 1 341 ? -15.013 -1.586 22.666 1.00 91.06 341 PHE A C 1
ATOM 2741 O O . PHE A 1 341 ? -16.197 -1.847 22.481 1.00 91.06 341 PHE A O 1
ATOM 2748 N N . ALA A 1 342 ? -14.470 -1.564 23.885 1.00 90.19 342 ALA A N 1
ATOM 2749 C CA . ALA A 1 342 ? -15.286 -1.740 25.082 1.00 90.19 342 ALA A CA 1
ATOM 2750 C C . ALA A 1 342 ? -16.311 -0.599 25.244 1.00 90.19 342 ALA A C 1
ATOM 2752 O O . ALA A 1 342 ? -17.468 -0.865 25.560 1.00 90.19 342 ALA A O 1
ATOM 2753 N N . VAL A 1 343 ? -15.914 0.649 24.963 1.00 90.88 343 VAL A N 1
ATOM 2754 C CA . VAL A 1 343 ? -16.818 1.815 24.990 1.00 90.88 343 VAL A CA 1
ATOM 2755 C C . VAL A 1 343 ? -17.912 1.696 23.926 1.00 90.88 343 VAL A C 1
ATOM 2757 O O . VAL A 1 343 ? -19.090 1.853 24.237 1.00 90.88 343 VAL A O 1
ATOM 2760 N N . LEU A 1 344 ? -17.552 1.367 22.682 1.00 91.00 344 LEU A N 1
ATOM 2761 C CA . LEU A 1 344 ? -18.525 1.214 21.596 1.00 91.00 344 LEU A CA 1
ATOM 2762 C C . LEU A 1 344 ? -19.516 0.070 21.853 1.00 91.00 344 LEU A C 1
ATOM 2764 O O . LEU A 1 344 ? -20.707 0.244 21.603 1.00 91.00 344 LEU A O 1
ATOM 2768 N N . ALA A 1 345 ? -19.050 -1.060 22.397 1.00 89.19 345 ALA A N 1
ATOM 2769 C CA . ALA A 1 345 ? -19.920 -2.173 22.774 1.00 89.19 345 ALA A CA 1
ATOM 2770 C C . ALA A 1 345 ? -20.918 -1.767 23.871 1.00 89.19 345 ALA A C 1
ATOM 2772 O O . ALA A 1 345 ? -22.114 -1.994 23.717 1.00 89.19 345 ALA A O 1
ATOM 2773 N N . ALA A 1 346 ? -20.453 -1.092 24.928 1.00 88.00 346 ALA A N 1
ATOM 2774 C CA . ALA A 1 346 ? -21.329 -0.618 25.999 1.00 88.00 346 ALA A CA 1
ATOM 2775 C C . ALA A 1 346 ? -22.380 0.390 25.491 1.00 88.00 346 ALA A C 1
ATOM 2777 O O . ALA A 1 346 ? -23.547 0.331 25.880 1.00 88.00 346 ALA A O 1
ATOM 2778 N N . ASN A 1 347 ? -21.989 1.282 24.573 1.00 88.62 347 ASN A N 1
ATOM 2779 C CA . ASN A 1 347 ? -22.911 2.221 23.932 1.00 88.62 347 ASN A CA 1
ATOM 2780 C C . ASN A 1 347 ? -23.973 1.502 23.087 1.00 88.62 347 ASN A C 1
ATOM 2782 O O . ASN A 1 347 ? -25.131 1.926 23.066 1.00 88.62 347 ASN A O 1
ATOM 2786 N N . TYR A 1 348 ? -23.599 0.420 22.400 1.00 88.25 348 TYR A N 1
ATOM 2787 C CA . TYR A 1 348 ? -24.545 -0.404 21.654 1.00 88.25 348 TYR A CA 1
ATOM 2788 C C . TYR A 1 348 ? -25.543 -1.102 22.576 1.00 88.25 348 TYR A C 1
ATOM 2790 O O . TYR A 1 348 ? -26.737 -1.066 22.295 1.00 88.25 348 TYR A O 1
ATOM 2798 N N . ASP A 1 349 ? -25.089 -1.676 23.689 1.00 86.75 349 ASP A N 1
ATOM 2799 C CA . ASP A 1 349 ? -25.973 -2.353 24.643 1.00 86.75 349 ASP A CA 1
ATOM 2800 C C . ASP A 1 349 ? -26.997 -1.376 25.242 1.00 86.75 349 ASP A C 1
ATOM 2802 O O . ASP A 1 349 ? -28.190 -1.681 25.314 1.00 86.75 349 ASP A O 1
ATOM 2806 N N . ALA A 1 350 ? -26.561 -0.158 25.582 1.00 86.69 350 ALA A N 1
ATOM 2807 C CA . ALA A 1 350 ? -27.448 0.909 26.042 1.00 86.69 350 ALA A CA 1
ATOM 2808 C C . ALA A 1 350 ? -28.458 1.341 24.962 1.00 86.69 350 ALA A C 1
ATOM 2810 O O . ALA A 1 350 ? -29.643 1.536 25.245 1.00 86.69 350 ALA A O 1
ATOM 2811 N N . TYR A 1 351 ? -28.011 1.467 23.710 1.00 87.19 351 TYR A N 1
ATOM 2812 C CA . TYR A 1 351 ? -28.881 1.779 22.576 1.00 87.19 351 TYR A CA 1
ATOM 2813 C C . TYR A 1 351 ? -29.911 0.671 22.317 1.00 87.19 351 TYR A C 1
ATOM 2815 O O . TYR A 1 351 ? -31.096 0.957 22.142 1.00 87.19 351 TYR A O 1
ATOM 2823 N N . GLN A 1 352 ? -29.480 -0.592 22.346 1.00 85.94 352 GLN A N 1
ATOM 2824 C CA . GLN A 1 352 ? -30.341 -1.753 22.155 1.00 85.94 352 GLN A CA 1
ATOM 2825 C C . GLN A 1 352 ? -31.389 -1.851 23.263 1.00 85.94 352 GLN A C 1
ATOM 2827 O O . GLN A 1 352 ? -32.556 -2.088 22.964 1.00 85.94 352 GLN A O 1
ATOM 2832 N N . ALA A 1 353 ? -31.004 -1.625 24.523 1.00 84.81 353 ALA A N 1
ATOM 2833 C CA . ALA A 1 353 ? -31.936 -1.588 25.646 1.00 84.81 353 ALA A CA 1
ATOM 2834 C C . ALA A 1 353 ? -33.016 -0.512 25.446 1.00 84.81 353 ALA A C 1
ATOM 2836 O O . ALA A 1 353 ? -34.201 -0.795 25.611 1.00 84.81 353 ALA A O 1
ATOM 2837 N N . LYS A 1 354 ? -32.624 0.686 24.996 1.00 86.69 354 LYS A N 1
ATOM 2838 C CA . LYS A 1 354 ? -33.554 1.787 24.714 1.00 86.69 354 LYS A CA 1
ATOM 2839 C C . LYS A 1 354 ? -34.518 1.472 23.568 1.00 86.69 354 LYS A C 1
ATOM 2841 O O . LYS A 1 354 ? -35.698 1.793 23.661 1.00 86.69 354 LYS A O 1
ATOM 2846 N N . ILE A 1 355 ? -34.044 0.842 22.491 1.00 85.50 355 ILE A N 1
ATOM 2847 C CA . ILE A 1 355 ? -34.920 0.406 21.392 1.00 85.50 355 ILE A CA 1
ATOM 2848 C C . ILE A 1 355 ? -35.878 -0.685 21.859 1.00 85.50 355 ILE A C 1
ATOM 2850 O O . ILE A 1 355 ? -37.068 -0.623 21.570 1.00 85.50 355 ILE A O 1
ATOM 2854 N N . ASN A 1 356 ? -35.374 -1.667 22.597 1.00 84.00 356 ASN A N 1
ATOM 2855 C CA . ASN A 1 356 ? -36.176 -2.750 23.149 1.00 84.00 356 ASN A CA 1
ATOM 2856 C C . ASN A 1 356 ? -37.299 -2.205 24.050 1.00 84.00 356 ASN A C 1
ATOM 2858 O O . ASN A 1 356 ? -38.452 -2.605 23.898 1.00 84.00 356 ASN A O 1
ATOM 2862 N N . GLU A 1 357 ? -36.996 -1.220 24.899 1.00 83.31 357 GLU A N 1
ATOM 2863 C CA . GLU A 1 357 ? -37.985 -0.496 25.704 1.00 83.31 357 GLU A CA 1
ATOM 2864 C C . GLU A 1 357 ? -39.015 0.245 24.835 1.00 83.31 357 GLU A C 1
ATOM 2866 O O . GLU A 1 357 ? -40.217 0.076 25.035 1.00 83.31 357 GLU A O 1
ATOM 2871 N N . GLN A 1 358 ? -38.572 1.001 23.822 1.00 84.31 358 GLN A N 1
ATOM 2872 C CA . GLN A 1 358 ? -39.463 1.707 22.888 1.00 84.31 358 GLN A CA 1
ATOM 2873 C C . GLN A 1 358 ? -40.384 0.766 22.102 1.00 84.31 358 GLN A C 1
ATOM 2875 O O . GLN A 1 358 ? -41.511 1.132 21.773 1.00 84.31 358 GLN A O 1
ATOM 2880 N N . LEU A 1 359 ? -39.914 -0.445 21.804 1.00 81.94 359 LEU A N 1
ATOM 2881 C CA . LEU A 1 359 ? -40.680 -1.485 21.122 1.00 81.94 359 LEU A CA 1
ATOM 2882 C C . LEU A 1 359 ? -41.531 -2.330 22.088 1.00 81.94 359 LEU A C 1
ATOM 2884 O O . LEU A 1 359 ? -42.240 -3.230 21.642 1.00 81.94 359 LEU A O 1
ATOM 2888 N N . GLY A 1 360 ? -41.471 -2.073 23.401 1.00 74.44 360 GLY A N 1
ATOM 2889 C CA . GLY A 1 360 ? -42.174 -2.854 24.426 1.00 74.44 360 GLY A CA 1
ATOM 2890 C C . GLY A 1 360 ? -41.622 -4.273 24.625 1.00 74.44 360 GLY A C 1
ATOM 2891 O O . GLY A 1 360 ? -42.236 -5.092 25.309 1.00 74.44 360 GLY A O 1
ATOM 2892 N N . ILE A 1 361 ? -40.462 -4.578 24.044 1.00 67.19 361 ILE A N 1
ATOM 2893 C CA . ILE A 1 361 ? -39.782 -5.869 24.124 1.00 67.19 361 ILE A CA 1
ATOM 2894 C C . ILE A 1 361 ? -38.827 -5.807 25.321 1.00 67.19 361 ILE A C 1
ATOM 2896 O O . ILE A 1 361 ? -37.686 -5.393 25.188 1.00 67.19 361 ILE A O 1
ATOM 2900 N N . GLY A 1 362 ? -39.285 -6.209 26.509 1.00 57.47 362 GLY A N 1
ATOM 2901 C CA . GLY A 1 362 ? -38.402 -6.392 27.677 1.00 57.47 362 GLY A CA 1
ATOM 2902 C C . GLY A 1 362 ? -38.668 -5.510 28.900 1.00 57.47 362 GLY A C 1
ATOM 2903 O O . GLY A 1 362 ? -37.856 -5.526 29.818 1.00 57.47 362 GLY A O 1
ATOM 2904 N N . GLY A 1 363 ? -39.792 -4.786 28.949 1.00 51.69 363 GLY A N 1
ATOM 2905 C CA . GLY A 1 363 ? -40.174 -3.975 30.119 1.00 51.69 363 GLY A CA 1
ATOM 2906 C C . GLY A 1 363 ? -41.483 -4.372 30.810 1.00 51.69 363 GLY A C 1
ATOM 2907 O O . GLY A 1 363 ? -41.657 -4.101 31.994 1.00 51.69 363 GLY A O 1
ATOM 2908 N N . ALA A 1 364 ? -42.414 -5.034 30.120 1.00 55.66 364 ALA A N 1
ATOM 2909 C CA . ALA A 1 364 ? -43.669 -5.429 30.748 1.00 55.66 364 ALA A CA 1
ATOM 2910 C C . ALA A 1 364 ? -43.503 -6.790 31.431 1.00 55.66 364 ALA A C 1
ATOM 2912 O O . ALA A 1 364 ? -43.460 -7.827 30.766 1.00 55.66 364 ALA A O 1
ATOM 2913 N N . VAL A 1 365 ? -43.472 -6.801 32.768 1.00 58.03 365 VAL A N 1
ATOM 2914 C CA . VAL A 1 365 ? -43.955 -7.969 33.513 1.00 58.03 365 VAL A CA 1
ATOM 2915 C C . VAL A 1 365 ? -45.345 -8.246 32.958 1.00 58.03 365 VAL A C 1
ATOM 2917 O O . VAL A 1 365 ? -46.252 -7.436 33.134 1.00 58.03 365 VAL A O 1
ATOM 2920 N N . ILE A 1 366 ? -45.500 -9.340 32.213 1.00 61.69 366 ILE A N 1
ATOM 2921 C CA . ILE A 1 366 ? -46.807 -9.747 31.711 1.00 61.69 366 ILE A CA 1
ATOM 2922 C C . ILE A 1 366 ? -47.622 -10.157 32.935 1.00 61.69 366 ILE A C 1
ATOM 2924 O O . ILE A 1 366 ? -47.561 -11.293 33.405 1.00 61.69 366 ILE A O 1
ATOM 2928 N N . ASN A 1 367 ? -48.342 -9.196 33.500 1.00 75.00 367 ASN A N 1
ATOM 2929 C CA . ASN A 1 367 ? -49.211 -9.422 34.630 1.00 75.00 367 ASN A CA 1
ATOM 2930 C C . ASN A 1 367 ? -50.456 -10.151 34.124 1.00 75.00 367 ASN A C 1
ATOM 2932 O O . ASN A 1 367 ? -51.273 -9.596 33.383 1.00 75.00 367 ASN A O 1
ATOM 2936 N N . GLY A 1 368 ? -50.604 -11.412 34.528 1.00 72.69 368 GLY A N 1
ATOM 2937 C CA . GLY A 1 368 ? -51.779 -12.210 34.189 1.00 72.69 368 GLY A CA 1
ATOM 2938 C C . GLY A 1 368 ? -53.090 -11.539 34.614 1.00 72.69 368 GLY A C 1
ATOM 2939 O O . GLY A 1 368 ? -54.094 -11.703 33.926 1.00 72.69 368 GLY A O 1
ATOM 2940 N N . ALA A 1 369 ? -53.074 -10.731 35.683 1.00 78.62 369 ALA A N 1
ATOM 2941 C CA . ALA A 1 369 ? -54.238 -9.968 36.122 1.00 78.62 369 ALA A CA 1
ATOM 2942 C C . ALA A 1 369 ? -54.619 -8.864 35.125 1.00 78.62 369 ALA A C 1
ATOM 2944 O O . ALA A 1 369 ? -55.803 -8.677 34.859 1.00 78.62 369 ALA A O 1
ATOM 2945 N N . ASP A 1 370 ? -53.649 -8.185 34.510 1.00 80.19 370 ASP A N 1
ATOM 2946 C CA . ASP A 1 370 ? -53.923 -7.119 33.537 1.00 80.19 370 ASP A CA 1
ATOM 2947 C C . ASP A 1 370 ? -54.437 -7.691 32.212 1.00 80.19 370 ASP A C 1
ATOM 2949 O O . ASP A 1 370 ? -55.364 -7.145 31.614 1.00 80.19 370 ASP A O 1
ATOM 2953 N N . ILE A 1 371 ? -53.917 -8.848 31.782 1.00 76.38 371 ILE A N 1
ATOM 2954 C CA . ILE A 1 371 ? -54.481 -9.585 30.639 1.00 76.38 371 ILE A CA 1
ATOM 2955 C C . ILE A 1 371 ? -55.915 -10.024 30.944 1.00 76.38 371 ILE A C 1
ATOM 2957 O O . ILE A 1 371 ? -56.811 -9.851 30.112 1.00 76.38 371 ILE A O 1
ATOM 2961 N N . TYR A 1 372 ? -56.142 -10.580 32.134 1.00 80.62 372 TYR A N 1
ATOM 2962 C CA . TYR A 1 372 ? -57.458 -11.043 32.549 1.00 80.62 372 TYR A CA 1
ATOM 2963 C C . TYR A 1 372 ? -58.478 -9.895 32.581 1.00 80.62 372 TYR A C 1
ATOM 2965 O O . TYR A 1 372 ? -59.529 -9.985 31.941 1.00 80.62 372 TYR A O 1
ATOM 2973 N N . ASN A 1 373 ? -58.137 -8.791 33.246 1.00 81.00 373 ASN A N 1
ATOM 2974 C CA . ASN A 1 373 ? -59.000 -7.620 33.394 1.00 81.00 373 ASN A CA 1
ATOM 2975 C C . ASN A 1 373 ? -59.171 -6.835 32.086 1.00 81.00 373 ASN A C 1
ATOM 2977 O O . ASN A 1 373 ? -60.223 -6.248 31.861 1.00 81.00 373 ASN A O 1
ATOM 2981 N N . GLY A 1 374 ? -58.163 -6.819 31.210 1.00 79.44 374 GLY A N 1
ATOM 2982 C CA . GLY A 1 374 ? -58.211 -6.067 29.956 1.00 79.44 374 GLY A CA 1
ATOM 2983 C C . GLY A 1 374 ? -58.844 -6.820 28.784 1.00 79.44 374 GLY A C 1
ATOM 2984 O O . GLY A 1 374 ? -59.359 -6.188 27.864 1.00 79.44 374 GLY A O 1
ATOM 2985 N N . ARG A 1 375 ? -58.788 -8.161 28.770 1.00 80.38 375 ARG A N 1
ATOM 2986 C CA . ARG A 1 375 ? -59.210 -8.971 27.608 1.00 80.38 375 ARG A CA 1
ATOM 2987 C C . ARG A 1 375 ? -60.165 -10.108 27.954 1.00 80.38 375 ARG A C 1
ATOM 2989 O O . ARG A 1 375 ? -61.134 -10.315 27.229 1.00 80.38 375 ARG A O 1
ATOM 2996 N N . CYS A 1 376 ? -59.919 -10.849 29.033 1.00 80.81 376 CYS A N 1
ATOM 2997 C CA . CYS A 1 376 ? -60.721 -12.034 29.359 1.00 80.81 376 CYS A CA 1
ATOM 2998 C C . CYS A 1 376 ? -62.087 -11.670 29.959 1.00 80.81 376 CYS A C 1
ATOM 3000 O O . CYS A 1 376 ? -63.091 -12.289 29.597 1.00 80.81 376 CYS A O 1
ATOM 3002 N N . ILE A 1 377 ? -62.145 -10.634 30.807 1.00 85.25 377 ILE A N 1
ATOM 3003 C CA . ILE A 1 377 ? -63.373 -10.253 31.522 1.00 85.25 377 ILE A CA 1
ATOM 3004 C C . ILE A 1 377 ? -64.497 -9.756 30.599 1.00 85.25 377 ILE A C 1
ATOM 3006 O O . ILE A 1 377 ? -65.676 -9.850 30.930 1.00 85.25 377 ILE A O 1
ATOM 3010 N N . ALA A 1 378 ? -64.143 -9.270 29.405 1.00 83.50 378 ALA A N 1
ATOM 3011 C CA . ALA A 1 378 ? -65.109 -8.810 28.410 1.00 83.50 378 ALA A CA 1
ATOM 3012 C C . ALA A 1 378 ? -66.001 -9.946 27.881 1.00 83.50 378 ALA A C 1
ATOM 3014 O O . ALA A 1 378 ? -67.144 -9.709 27.502 1.00 83.50 378 ALA A O 1
ATOM 3015 N N . CYS A 1 379 ? -65.489 -11.180 27.85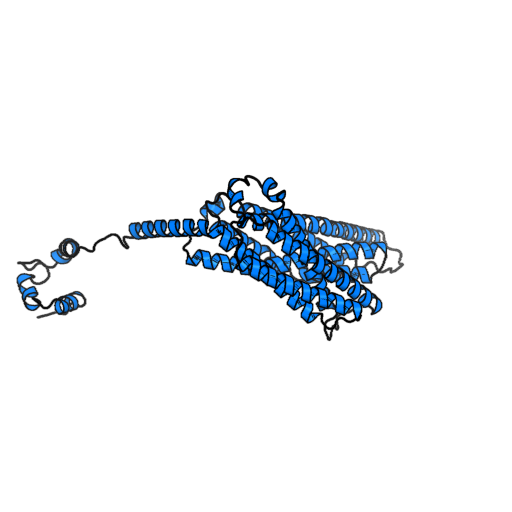2 1.00 84.06 379 CYS A N 1
ATOM 3016 C CA . CYS A 1 379 ? -66.224 -12.347 27.357 1.00 84.06 379 CYS A CA 1
ATOM 3017 C C . CYS A 1 379 ? -66.629 -13.311 28.476 1.00 84.06 379 CYS A C 1
ATOM 3019 O O . CYS A 1 379 ? -67.627 -14.023 28.335 1.00 84.06 379 CYS A O 1
ATOM 3021 N N . HIS A 1 380 ? -65.891 -13.332 29.585 1.00 84.69 380 HIS A N 1
ATOM 3022 C CA . HIS A 1 380 ? -66.090 -14.261 30.689 1.00 84.69 380 HIS A CA 1
ATOM 3023 C C . HIS A 1 380 ? -66.143 -13.515 32.016 1.00 84.69 380 HIS A C 1
ATOM 3025 O O . HIS A 1 380 ? -65.239 -12.755 32.332 1.00 84.69 380 HIS A O 1
ATOM 3031 N N . SER A 1 381 ? -67.155 -13.775 32.836 1.00 85.94 381 SER A N 1
ATOM 3032 C CA . SER A 1 381 ? -67.165 -13.293 34.219 1.00 85.94 381 SER A CA 1
ATOM 3033 C C . SER A 1 381 ? -67.117 -14.458 35.197 1.00 85.94 381 SER A C 1
ATOM 3035 O O . SER A 1 381 ? -67.270 -15.615 34.799 1.00 85.94 381 SER A O 1
ATOM 3037 N N . PHE A 1 382 ? -66.870 -14.171 36.475 1.00 85.00 382 PHE A N 1
ATOM 3038 C CA . PHE A 1 382 ? -66.745 -15.227 37.471 1.00 85.00 382 PHE A CA 1
ATOM 3039 C C . PHE A 1 382 ? -68.077 -15.925 37.752 1.00 85.00 382 PHE A C 1
ATOM 3041 O O . PHE A 1 382 ? -68.124 -17.148 37.819 1.00 85.00 382 PHE A O 1
ATOM 3048 N N . ASP A 1 383 ? -69.150 -15.157 37.871 1.00 88.62 383 ASP A N 1
ATOM 3049 C CA . ASP A 1 383 ? -70.431 -15.569 38.441 1.00 88.62 383 ASP A CA 1
ATOM 3050 C C . ASP A 1 383 ? -71.589 -15.554 37.436 1.00 88.62 383 ASP A C 1
ATOM 3052 O O . ASP A 1 383 ? -72.573 -16.269 37.623 1.00 88.62 383 ASP A O 1
ATOM 3056 N N . LYS A 1 384 ? -71.469 -14.795 36.341 1.00 85.44 384 LYS A N 1
ATOM 3057 C CA . LYS A 1 384 ? -72.516 -14.664 35.319 1.00 85.44 384 LYS A CA 1
ATOM 3058 C C . LYS A 1 384 ? -72.018 -14.911 33.895 1.00 85.44 384 LYS A C 1
ATOM 3060 O O . LYS A 1 384 ? -70.840 -14.779 33.558 1.00 85.44 384 LYS A O 1
ATOM 3065 N N . LYS A 1 385 ? -72.936 -15.295 33.014 1.00 86.62 385 LYS A N 1
ATOM 3066 C CA . LYS A 1 385 ? -72.632 -15.497 31.595 1.00 86.62 385 LYS A CA 1
ATOM 3067 C C . LYS A 1 385 ? -72.623 -14.134 30.901 1.00 86.62 385 LYS A C 1
ATOM 3069 O O . LYS A 1 385 ? -73.630 -13.435 30.957 1.00 86.62 385 LYS A O 1
ATOM 3074 N N . ILE A 1 386 ? -71.506 -13.771 30.267 1.00 84.69 386 ILE A N 1
ATOM 3075 C CA . ILE A 1 386 ? -71.434 -12.589 29.390 1.00 84.69 386 ILE A CA 1
ATOM 3076 C C . ILE A 1 386 ? -71.522 -13.063 27.938 1.00 84.69 386 ILE A C 1
ATOM 3078 O O . ILE A 1 386 ? -72.591 -13.012 27.340 1.00 84.69 386 ILE A O 1
ATOM 3082 N N . VAL A 1 387 ? -70.427 -13.608 27.405 1.00 84.56 387 VAL A N 1
ATOM 3083 C CA . VAL A 1 387 ? -70.398 -14.289 26.100 1.00 84.56 387 VAL A CA 1
ATOM 3084 C C . VAL A 1 387 ? -70.158 -15.783 26.315 1.00 84.56 387 VAL A C 1
ATOM 3086 O O . VAL A 1 387 ? -70.951 -16.621 25.885 1.00 84.56 387 VAL A O 1
ATOM 3089 N N . GLY A 1 388 ? -69.090 -16.121 27.039 1.00 79.06 388 GLY A N 1
ATOM 3090 C CA . GLY A 1 388 ? -68.766 -17.482 27.450 1.00 79.06 388 GLY A CA 1
ATOM 3091 C C . GLY A 1 388 ? -69.375 -17.860 28.807 1.00 79.06 388 GLY A C 1
ATOM 3092 O O . GLY A 1 388 ? -69.873 -16.990 29.530 1.00 79.06 388 GLY A O 1
ATOM 3093 N N . PRO A 1 389 ? -69.350 -19.156 29.175 1.00 81.56 389 PRO A N 1
ATOM 3094 C CA . PRO A 1 389 ? -69.856 -19.613 30.464 1.00 81.56 389 PRO A CA 1
ATOM 3095 C C . PRO A 1 389 ? -69.091 -18.977 31.642 1.00 81.56 389 PRO A C 1
ATOM 3097 O O . PRO A 1 389 ? -67.916 -18.628 31.476 1.00 81.56 389 PRO A O 1
ATOM 3100 N N . PRO A 1 390 ? -69.731 -18.840 32.819 1.00 87.19 390 PRO A N 1
ATOM 3101 C CA . PRO A 1 390 ? -69.100 -18.243 33.993 1.00 87.19 390 PRO A CA 1
ATOM 3102 C C . PRO A 1 390 ? -67.936 -19.089 34.525 1.00 87.19 390 PRO A C 1
ATOM 3104 O O . PRO A 1 390 ? -68.020 -20.322 34.545 1.00 87.19 390 PRO A O 1
ATOM 3107 N N . TYR A 1 391 ? -66.874 -18.454 35.023 1.00 85.88 391 TYR A N 1
ATOM 3108 C CA . TYR A 1 391 ? -65.691 -19.181 35.491 1.00 85.88 391 TYR A CA 1
ATOM 3109 C C . TYR A 1 391 ? -65.955 -20.077 36.697 1.00 85.88 391 TYR A C 1
ATOM 3111 O O . TYR A 1 391 ? -65.378 -21.161 36.753 1.00 85.88 391 TYR A O 1
ATOM 3119 N N . ASN A 1 392 ? -66.845 -19.702 37.617 1.00 87.69 392 ASN A N 1
ATOM 3120 C CA . ASN A 1 392 ? -67.214 -20.554 38.750 1.00 87.69 392 ASN A CA 1
ATOM 3121 C C . ASN A 1 392 ? -67.801 -21.911 38.309 1.00 87.69 392 ASN A C 1
ATOM 3123 O O . 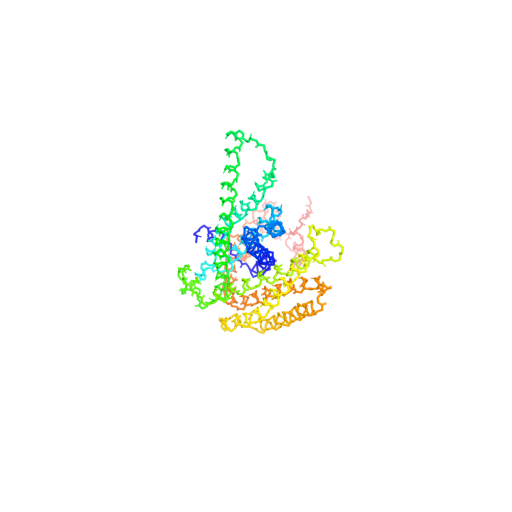ASN A 1 392 ? -67.707 -22.887 39.045 1.00 87.69 392 ASN A O 1
ATOM 3127 N N . SER A 1 393 ? -68.338 -21.994 37.087 1.00 84.25 393 SER A N 1
ATOM 3128 C CA . SER A 1 393 ? -68.876 -23.221 36.498 1.00 84.25 393 SER A CA 1
ATOM 3129 C C . SER A 1 393 ? -67.841 -23.994 35.674 1.00 84.25 393 SER A C 1
ATOM 3131 O O . SER A 1 393 ? -67.906 -25.218 35.580 1.00 84.25 393 SER A O 1
ATOM 3133 N N . THR A 1 394 ? -66.855 -23.308 35.082 1.00 83.62 394 THR A N 1
ATOM 3134 C CA . THR A 1 394 ? -65.895 -23.931 34.155 1.00 83.62 394 THR A CA 1
ATOM 3135 C C . THR A 1 394 ? -64.512 -24.180 34.736 1.00 83.62 394 THR A C 1
ATOM 3137 O O . THR A 1 394 ? -63.788 -25.006 34.186 1.00 83.62 394 THR A O 1
ATOM 3140 N N . MET A 1 395 ? -64.116 -23.467 35.788 1.00 84.38 395 MET A N 1
ATOM 3141 C CA . MET A 1 395 ? -62.805 -23.591 36.433 1.00 84.38 395 MET A CA 1
ATOM 3142 C C . MET A 1 395 ? -62.659 -24.796 37.371 1.00 84.38 395 MET A C 1
ATOM 3144 O O . MET A 1 395 ? -61.567 -25.364 37.359 1.00 84.38 395 MET A O 1
ATOM 3148 N N . PRO A 1 396 ? -63.689 -25.258 38.118 1.00 90.56 396 PRO A N 1
ATOM 3149 C CA . PRO A 1 396 ? -63.516 -26.358 39.077 1.00 90.56 396 PRO A CA 1
ATOM 3150 C C . PRO A 1 396 ? -62.932 -27.643 38.470 1.00 90.56 396 PRO A C 1
ATOM 3152 O O . PRO A 1 396 ? -62.114 -28.316 39.085 1.00 90.56 396 PRO A O 1
ATOM 3155 N N . LYS A 1 397 ? -63.253 -27.960 37.206 1.00 86.75 397 LYS A N 1
ATOM 3156 C CA . LYS A 1 397 ? -62.689 -29.135 36.506 1.00 86.75 397 LYS A CA 1
ATOM 3157 C C . LYS A 1 397 ? -61.170 -29.067 36.273 1.00 86.75 397 LYS A C 1
ATOM 3159 O O . LYS A 1 397 ? -60.559 -30.092 35.962 1.00 86.75 397 LYS A O 1
ATOM 3164 N N . TYR A 1 398 ? -60.577 -27.880 36.400 1.00 87.75 398 TYR A N 1
ATOM 3165 C CA . TYR A 1 398 ? -59.147 -27.620 36.234 1.00 87.75 398 TYR A CA 1
ATOM 3166 C C . TYR A 1 398 ? -58.421 -27.338 37.558 1.00 87.75 398 TYR A C 1
ATOM 3168 O O . TYR A 1 398 ? -57.219 -27.065 37.547 1.00 87.75 398 TYR A O 1
ATOM 3176 N N . GLU A 1 399 ? -59.111 -27.412 38.696 1.00 89.06 399 GLU A N 1
ATOM 3177 C CA . GLU A 1 399 ? -58.496 -27.219 40.007 1.00 89.06 399 GLU A CA 1
ATOM 3178 C C . GLU A 1 399 ? -57.406 -28.277 40.258 1.00 89.06 399 GLU A C 1
ATOM 3180 O O . GLU A 1 399 ? -57.579 -29.461 39.958 1.00 89.06 399 GLU A O 1
ATOM 3185 N N . GLY A 1 400 ? -56.222 -27.832 40.693 1.00 88.94 400 GLY A N 1
ATOM 3186 C CA . GLY A 1 400 ? -55.028 -28.680 40.820 1.00 88.94 400 GLY A CA 1
ATOM 3187 C C . GLY A 1 400 ? -54.427 -29.188 39.495 1.00 88.94 400 GLY A C 1
ATOM 3188 O O . GLY A 1 400 ? -53.423 -29.892 39.519 1.00 88.94 400 GLY A O 1
ATOM 3189 N N . LYS A 1 401 ? -54.995 -28.829 38.332 1.00 92.12 401 LYS A N 1
ATOM 3190 C CA . LYS A 1 401 ? -54.620 -29.340 36.996 1.00 92.12 401 LYS A CA 1
ATOM 3191 C C . LYS A 1 401 ? -54.185 -28.216 36.050 1.00 92.12 401 LYS A C 1
ATOM 3193 O O . LYS A 1 401 ? -54.730 -28.051 34.955 1.00 92.12 401 LYS A O 1
ATOM 3198 N N . LYS A 1 402 ? -53.181 -27.439 36.469 1.00 88.06 402 LYS A N 1
ATOM 3199 C CA . LYS A 1 402 ? -52.697 -26.243 35.754 1.00 88.06 402 LYS A CA 1
ATOM 3200 C C . LYS A 1 402 ? -52.360 -26.511 34.282 1.00 88.06 402 LYS A C 1
ATOM 3202 O O . LYS A 1 402 ? -52.769 -25.740 33.418 1.00 88.06 402 LYS A O 1
ATOM 3207 N N . ASP A 1 403 ? -51.684 -27.616 33.982 1.00 89.50 403 ASP A N 1
ATOM 3208 C CA . ASP A 1 403 ? -51.230 -27.915 32.616 1.00 89.50 403 ASP A CA 1
ATOM 3209 C C . ASP A 1 403 ? -52.396 -28.156 31.644 1.00 89.50 403 ASP A C 1
ATOM 3211 O O . ASP A 1 403 ? -52.346 -27.751 30.481 1.00 89.50 403 ASP A O 1
ATOM 3215 N N . LEU A 1 404 ? -53.492 -28.750 32.130 1.00 87.12 404 LEU A N 1
ATOM 3216 C CA . LEU A 1 404 ? -54.705 -28.958 31.334 1.00 87.12 404 LEU A CA 1
ATOM 3217 C C . LEU A 1 404 ? -55.436 -27.642 31.049 1.00 87.12 404 LEU A C 1
ATOM 3219 O O . LEU A 1 404 ? -55.966 -27.470 29.951 1.00 87.12 404 LEU A O 1
ATOM 3223 N N . LEU A 1 405 ? -55.422 -26.701 31.997 1.00 86.12 405 LEU A N 1
ATOM 3224 C CA . LEU A 1 405 ? -55.976 -25.363 31.796 1.00 86.12 405 LEU A CA 1
ATOM 3225 C C . LEU A 1 405 ? -55.179 -24.579 30.749 1.00 86.12 405 LEU A C 1
ATOM 3227 O O . LEU A 1 405 ? -55.770 -23.993 29.845 1.00 86.12 405 LEU A O 1
ATOM 3231 N N . VAL A 1 406 ? -53.844 -24.603 30.832 1.00 84.75 406 VAL A N 1
ATOM 3232 C CA . VAL A 1 406 ? -52.973 -23.935 29.851 1.00 84.75 406 VAL A CA 1
ATOM 3233 C C . VAL A 1 406 ? -53.211 -24.504 28.453 1.00 84.75 406 VAL A C 1
ATOM 3235 O O . VAL A 1 406 ? -53.402 -23.746 27.504 1.00 84.75 406 VAL A O 1
ATOM 3238 N N . LYS A 1 407 ? -53.285 -25.835 28.325 1.00 88.75 407 LYS A N 1
ATOM 3239 C CA . LYS A 1 407 ? -53.563 -26.499 27.046 1.00 88.75 407 LYS A CA 1
ATOM 3240 C C . LYS A 1 407 ? -54.919 -26.092 26.459 1.00 88.75 407 LYS A C 1
ATOM 3242 O O . LYS A 1 407 ? -55.016 -25.890 25.252 1.00 88.75 407 LYS A O 1
ATOM 3247 N N . PHE A 1 408 ? -55.943 -25.945 27.301 1.00 84.88 408 PHE A N 1
ATOM 3248 C CA . PHE A 1 408 ? -57.267 -25.489 26.881 1.00 84.88 408 PHE A CA 1
ATOM 3249 C C . PHE A 1 408 ? -57.270 -24.022 26.427 1.00 84.88 408 PHE A C 1
ATOM 3251 O O . PHE A 1 408 ? -57.882 -23.708 25.414 1.00 84.88 408 PHE A O 1
ATOM 3258 N N . ILE A 1 409 ? -56.574 -23.125 27.132 1.00 82.50 409 ILE A N 1
ATOM 3259 C CA . ILE A 1 409 ? -56.495 -21.700 26.762 1.00 82.50 409 ILE A CA 1
ATOM 3260 C C . ILE A 1 409 ? -55.749 -21.513 25.435 1.00 82.50 409 ILE A C 1
ATOM 3262 O O . ILE A 1 409 ? -56.171 -20.717 24.601 1.00 82.50 409 ILE A O 1
ATOM 3266 N N . MET A 1 410 ? -54.664 -22.263 25.222 1.00 82.31 410 MET A N 1
ATOM 3267 C CA . MET A 1 410 ? -53.860 -22.182 23.996 1.00 82.31 410 MET A CA 1
ATOM 3268 C C . MET A 1 410 ? -54.564 -22.791 22.775 1.00 82.31 410 MET A C 1
ATOM 3270 O O . MET A 1 410 ? -54.218 -22.452 21.646 1.00 82.31 410 MET A O 1
ATOM 3274 N N . ASN A 1 411 ? -55.534 -23.687 22.982 1.00 86.94 411 ASN A N 1
ATOM 3275 C CA . ASN A 1 411 ? -56.318 -24.301 21.912 1.00 86.94 411 ASN A CA 1
ATOM 3276 C C . ASN A 1 411 ? -57.745 -24.645 22.397 1.00 86.94 411 ASN A C 1
ATOM 3278 O O . ASN A 1 411 ? -58.013 -25.796 22.767 1.00 86.94 411 ASN A O 1
ATOM 3282 N N . PRO A 1 412 ? -58.660 -23.658 22.449 1.00 79.25 412 PRO A N 1
ATOM 3283 C CA . PRO A 1 412 ? -59.983 -23.849 23.026 1.00 79.25 412 PRO A CA 1
ATOM 3284 C C . PRO A 1 412 ? -60.848 -24.738 22.131 1.00 79.25 412 PRO A C 1
ATOM 3286 O O . PRO A 1 412 ? -61.148 -24.412 20.985 1.00 79.25 412 PRO A O 1
ATOM 3289 N N . VAL A 1 413 ? -61.305 -25.856 22.689 1.00 80.00 413 VAL A N 1
ATOM 3290 C CA . VAL A 1 413 ? -62.281 -26.754 22.060 1.00 80.00 413 VAL A CA 1
ATOM 3291 C C . VAL A 1 413 ? -63.663 -26.521 22.664 1.00 80.00 413 VAL A C 1
ATOM 3293 O O . VAL A 1 413 ? -63.788 -26.280 23.866 1.00 80.00 413 VAL A O 1
ATOM 3296 N N . LYS A 1 414 ? -64.724 -26.589 21.851 1.00 74.12 414 LYS A N 1
ATOM 3297 C CA . LYS A 1 414 ? -66.098 -26.504 22.371 1.00 74.12 414 LYS A CA 1
ATOM 3298 C C . LYS A 1 414 ? -66.364 -27.697 23.289 1.00 74.12 414 LYS A C 1
ATOM 3300 O O . LYS A 1 414 ? -66.214 -28.843 22.878 1.00 74.12 414 LYS A O 1
ATOM 3305 N N . VAL A 1 415 ? -66.767 -27.420 24.524 1.00 62.44 415 VAL A N 1
ATOM 3306 C CA . VAL A 1 415 ? -67.180 -28.433 25.500 1.00 62.44 415 VAL A CA 1
ATOM 3307 C C . VAL A 1 415 ? -68.669 -28.216 25.745 1.00 62.44 415 VAL A C 1
ATOM 3309 O O . VAL A 1 415 ? -69.026 -27.164 26.265 1.00 62.44 415 VAL A O 1
ATOM 3312 N N . ASN A 1 416 ? -69.498 -29.190 25.351 1.00 55.66 416 ASN A N 1
ATOM 3313 C CA . ASN A 1 416 ? -70.966 -29.105 25.241 1.00 55.66 416 ASN A CA 1
ATOM 3314 C C . ASN A 1 416 ? -71.428 -28.043 24.214 1.00 55.66 416 ASN A C 1
ATOM 3316 O O . ASN A 1 416 ? -71.695 -26.909 24.612 1.00 55.66 416 ASN A O 1
ATOM 3320 N N . PRO A 1 417 ? -71.431 -28.383 22.906 1.00 52.28 417 PRO A N 1
ATOM 3321 C CA . PRO A 1 417 ? -71.724 -27.451 21.814 1.00 52.28 417 PRO A CA 1
ATOM 3322 C C . PRO A 1 417 ? -73.149 -26.896 21.806 1.00 52.28 417 PRO A C 1
ATOM 3324 O O . PRO A 1 417 ? -74.067 -27.585 22.303 1.00 52.28 417 PRO A O 1
#

Radius of gyration: 33.35 Å; Cα contacts (8 Å, |Δi|>4): 461; chains: 1; bounding box: 98×51×90 Å

pLDDT: mean 88.07, std 12.16, range [40.88, 98.69]

Mean predicted aligned error: 10.62 Å

Solvent-accessible surface area (backbone atoms only — not comparable to full-atom values): 21700 Å² total; per-residue (Å²): 110,77,69,58,67,72,67,55,69,82,42,47,65,69,54,52,56,52,41,52,54,51,33,52,55,18,46,66,41,24,52,60,44,53,22,40,48,52,27,22,46,52,49,14,55,51,28,40,55,47,15,70,74,68,71,36,65,68,36,39,51,52,15,49,54,35,40,43,73,70,59,74,43,73,65,53,50,42,62,29,46,51,50,22,50,50,51,36,27,55,36,42,45,58,72,43,58,94,53,66,46,58,38,32,61,38,34,51,54,16,47,55,31,38,55,54,11,50,55,25,39,54,46,22,55,58,24,56,73,58,61,80,78,79,72,88,71,95,57,93,68,51,76,67,52,52,53,50,52,55,50,38,53,50,48,34,52,53,18,56,47,27,38,58,54,12,53,51,31,37,52,53,13,49,38,38,37,34,16,26,58,50,50,71,29,30,71,90,42,21,74,74,44,83,50,71,63,61,41,62,74,28,68,62,16,48,50,46,31,52,41,47,54,34,47,9,42,26,52,29,22,29,48,52,43,30,64,71,53,40,91,86,52,88,76,65,92,58,56,70,70,59,47,51,51,51,51,53,53,31,34,54,48,25,33,52,22,31,59,52,38,51,55,39,56,54,50,58,58,73,68,49,54,78,63,23,62,49,73,64,31,54,52,33,47,52,53,32,48,54,44,40,50,51,47,30,50,51,30,49,49,29,60,73,70,75,45,57,90,57,27,66,59,40,36,52,49,51,53,51,32,52,51,35,51,52,52,23,52,50,46,19,34,57,49,30,42,48,67,54,52,54,52,42,30,54,53,21,53,54,50,51,52,52,49,27,50,76,70,60,55,86,68,68,77,82,48,66,64,56,51,38,69,74,58,46,48,79,35,30,34,58,87,46,69,67,73,41,74,21,40,74,78,65,44,67,88,36,64,98,34,63,71,61,46,52,52,39,72,79,55,74,70,86,77,86,126

Sequence (417 aa):
MEFLDKAILPQSAHHMVLIKYLIVVAFVLLIPYLSLLLGNLAYSLYFRKRAIRENNENFYKLSEDMIEMITFNKGVAFALGIVPMLSAMFGFAQLLNQTGASVDGYLFISLLFLINALLLIYSYKNGFLFKIKINDDGSNHSDIEKNRITKQERAAKIFGKSGKYGITLLLISIYIFCGSIQLSFDTERWQSVGNIGEMVFSFNALISFVQFIISAFLITSAMILYRYFRTNSEDSHFDDEFKNYIRDFVLIRGLLSTILLLSFVVLSVMMRTKSSLSFGVFGYTVVALCLILIVSGLFYLMLKESNTKYNSAVIFLVILTVFVLIIRDQYSFDVGTKKQFAVLAANYDAYQAKINEQLGIGGAVINGADIYNGRCIACHSFDKKIVGPPYNSTMPKYEGKKDLLVKFIMNPVKVNP